Protein 6AOR (pdb70)

CATH classification: 3.90.209.20

Sequence (490 aa):
PGATLCLGHHAVPNGTIVKTITNDQIIEVTNATELVQSSSSTGEICDSPHQILDGENCTLIDALLGDPQCDGFQNKKWDLFVERSKAYSNCYPYDVPDYASLRSLVASSGTLEFNNESFNWTGVTQNGTSSACIRRSNNSFFSRLNWLTHLKFKYPALNVTMPNNEKFDKLYIWGVHHPGTDNDQIFLYAQASGRITVSTKRSQQTVIPNIGSRPRVRNIPSRISIYWTIVKPGDILLINSTGNLIAPRGYFKIRSGKSSIMRSDAPIGKCNSECITPNGSIPNDKPFQNNVNRRITYGACPRYVKQNTLKLATGMRNVPEGIFGAIAGFIIENGWEGMVDGWYGFRHQNSEGIGQAADLKSSTQAAIDQINGKLNNRLIGKTNEKFHQIEKEFSEVEGRIQDLEKYVEDTKIDLWSYNAELLVVALENQHTIDLTDSEMNKLFEKTKKQLRENAEDMGNGCFKIYHKCDNACIGSIRNGTYDHDVYRDEALNNRFQI

Structure (mmCIF, N/CA/C/O backbone):
data_6AOR
#
_entry.id   6AOR
#
_cell.length_a   100.556
_cell.length_b   100.556
_cell.length_c   384.183
_cell.angle_alpha   90.00
_cell.angle_beta   90.00
_cell.angle_gamma   120.00
#
_symmetry.space_group_name_H-M   'H 3 2'
#
loop_
_entity.id
_entity.type
_entity.pdbx_description
1 polymer 'Hemagglutinin HA1 chain'
2 polymer 'Hemagglutinin  HA2 chain'
3 branched alpha-D-mannopyranose-(1-3)-[alpha-D-mannopyranose-(1-6)]beta-D-mannopyranose-(1-4)-2-acetamido-2-deoxy-beta-D-glucopyranose-(1-4)-2-acetamido-2-deoxy-beta-D-glucopyranose
4 branched 2-acetamido-2-deoxy-beta-D-glucopyranose-(1-4)-2-acetamido-2-deoxy-beta-D-glucopyranose
5 non-polymer 2-acetamido-2-deoxy-beta-D-glucopyranose
6 water water
#
loop_
_atom_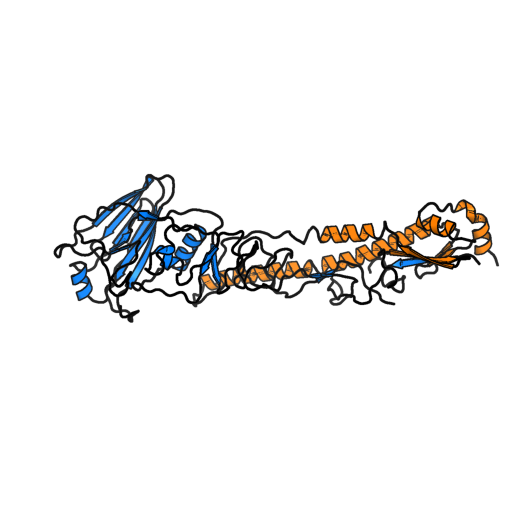site.group_PDB
_atom_site.id
_atom_site.type_symbol
_atom_site.label_atom_id
_atom_site.label_alt_id
_atom_site.label_comp_id
_atom_site.label_asym_id
_atom_site.label_entity_id
_atom_site.label_seq_id
_atom_site.pdbx_PDB_ins_code
_atom_site.Cartn_x
_atom_site.Cartn_y
_atom_site.Cartn_z
_atom_site.occupancy
_atom_site.B_iso_or_equiv
_atom_site.auth_seq_id
_atom_site.auth_comp_id
_atom_site.auth_asym_id
_atom_site.auth_atom_id
_atom_site.pdbx_PDB_model_num
ATOM 1 N N . PRO A 1 3 ? -53.076 10.785 -13.527 1.00 45.03 9 PRO A N 1
ATOM 2 C CA . PRO A 1 3 ? -53.626 10.237 -12.281 1.00 43.61 9 PRO A CA 1
ATOM 3 C C . PRO A 1 3 ? -52.969 10.842 -11.000 1.00 40.92 9 PRO A C 1
ATOM 4 O O . PRO A 1 3 ? -53.675 11.467 -10.177 1.00 42.90 9 PRO A O 1
ATOM 8 N N . GLY A 1 4 ? -51.654 10.668 -10.827 1.00 36.54 10 GLY A N 1
ATOM 9 C CA . GLY A 1 4 ? -50.934 11.328 -9.740 1.00 32.90 10 GLY A CA 1
ATOM 10 C C . GLY A 1 4 ? -50.934 10.535 -8.446 1.00 29.99 10 GLY A C 1
ATOM 11 O O . GLY A 1 4 ? -50.905 9.306 -8.454 1.00 28.78 10 GLY A O 1
ATOM 12 N N . ALA A 1 5 ? -50.945 11.240 -7.322 1.00 27.08 11 ALA A N 1
ATOM 13 C CA . ALA A 1 5 ? -50.970 10.581 -6.017 1.00 25.50 11 ALA A CA 1
ATOM 14 C C . ALA A 1 5 ? -51.650 11.441 -4.994 1.00 24.78 11 ALA A C 1
ATOM 15 O O . ALA A 1 5 ? -51.863 12.643 -5.230 1.00 24.58 11 ALA A O 1
ATOM 17 N N . THR A 1 6 ? -51.987 10.824 -3.863 1.00 24.03 12 THR A N 1
ATOM 18 C CA . THR A 1 6 ? -52.514 11.519 -2.679 1.00 24.45 12 THR A CA 1
ATOM 19 C C . THR A 1 6 ? -51.589 11.226 -1.502 1.00 23.60 12 THR A C 1
ATOM 20 O O . THR A 1 6 ? -51.178 10.081 -1.313 1.00 23.31 12 THR A O 1
ATOM 24 N N . LEU A 1 7 ? -51.267 12.254 -0.714 1.00 22.76 13 LEU A N 1
ATOM 25 C CA . LEU A 1 7 ? -50.447 12.078 0.473 1.00 22.43 13 LEU A CA 1
ATOM 26 C C . LEU A 1 7 ? -51.177 12.764 1.619 1.00 22.67 13 LEU A C 1
ATOM 27 O O . LEU A 1 7 ? -51.412 13.983 1.565 1.00 22.71 13 LEU A O 1
ATOM 32 N N . CYS A 1 8 ? -51.545 11.986 2.627 1.00 22.78 14 CYS A N 1
ATOM 33 C CA . CYS A 1 8 ? -52.342 12.444 3.765 1.00 23.96 14 CYS A CA 1
ATOM 34 C C . CYS A 1 8 ? -51.518 12.447 5.033 1.00 22.92 14 CYS A C 1
ATOM 35 O O . CYS A 1 8 ? -50.814 11.504 5.313 1.00 21.90 14 CYS A O 1
ATOM 38 N N . LEU A 1 9 ? -51.573 13.556 5.782 1.00 22.44 15 LEU A N 1
ATOM 39 C CA . LEU A 1 9 ? -50.907 13.678 7.061 1.00 22.32 15 LEU A CA 1
ATOM 40 C C . LEU A 1 9 ? -51.913 13.327 8.152 1.00 21.88 15 LEU A C 1
ATOM 41 O O . LEU A 1 9 ? -53.111 13.624 8.035 1.00 23.55 15 LEU A O 1
ATOM 46 N N . GLY A 1 10 ? -51.446 12.660 9.193 1.00 20.49 16 GLY A N 1
ATOM 47 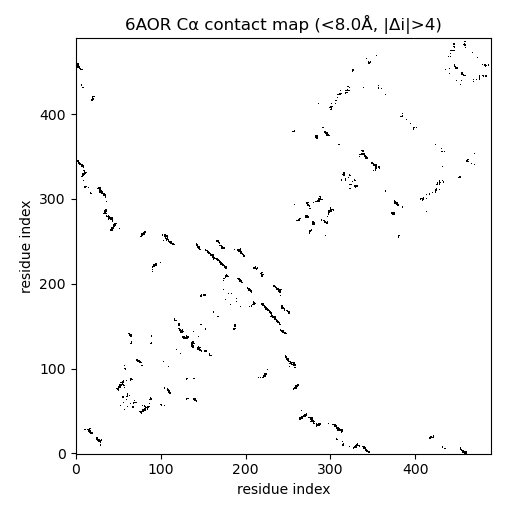C CA . GLY A 1 10 ? -52.340 12.258 10.251 1.00 20.17 16 GLY A CA 1
ATOM 48 C C . GLY A 1 10 ? -51.625 11.908 11.528 1.00 19.15 16 GLY A C 1
ATOM 49 O O . GLY A 1 10 ? -50.412 12.053 11.657 1.00 19.44 16 GLY A O 1
ATOM 50 N N . HIS A 1 11 ? -52.415 11.462 12.482 1.00 19.00 17 HIS A N 1
ATOM 51 C CA . HIS A 1 11 ? -51.942 11.194 13.827 1.00 18.79 17 HIS A CA 1
ATOM 52 C C . HIS A 1 11 ? -52.649 9.947 14.347 1.00 19.40 17 HIS A C 1
ATOM 53 O O . HIS A 1 11 ? -53.676 9.538 13.809 1.00 20.38 17 HIS A O 1
ATOM 60 N N . HIS A 1 12 ? -52.089 9.344 15.381 1.00 19.67 18 HIS A N 1
ATOM 61 C CA . HIS A 1 12 ? -52.678 8.129 15.920 1.00 20.87 18 HIS A CA 1
ATOM 62 C C . HIS A 1 12 ? -53.924 8.387 16.773 1.00 21.20 18 HIS A C 1
ATOM 63 O O . HIS A 1 12 ? -54.266 9.518 17.093 1.00 20.58 18 HIS A O 1
ATOM 70 N N . ALA A 1 13 ? -54.597 7.305 17.090 1.00 21.87 19 ALA A N 1
ATOM 71 C CA . ALA A 1 13 ? -55.684 7.291 18.053 1.00 22.67 19 ALA A CA 1
ATOM 72 C C . ALA A 1 13 ? -55.704 5.908 18.678 1.00 23.84 19 ALA A C 1
ATOM 73 O O . ALA A 1 13 ? -55.051 4.985 18.178 1.00 24.42 19 ALA A O 1
ATOM 75 N N . VAL A 1 14 ? -56.445 5.772 19.764 1.00 24.82 20 VAL A N 1
ATOM 76 C CA . VAL A 1 14 ? -56.572 4.485 20.470 1.00 27.57 20 VAL A CA 1
ATOM 77 C C . VAL A 1 14 ? -58.038 4.168 20.697 1.00 29.88 20 VAL A C 1
ATOM 78 O O . VAL A 1 14 ? -58.863 5.074 20.761 1.00 28.72 20 VAL A O 1
ATOM 82 N N . PRO A 1 15 ? -58.365 2.871 20.849 1.00 33.44 21 PRO A N 1
ATOM 83 C CA . PRO A 1 15 ? -59.741 2.526 21.168 1.00 36.53 21 PRO A CA 1
ATOM 84 C C . PRO A 1 15 ? -60.117 2.741 22.619 1.00 38.56 21 PRO A C 1
ATOM 85 O O . PRO A 1 15 ? -61.297 2.674 22.931 1.00 42.90 21 PRO A O 1
ATOM 89 N N . ASN A 1 16 ? -59.149 2.926 23.512 1.00 38.48 22 ASN A N 1
ATOM 90 C CA . ASN A 1 16 ? -59.434 3.016 24.940 1.00 39.80 22 ASN A CA 1
ATOM 91 C C . ASN A 1 16 ? -58.804 4.283 25.499 1.00 35.54 22 ASN A C 1
ATOM 92 O O . ASN A 1 16 ? -57.857 4.207 26.275 1.00 34.64 22 ASN A O 1
ATOM 97 N N . GLY A 1 17 ? -59.353 5.436 25.124 1.00 33.25 23 GLY A N 1
ATOM 98 C CA . GLY A 1 17 ? -58.818 6.727 25.609 1.00 31.29 23 GLY A CA 1
ATOM 99 C C . GLY A 1 17 ? -59.184 7.024 27.059 1.00 30.76 23 GLY A C 1
ATOM 100 O O . GLY A 1 17 ? -59.978 6.296 27.665 1.00 31.76 23 GLY A O 1
ATOM 101 N N . THR A 1 18 ? -58.615 8.089 27.628 1.00 29.05 24 THR A N 1
ATOM 102 C CA . THR A 1 18 ? -58.916 8.450 29.017 1.00 29.35 24 THR A CA 1
ATOM 103 C C . THR A 1 18 ? -59.329 9.902 29.148 1.00 26.26 24 THR A C 1
ATOM 104 O O . THR A 1 18 ? -58.771 10.793 28.472 1.00 24.10 24 THR A O 1
ATOM 108 N N . ILE A 1 19 ? -60.277 10.142 30.041 1.00 25.15 25 ILE A N 1
ATOM 109 C CA . ILE A 1 19 ? -60.826 11.482 30.223 1.00 24.93 25 ILE A CA 1
ATOM 110 C C . ILE A 1 19 ? -59.976 12.316 31.204 1.00 23.32 25 ILE A C 1
ATOM 111 O O . ILE A 1 19 ? -59.683 11.846 32.330 1.00 23.12 25 ILE A O 1
ATOM 116 N N . VAL A 1 20 ? -59.588 13.526 30.772 1.00 21.35 26 VAL A N 1
ATOM 117 C CA . VAL A 1 20 ? -58.893 14.487 31.631 1.00 21.18 26 VAL A CA 1
ATOM 118 C C . VAL A 1 20 ? -59.583 15.827 31.684 1.00 21.59 26 VAL A C 1
ATOM 119 O O . VAL A 1 20 ? -60.467 16.141 30.861 1.00 22.35 26 VAL A O 1
ATOM 123 N N . LYS A 1 21 ? -59.160 16.644 32.649 1.00 22.19 27 LYS A N 1
ATOM 124 C CA . LYS A 1 21 ? -59.636 18.012 32.756 1.00 23.21 27 LYS A CA 1
ATOM 125 C C . LYS A 1 21 ? -58.627 19.003 32.155 1.00 21.74 27 LYS A C 1
ATOM 126 O O . LYS A 1 21 ? -57.410 18.827 32.260 1.00 20.96 27 LYS A O 1
ATOM 132 N N . THR A 1 22 ? -59.162 20.083 31.596 1.00 21.39 28 THR A N 1
ATOM 133 C CA . THR A 1 22 ? -58.348 21.161 31.053 1.00 21.82 28 THR A CA 1
ATOM 134 C C . THR A 1 22 ? -58.889 22.505 31.557 1.00 22.37 28 THR A C 1
ATOM 135 O O . THR A 1 22 ? -59.854 22.537 32.313 1.00 22.86 28 THR A O 1
ATOM 139 N N . ILE A 1 23 ? -58.298 23.593 31.073 1.00 22.57 29 ILE A N 1
ATOM 140 C CA . ILE A 1 23 ? -58.742 24.946 31.409 1.00 25.28 29 ILE A CA 1
ATOM 141 C C . ILE A 1 23 ? -60.138 25.245 30.856 1.00 25.55 29 ILE A C 1
ATOM 142 O O . ILE A 1 23 ? -60.910 25.969 31.492 1.00 26.75 29 ILE A O 1
ATOM 147 N N . THR A 1 24 ? -60.438 24.709 29.682 1.00 25.69 30 THR A N 1
ATOM 148 C CA . THR A 1 24 ? -61.672 25.054 28.953 1.00 27.64 30 THR A CA 1
ATOM 149 C C . THR A 1 24 ? -62.691 23.929 28.916 1.00 28.25 30 THR A C 1
ATOM 150 O O . THR A 1 24 ? -63.789 24.131 28.391 1.00 28.73 30 THR A O 1
ATOM 154 N N . ASN A 1 25 ? -62.363 22.749 29.454 1.00 27.37 31 ASN A N 1
ATOM 155 C CA . ASN A 1 25 ? -63.312 21.626 29.383 1.00 30.08 31 ASN A CA 1
ATOM 156 C C . ASN A 1 25 ? -63.057 20.672 30.520 1.00 29.20 31 ASN A C 1
ATOM 157 O O . ASN A 1 25 ? -61.916 20.264 30.725 1.00 27.93 31 ASN A O 1
ATOM 162 N N . ASP A 1 26 ? -64.079 20.308 31.278 1.00 30.55 32 ASP A N 1
ATOM 163 C CA . ASP A 1 26 ? -63.822 19.388 32.391 1.00 32.90 32 ASP A CA 1
ATOM 164 C C . ASP A 1 26 ? -63.716 17.910 31.970 1.00 31.41 32 ASP A C 1
ATOM 165 O O . ASP A 1 26 ? -63.322 17.095 32.777 1.00 31.66 32 ASP A O 1
ATOM 170 N N . GLN A 1 27 ? -64.052 17.588 30.725 1.00 30.13 33 GLN A N 1
ATOM 171 C CA . GLN A 1 27 ? -63.982 16.239 30.204 1.00 30.92 33 GLN A CA 1
ATOM 172 C C . GLN A 1 27 ? -63.537 16.214 28.767 1.00 28.98 33 GLN A C 1
ATOM 173 O O . GLN A 1 27 ? -64.343 16.497 27.875 1.00 32.31 33 GLN A O 1
ATOM 179 N N . ILE A 1 28 ? -62.271 15.899 28.546 1.00 25.68 34 ILE A N 1
ATOM 180 C CA A ILE A 1 28 ? -61.762 15.698 27.204 0.53 25.09 34 ILE A CA 1
ATOM 181 C CA B ILE A 1 28 ? -61.640 15.755 27.211 0.47 24.95 34 ILE A CA 1
ATOM 182 C C . ILE A 1 28 ? -60.935 14.407 27.151 1.00 24.37 34 ILE A C 1
ATOM 183 O O . ILE A 1 28 ? -60.157 14.076 28.075 1.00 23.05 34 ILE A O 1
ATOM 192 N N . GLU A 1 29 ? -61.136 13.634 26.070 1.00 24.06 35 GLU A N 1
ATOM 193 C CA . GLU A 1 29 ? -60.476 12.356 25.955 1.00 24.14 35 GLU A CA 1
ATOM 194 C C . GLU A 1 29 ? -59.108 12.504 25.292 1.00 22.13 35 GLU A C 1
ATOM 195 O O . GLU A 1 29 ? -58.974 13.089 24.198 1.00 21.16 35 GLU A O 1
ATOM 201 N N . VAL A 1 30 ? -58.093 11.974 25.959 1.00 21.03 36 VAL A N 1
ATOM 202 C CA . VAL A 1 30 ? -56.745 11.905 25.407 1.00 20.31 36 VAL A CA 1
ATOM 203 C C . VAL A 1 30 ? -56.328 10.431 25.242 1.00 20.72 36 VAL A C 1
ATOM 204 O O . VAL A 1 30 ? -56.983 9.508 25.734 1.00 21.07 36 VAL A O 1
ATOM 208 N N . THR A 1 31 ? -55.219 10.214 24.554 1.00 20.46 37 THR A N 1
ATOM 209 C CA . THR A 1 31 ? -54.806 8.860 24.246 1.00 21.29 37 THR A CA 1
ATOM 210 C C . THR A 1 31 ? -54.246 8.110 25.459 1.00 21.80 37 THR A C 1
ATOM 211 O O . THR A 1 31 ? -54.223 6.892 25.468 1.00 22.92 37 THR A O 1
ATOM 215 N N . ASN A 1 32 ? -53.759 8.847 26.444 1.00 22.19 38 ASN A N 1
ATOM 216 C CA . ASN A 1 32 ? -53.108 8.257 27.590 1.00 22.43 38 ASN A CA 1
ATOM 217 C C . ASN A 1 32 ? -52.980 9.333 28.669 1.00 21.72 38 ASN A C 1
ATOM 218 O O . ASN A 1 32 ? -52.911 10.542 28.368 1.00 20.49 38 ASN A O 1
ATOM 223 N N . ALA A 1 33 ? -52.927 8.871 29.900 1.00 21.42 39 ALA A N 1
ATOM 224 C CA . ALA A 1 33 ? -52.737 9.753 31.064 1.00 22.06 39 ALA A CA 1
ATOM 225 C C . ALA A 1 33 ? -52.098 8.997 32.201 1.00 23.05 39 ALA A C 1
ATOM 226 O O . ALA A 1 33 ? -51.983 7.765 32.166 1.00 24.26 39 ALA A O 1
ATOM 228 N N . THR A 1 34 ? -51.631 9.752 33.176 1.00 22.68 40 THR A N 1
ATOM 229 C CA . THR A 1 34 ? -51.031 9.161 34.370 1.00 23.94 40 THR A CA 1
ATOM 230 C C . THR A 1 34 ? -51.621 9.800 35.621 1.00 22.98 40 THR A C 1
ATOM 231 O O . THR A 1 34 ? -51.945 10.983 35.631 1.00 21.69 40 THR A O 1
ATOM 235 N N . GLU A 1 35 ? -51.747 8.998 36.679 1.00 22.38 41 GLU A N 1
ATOM 236 C CA . GLU A 1 35 ? -52.336 9.458 37.938 1.00 22.43 41 GLU A CA 1
ATOM 237 C C . GLU A 1 35 ? -51.331 10.188 38.782 1.00 21.99 41 GLU A C 1
ATOM 238 O O . GLU A 1 35 ? -50.249 9.665 39.032 1.00 22.49 41 GLU A O 1
ATOM 244 N N . LEU A 1 36 ? -51.689 11.373 39.274 1.00 21.27 42 LEU A N 1
ATOM 245 C CA . LEU A 1 36 ? -50.804 12.172 40.117 1.00 21.49 42 LEU A CA 1
ATOM 246 C C . LEU A 1 36 ? -51.111 12.118 41.624 1.00 21.33 42 LEU A C 1
ATOM 247 O O . LEU A 1 36 ? -50.362 12.707 42.417 1.00 20.35 42 LEU A O 1
ATOM 252 N N . VAL A 1 37 ? -52.209 11.464 42.014 1.00 20.67 43 VAL A N 1
ATOM 253 C CA . VAL A 1 37 ? -52.597 11.328 43.425 1.00 21.03 43 VAL A CA 1
ATOM 254 C C . VAL A 1 37 ? -52.459 9.871 43.894 1.00 21.34 43 VAL A C 1
ATOM 255 O O . VAL A 1 37 ? -53.084 8.961 43.336 1.00 21.33 43 VAL A O 1
ATOM 259 N N . GLN A 1 38 ? -51.581 9.635 44.861 1.00 20.70 44 GLN A N 1
ATOM 260 C CA . GLN A 1 38 ? -51.471 8.347 45.491 1.00 22.00 44 GLN A CA 1
ATOM 261 C C . GLN A 1 38 ? -52.659 8.178 46.456 1.00 23.28 44 GLN A C 1
ATOM 262 O O . GLN A 1 38 ? -52.847 8.967 47.388 1.00 21.90 44 GLN A O 1
ATOM 268 N N . SER A 1 39 ? -53.462 7.148 46.234 1.00 24.64 45 SER A N 1
ATOM 269 C CA . SER A 1 39 ? -54.668 6.960 47.036 1.00 26.91 45 SER A CA 1
ATOM 270 C C . SER A 1 39 ? -54.743 5.640 47.781 1.00 29.71 45 SER A C 1
ATOM 271 O O . SER A 1 39 ? -55.740 5.378 48.452 1.00 32.70 45 SER A O 1
ATOM 274 N N . SER A 1 40 ? -53.688 4.844 47.732 1.00 30.19 46 SER A N 1
ATOM 275 C CA . SER A 1 40 ? -53.697 3.561 48.422 1.00 33.25 46 SER A CA 1
ATOM 276 C C . SER A 1 40 ? -52.416 3.346 49.198 1.00 32.75 46 SER A C 1
ATOM 277 O O . SER A 1 40 ? -51.363 3.924 48.862 1.00 30.04 46 SER A O 1
ATOM 280 N N . SER A 1 41 ? -52.541 2.503 50.228 1.00 34.92 47 SER A N 1
ATOM 281 C CA A SER A 1 41 ? -51.417 1.953 50.981 0.52 35.24 47 SER A CA 1
ATOM 282 C CA B SER A 1 41 ? -51.392 1.943 50.939 0.48 36.19 47 SER A CA 1
ATOM 283 C C . SER A 1 41 ? -51.594 0.437 51.055 1.00 37.29 47 SER A C 1
ATOM 284 O O . SER A 1 41 ? -52.709 -0.045 50.981 1.00 36.79 47 SER A O 1
ATOM 289 N N . THR A 1 42 ? -50.510 -0.316 51.236 1.00 40.03 48 THR A N 1
ATOM 290 C CA . THR A 1 42 ? -50.670 -1.761 51.536 1.00 42.15 48 THR A CA 1
ATOM 291 C C . THR A 1 42 ? -51.127 -1.999 52.972 1.00 40.72 48 THR A C 1
ATOM 292 O O . THR A 1 42 ? -51.578 -3.097 53.312 1.00 40.82 48 THR A O 1
ATOM 296 N N . GLY A 1 43 ? -51.010 -0.998 53.834 1.00 36.12 49 GLY A N 1
ATOM 297 C CA . GLY A 1 43 ? -51.498 -1.148 55.196 1.00 35.30 49 GLY A CA 1
ATOM 298 C C . GLY A 1 43 ? -50.429 -1.479 56.218 1.00 34.34 49 GLY A C 1
ATOM 299 O O . GLY A 1 43 ? -50.766 -1.650 57.371 1.00 36.12 49 GLY A O 1
ATOM 300 N N . GLU A 1 44 ? -49.160 -1.575 55.815 1.00 32.87 50 GLU A N 1
ATOM 301 C CA . GLU A 1 44 ? -48.047 -1.831 56.745 1.00 33.52 50 GLU A CA 1
ATOM 302 C C . GLU A 1 44 ? -47.113 -0.633 56.787 1.00 30.37 50 GLU A C 1
ATOM 303 O O . GLU A 1 44 ? -46.864 -0.009 55.753 1.00 28.83 50 GLU A O 1
ATOM 309 N N . ILE A 1 45 ? -46.542 -0.358 57.953 1.00 29.16 51 ILE A N 1
ATOM 310 C CA . ILE A 1 45 ? -45.463 0.595 58.074 1.00 28.72 51 ILE A CA 1
ATOM 311 C C . ILE A 1 45 ? -44.173 -0.174 57.830 1.00 29.53 51 ILE A C 1
ATOM 312 O O . ILE A 1 45 ? -43.843 -1.075 58.603 1.00 30.71 51 ILE A O 1
ATOM 317 N N . CYS A 1 46 ? -43.460 0.164 56.765 1.00 28.58 52 CYS A N 1
ATOM 318 C CA . CYS A 1 46 ? -42.182 -0.476 56.466 1.00 30.40 52 CYS A CA 1
ATOM 319 C C . CYS A 1 46 ? -41.089 -0.126 57.484 1.00 29.71 52 CYS A C 1
ATOM 320 O O . CYS A 1 46 ? -40.912 1.031 57.842 1.00 28.92 52 CYS A O 1
ATOM 323 N N . ASP A 1 47 ? -40.371 -1.151 57.952 1.00 30.72 53 ASP A N 1
ATOM 324 C CA . ASP A 1 47 ? -39.318 -0.966 58.960 1.00 31.34 53 ASP A CA 1
ATOM 325 C C . ASP A 1 47 ? -38.023 -0.363 58.429 1.00 31.23 53 ASP A C 1
ATOM 326 O O . ASP A 1 47 ? -37.060 -0.159 59.201 1.00 31.06 53 ASP A O 1
ATOM 331 N N . SER A 1 48 ? -37.961 -0.148 57.113 1.00 30.42 54 SER A N 1
ATOM 332 C CA . SER A 1 48 ? -36.807 0.467 56.457 1.00 30.19 54 SER A CA 1
ATOM 333 C C . SER A 1 48 ? -37.313 1.567 55.522 1.00 28.84 54 SER A C 1
ATOM 334 O O . SER A 1 48 ? -38.441 1.457 55.023 1.00 27.88 54 SER A O 1
ATOM 337 N N . PRO A 1 49 ? -36.536 2.629 55.265 1.00 28.61 55 PRO A N 1
ATOM 338 C CA . PRO A 1 49 ? -35.180 2.851 55.770 1.00 29.24 55 PRO A CA 1
ATOM 339 C C . PRO A 1 49 ? -35.094 3.712 57.037 1.00 29.14 55 PRO A C 1
ATOM 340 O O . PRO A 1 49 ? -33.978 4.002 57.491 1.00 29.29 55 PRO A O 1
ATOM 344 N N . HIS A 1 50 ? -36.231 4.108 57.600 1.00 27.63 56 HIS A N 1
ATOM 345 C CA . HIS A 1 50 ? -36.264 4.884 58.836 1.00 27.30 56 HIS A CA 1
ATOM 346 C C . HIS A 1 50 ? -36.209 3.935 60.018 1.00 27.91 56 HIS A C 1
ATOM 347 O O . HIS A 1 50 ? -36.688 2.793 59.925 1.00 28.74 56 HIS A O 1
ATOM 354 N N . GLN A 1 51 ? -35.580 4.365 61.094 1.00 27.32 57 GLN A N 1
ATOM 355 C CA . GLN A 1 51 ? -35.503 3.541 62.309 1.00 27.85 57 GLN A CA 1
ATOM 356 C C . GLN A 1 51 ? -36.842 3.655 63.039 1.00 27.36 57 GLN A C 1
ATOM 357 O O . GLN A 1 51 ? -37.189 4.726 63.554 1.00 25.41 57 GLN A O 1
ATOM 363 N N . ILE A 1 52 ? -37.599 2.567 63.039 1.00 27.66 58 ILE A N 1
ATOM 364 C CA . ILE A 1 52 ? -38.940 2.538 63.635 1.00 28.67 58 ILE A CA 1
ATOM 365 C C . ILE A 1 52 ? -38.890 1.957 65.024 1.00 29.52 58 ILE A C 1
ATOM 366 O O . ILE A 1 52 ? -38.213 0.947 65.227 1.00 30.73 58 ILE A O 1
ATOM 371 N N . LEU A 1 53 ? -39.565 2.612 65.980 1.00 28.36 59 LEU A N 1
ATOM 372 C CA . LEU A 1 53 ? -39.710 2.080 67.331 1.00 29.03 59 LEU A CA 1
ATOM 373 C C . LEU A 1 53 ? -41.194 1.915 67.605 1.00 28.72 59 LEU A C 1
ATOM 374 O O . LEU A 1 53 ? -41.938 2.906 67.771 1.00 28.39 59 LEU A O 1
ATOM 379 N N . ASP A 1 54 ? -41.632 0.660 67.615 1.00 29.17 60 ASP A N 1
ATOM 380 C CA . ASP A 1 54 ? -43.016 0.323 67.959 1.00 29.64 60 ASP A CA 1
ATOM 381 C C . ASP A 1 54 ? -43.216 0.436 69.478 1.00 29.76 60 ASP A C 1
ATOM 382 O O . ASP A 1 54 ? -42.596 -0.304 70.250 1.00 29.80 60 ASP A O 1
ATOM 387 N N . GLY A 1 55 ? -44.054 1.374 69.911 1.00 29.21 61 GLY A N 1
ATOM 388 C CA . GLY A 1 55 ? -44.336 1.562 71.335 1.00 29.85 61 GLY A CA 1
ATOM 389 C C . GLY A 1 55 ? -45.042 0.384 71.996 1.00 31.54 61 GLY A C 1
ATOM 390 O O . GLY A 1 55 ? -44.966 0.224 73.232 1.00 31.78 61 GLY A O 1
ATOM 391 N N . GLU A 1 56 ? -45.720 -0.438 71.195 1.00 32.44 62 GLU A N 1
ATOM 392 C CA . GLU A 1 56 ? -46.457 -1.619 71.712 1.00 35.63 62 GLU A CA 1
ATOM 393 C C . GLU A 1 56 ? -47.436 -1.147 72.806 1.00 35.67 62 GLU A C 1
ATOM 394 O O . GLU A 1 56 ? -48.299 -0.329 72.510 1.00 35.25 62 GLU A O 1
ATOM 400 N N . ASN A 1 57 ? -47.305 -1.593 74.054 1.00 37.37 63 ASN A N 1
ATOM 401 C CA . ASN A 1 57 ? -48.213 -1.146 75.120 1.00 39.23 63 ASN A CA 1
ATOM 402 C C . ASN A 1 57 ? -47.871 0.196 75.764 1.00 37.19 63 ASN A C 1
ATOM 403 O O . ASN A 1 57 ? -48.602 0.657 76.644 1.00 36.45 63 ASN A O 1
ATOM 408 N N . CYS A 1 58 ? -46.784 0.830 75.322 1.00 35.85 64 CYS A N 1
ATOM 409 C CA . CYS A 1 58 ? -46.219 1.994 75.991 1.00 35.11 64 CYS A CA 1
ATOM 410 C C . CYS A 1 58 ? -46.388 3.265 75.174 1.00 33.03 64 CYS A C 1
ATOM 411 O O . CYS A 1 58 ? -46.074 3.287 73.992 1.00 31.79 64 CYS A O 1
ATOM 414 N N . THR A 1 59 ? -46.848 4.329 75.825 1.00 31.79 65 THR A N 1
ATOM 415 C CA . THR A 1 59 ? -46.718 5.655 75.269 1.00 30.26 65 THR A CA 1
ATOM 416 C C . THR A 1 59 ? -45.271 6.092 75.421 1.00 29.73 65 THR A C 1
ATOM 417 O O . THR A 1 59 ? -44.516 5.538 76.247 1.00 28.92 65 THR A O 1
ATOM 421 N N . LEU A 1 60 ? -44.880 7.104 74.648 1.00 28.26 66 LEU A N 1
ATOM 422 C CA . LEU A 1 60 ? -43.527 7.621 74.769 1.00 28.70 66 LEU A CA 1
ATOM 423 C C . LEU A 1 60 ? -43.245 8.091 76.203 1.00 28.93 66 LEU A C 1
ATOM 424 O O . LEU A 1 60 ? -42.153 7.824 76.762 1.00 29.59 66 LEU A O 1
ATOM 429 N N . ILE A 1 61 ? -44.219 8.785 76.794 1.00 28.98 67 ILE A N 1
ATOM 430 C CA . ILE A 1 61 ? -44.036 9.325 78.150 1.00 29.87 67 ILE A CA 1
ATOM 431 C C . ILE A 1 61 ? -43.913 8.190 79.175 1.00 30.64 67 ILE A C 1
ATOM 432 O O . ILE A 1 61 ? -43.098 8.280 80.095 1.00 29.88 67 ILE A O 1
ATOM 437 N N . ASP A 1 62 ? -44.674 7.112 79.008 1.00 30.67 68 ASP A N 1
ATOM 438 C CA . ASP A 1 62 ? -44.481 5.948 79.884 1.00 32.47 68 ASP A CA 1
ATOM 439 C C . ASP A 1 62 ? -43.107 5.306 79.726 1.00 32.40 68 ASP A C 1
ATOM 440 O O . ASP A 1 62 ? -42.515 4.868 80.719 1.00 32.66 68 ASP A O 1
ATOM 445 N N . ALA A 1 63 ? -42.603 5.241 78.502 1.00 31.28 69 ALA A N 1
ATOM 446 C CA . ALA A 1 63 ? -41.240 4.738 78.280 1.00 32.19 69 ALA A CA 1
ATOM 447 C C . ALA A 1 63 ? -40.161 5.653 78.877 1.00 31.87 69 ALA A C 1
ATOM 448 O O . ALA A 1 63 ? -39.135 5.166 79.371 1.00 32.43 69 ALA A O 1
ATOM 450 N N . LEU A 1 64 ? -40.408 6.965 78.817 1.00 30.32 70 LEU A N 1
ATOM 451 C CA . LEU A 1 64 ? -39.551 7.986 79.426 1.00 31.15 70 LEU A CA 1
ATOM 452 C C . LEU A 1 64 ? -39.439 7.794 80.953 1.00 31.51 70 LEU A C 1
ATOM 453 O O . LEU A 1 64 ? -38.329 7.662 81.505 1.00 31.44 70 LEU A O 1
ATOM 458 N N . LEU A 1 65 ? -40.587 7.796 81.620 1.00 31.42 71 LEU A N 1
ATOM 459 C CA . LEU A 1 65 ? -40.624 7.734 83.076 1.00 33.34 71 LEU A CA 1
ATOM 460 C C . LEU A 1 65 ? -40.149 6.389 83.589 1.00 34.07 71 LEU A C 1
ATOM 461 O O . LEU A 1 65 ? -39.553 6.310 84.672 1.00 34.73 71 LEU A O 1
ATOM 466 N N . GLY A 1 66 ? -40.467 5.341 82.838 1.00 34.46 72 GLY A N 1
ATOM 467 C CA . GLY A 1 66 ? -40.020 3.989 83.150 1.00 36.84 72 GLY A CA 1
ATOM 468 C C . GLY A 1 66 ? -41.089 3.167 83.850 1.00 37.99 72 GLY A C 1
ATOM 469 O O . GLY A 1 66 ? -40.821 2.553 84.876 1.00 37.99 72 GLY A O 1
ATOM 470 N N . ASP A 1 67 ? -42.295 3.155 83.270 1.00 38.49 73 ASP A N 1
ATOM 471 C CA . ASP A 1 67 ? -43.394 2.218 83.631 1.00 40.89 73 ASP A CA 1
ATOM 472 C C . ASP A 1 67 ? -42.856 0.773 83.465 1.00 42.20 73 ASP A C 1
ATOM 473 O O . ASP A 1 67 ? -42.078 0.517 82.539 1.00 40.62 73 ASP A O 1
ATOM 478 N N . PRO A 1 68 ? -43.210 -0.169 84.377 1.00 45.75 74 PRO A N 1
ATOM 479 C CA . PRO A 1 68 ? -42.533 -1.492 84.286 1.00 47.37 74 PRO A CA 1
ATOM 480 C C . PRO A 1 68 ? -42.767 -2.277 82.990 1.00 48.16 74 PRO A C 1
ATOM 481 O O . PRO A 1 68 ? -41.924 -3.083 82.611 1.00 49.96 74 PRO A O 1
ATOM 485 N N . GLN A 1 69 ? -43.846 -2.012 82.263 1.00 48.39 75 GLN A N 1
ATOM 486 C CA . GLN A 1 69 ? -43.991 -2.665 80.953 1.00 49.06 75 GLN A CA 1
ATOM 487 C C . GLN A 1 69 ? -43.065 -2.089 79.852 1.00 45.54 75 GLN A C 1
ATOM 488 O O . GLN A 1 69 ? -42.960 -2.671 78.779 1.00 45.44 75 GLN A O 1
ATOM 494 N N . CYS A 1 70 ? -42.337 -1.010 80.153 1.00 42.89 76 CYS A N 1
ATOM 495 C CA . CYS A 1 70 ? -41.523 -0.289 79.171 1.00 41.67 76 CYS A CA 1
ATOM 496 C C . CYS A 1 70 ? -40.016 -0.407 79.404 1.00 41.11 76 CYS A C 1
ATOM 497 O O . CYS A 1 70 ? -39.245 0.364 78.840 1.00 39.75 76 CYS A O 1
ATOM 500 N N . ASP A 1 71 ? -39.586 -1.389 80.207 1.00 41.19 77 ASP A N 1
ATOM 501 C CA . ASP A 1 71 ? -38.160 -1.526 80.531 1.00 42.10 77 ASP A CA 1
ATOM 502 C C . ASP A 1 71 ? -37.289 -1.873 79.327 1.00 41.26 77 ASP A C 1
ATOM 503 O O . ASP A 1 71 ? -36.120 -1.475 79.283 1.00 40.93 77 ASP A O 1
ATOM 508 N N . GLY A 1 72 ? -37.855 -2.586 78.349 1.00 40.65 78 GLY A N 1
ATOM 509 C CA . GLY A 1 72 ? -37.145 -2.915 77.126 1.00 40.50 78 GLY A CA 1
ATOM 510 C C . GLY A 1 72 ? -36.802 -1.697 76.265 1.00 38.85 78 GLY A C 1
ATOM 511 O O . GLY A 1 72 ? -35.928 -1.799 75.418 1.00 39.06 78 GLY A O 1
ATOM 512 N N . PHE A 1 73 ? -37.458 -0.560 76.502 1.00 38.07 79 PHE A N 1
ATOM 513 C CA . PHE A 1 73 ? -37.209 0.696 75.760 1.00 36.91 79 PHE A CA 1
ATOM 514 C C . PHE A 1 73 ? -35.982 1.520 76.233 1.00 36.31 79 PHE A C 1
ATOM 515 O O . PHE A 1 73 ? -35.592 2.488 75.549 1.00 34.45 79 PHE A O 1
ATOM 523 N N . GLN A 1 74 ? -35.335 1.135 77.349 1.00 36.21 80 GLN A N 1
ATOM 524 C CA . GLN A 1 74 ? -34.287 1.970 77.923 1.00 36.64 80 GLN A CA 1
ATOM 525 C C . GLN A 1 74 ? -33.184 2.283 76.910 1.00 36.17 80 GLN A C 1
ATOM 526 O O . GLN A 1 74 ? -32.648 1.385 76.264 1.00 36.70 80 GLN A O 1
ATOM 532 N N . ASN A 1 75 ? -32.862 3.569 76.796 1.00 34.99 81 ASN A N 1
ATOM 533 C CA . ASN A 1 75 ? -31.746 4.060 75.986 1.00 35.37 81 ASN A CA 1
ATOM 534 C C . ASN A 1 75 ? -31.901 3.898 74.480 1.00 34.60 81 ASN A C 1
ATOM 535 O O . ASN A 1 75 ? -30.956 4.191 73.740 1.00 34.77 81 ASN A O 1
ATOM 540 N N . LYS A 1 76 ? -33.082 3.497 74.018 1.00 34.59 82 LYS A N 1
ATOM 541 C CA . LYS A 1 76 ? -33.314 3.314 72.584 1.00 35.37 82 LYS A CA 1
ATOM 542 C C . LYS A 1 76 ? -33.501 4.644 71.869 1.00 33.76 82 LYS A C 1
ATOM 543 O O . LYS A 1 76 ? -33.843 5.655 72.491 1.00 31.97 82 LYS A O 1
ATOM 549 N N . LYS A 1 77 ? -33.234 4.622 70.565 1.00 33.81 83 LYS A N 1
ATOM 550 C CA . LYS A 1 77 ? -33.350 5.770 69.688 1.00 33.31 83 LYS A CA 1
ATOM 551 C C . LYS A 1 77 ? -34.365 5.407 68.591 1.00 31.18 83 LYS A C 1
ATOM 552 O O . LYS A 1 77 ? -34.706 4.234 68.385 1.00 30.62 83 LYS A O 1
ATOM 558 N N . TRP A 1 78 ? -34.852 6.426 67.903 1.00 27.79 84 TRP A N 1
ATOM 559 C CA . TRP A 1 78 ? -35.774 6.237 66.775 1.00 26.66 84 TRP A CA 1
ATOM 560 C C . TRP A 1 78 ? -35.697 7.405 65.833 1.00 25.66 84 TRP A C 1
ATOM 561 O O . TRP A 1 78 ? -35.317 8.516 66.219 1.00 25.23 84 TRP A O 1
ATOM 572 N N . ASP A 1 79 ? -36.068 7.133 64.591 1.00 24.96 85 ASP A N 1
ATOM 573 C CA . ASP A 1 79 ? -36.517 8.147 63.662 1.00 24.67 85 ASP A CA 1
ATOM 574 C C . ASP A 1 79 ? -38.003 8.378 63.874 1.00 24.10 85 ASP A C 1
ATOM 575 O O . ASP A 1 79 ? -38.430 9.544 63.937 1.00 23.60 85 ASP A O 1
ATOM 580 N N . LEU A 1 80 ? -38.792 7.289 63.975 1.00 23.78 86 LEU A N 1
ATOM 581 C CA . LEU A 1 80 ? -40.215 7.409 64.229 1.00 24.12 86 LEU A CA 1
ATOM 582 C C . LEU A 1 80 ? -40.693 6.473 65.325 1.00 24.33 86 LEU A C 1
ATOM 583 O O . LEU A 1 80 ? -40.549 5.249 65.224 1.00 25.34 86 LEU A O 1
ATOM 588 N N . PHE A 1 81 ? -41.225 7.069 66.396 1.00 23.79 87 PHE A N 1
ATOM 589 C CA . PHE A 1 81 ? -41.830 6.347 67.497 1.00 24.88 87 PHE A CA 1
ATOM 590 C C . PHE A 1 81 ? -43.296 6.162 67.110 1.00 25.11 87 PHE A C 1
ATOM 591 O O . PHE A 1 81 ? -43.991 7.131 66.769 1.00 24.53 87 PHE A O 1
ATOM 599 N N . VAL A 1 82 ? -43.755 4.918 67.141 1.00 25.15 88 VAL A N 1
ATOM 600 C CA . VAL A 1 82 ? -45.143 4.618 66.784 1.00 25.94 88 VAL A CA 1
ATOM 601 C C . VAL A 1 82 ? -45.933 4.296 68.045 1.00 26.83 88 VAL A C 1
ATOM 602 O O . VAL A 1 82 ? -45.637 3.283 68.725 1.00 27.17 88 VAL A O 1
ATOM 606 N N . GLU A 1 83 ? -46.906 5.163 68.366 1.00 26.26 89 GLU A N 1
ATOM 607 C CA . GLU A 1 83 ? -47.786 4.983 69.539 1.00 28.12 89 GLU A CA 1
ATOM 608 C C . GLU A 1 83 ? -49.086 4.297 69.158 1.00 27.72 89 GLU A C 1
ATOM 609 O O . GLU A 1 83 ? -49.781 4.743 68.266 1.00 26.66 89 GLU A O 1
ATOM 615 N N . ARG A 1 84 ? -49.412 3.237 69.876 1.00 28.98 90 ARG A N 1
ATOM 616 C CA . ARG A 1 84 ? -50.569 2.397 69.571 1.00 30.43 90 ARG A CA 1
ATOM 617 C C . ARG A 1 84 ? -51.770 2.831 70.401 1.00 31.78 90 ARG A C 1
ATOM 618 O O . ARG A 1 84 ? -51.592 3.249 71.543 1.00 33.43 90 ARG A O 1
ATOM 626 N N . SER A 1 85 ? -52.983 2.686 69.859 1.00 33.27 91 SER A N 1
ATOM 627 C CA . SER A 1 85 ? -54.192 3.108 70.579 1.00 35.77 91 SER A CA 1
ATOM 628 C C . SER A 1 85 ? -54.524 2.242 71.789 1.00 37.75 91 SER A C 1
ATOM 629 O O . SER A 1 85 ? -55.209 2.706 72.689 1.00 39.58 91 SER A O 1
ATOM 632 N N . LYS A 1 86 ? -54.025 1.006 71.805 1.00 38.52 92 LYS A N 1
ATOM 633 C CA . LYS A 1 86 ? -54.187 0.084 72.931 1.00 41.08 92 LYS A CA 1
ATOM 634 C C . LYS A 1 86 ? -53.275 0.398 74.123 1.00 39.96 92 LYS A C 1
ATOM 635 O O . LYS A 1 86 ? -53.395 -0.251 75.150 1.00 40.43 92 LYS A O 1
ATOM 641 N N . ALA A 1 87 ? -52.309 1.302 73.978 1.00 38.20 93 ALA A N 1
ATOM 642 C CA . ALA A 1 87 ? -51.370 1.557 75.067 1.00 37.97 93 ALA A CA 1
ATOM 643 C C . ALA A 1 87 ? -52.101 2.028 76.329 1.00 40.07 93 ALA A C 1
ATOM 644 O O . ALA A 1 87 ? -53.091 2.762 76.248 1.00 39.86 93 ALA A O 1
ATOM 646 N N . TYR A 1 88 ? -51.605 1.600 77.490 1.00 39.96 94 TYR A N 1
ATOM 647 C CA . TYR A 1 88 ? -52.197 1.979 78.773 1.00 42.24 94 TYR A CA 1
ATOM 648 C C . TYR A 1 88 ? -51.093 2.044 79.827 1.00 42.45 94 TYR A C 1
ATOM 649 O O . TYR A 1 88 ? -50.034 1.422 79.664 1.00 41.30 94 TYR A O 1
ATOM 658 N N . SER A 1 89 ? -51.326 2.834 80.874 1.00 42.52 95 SER A N 1
ATOM 659 C CA . SER A 1 89 ? -50.355 2.999 81.954 1.00 43.09 95 SER A CA 1
ATOM 660 C C . SER A 1 89 ? -50.680 2.011 83.072 1.00 44.90 95 SER A C 1
ATOM 661 O O . SER A 1 89 ? -51.845 1.725 83.322 1.00 45.00 95 SER A O 1
ATOM 664 N N . ASN A 1 90 ? -49.651 1.493 83.736 1.00 45.37 96 ASN A N 1
ATOM 665 C CA . ASN A 1 90 ? -49.846 0.533 84.835 1.00 46.80 96 ASN A CA 1
ATOM 666 C C . ASN A 1 90 ? -48.836 0.768 85.952 1.00 45.69 96 ASN A C 1
ATOM 667 O O . ASN A 1 90 ? -48.158 -0.152 86.431 1.00 46.30 96 ASN A O 1
ATOM 672 N N . CYS A 1 91 ? -48.754 2.025 86.375 1.00 43.79 97 CYS A N 1
ATOM 673 C CA . CYS A 1 91 ? -47.869 2.417 87.447 1.00 43.80 97 CYS A CA 1
ATOM 674 C C . CYS A 1 91 ? -48.661 3.419 88.275 1.00 42.76 97 CYS A C 1
ATOM 675 O O . CYS A 1 91 ? -49.892 3.371 88.280 1.00 42.58 97 CYS A O 1
ATOM 678 N N . TYR A 1 92 ? -47.979 4.288 89.000 1.00 41.64 98 TYR A N 1
ATOM 679 C CA . TYR A 1 92 ? -48.649 5.218 89.890 1.00 41.63 98 TYR A CA 1
ATOM 680 C C . TYR A 1 92 ? -49.352 6.232 89.016 1.00 40.79 98 TYR A C 1
ATOM 681 O O . TYR A 1 92 ? -48.754 6.693 88.029 1.00 38.65 98 TYR A O 1
ATOM 690 N N . PRO A 1 93 ? -50.619 6.564 89.334 1.00 40.89 99 PRO A N 1
ATOM 691 C CA . PRO A 1 93 ? -51.323 7.511 88.462 1.00 39.98 99 PRO A CA 1
ATOM 692 C C . PRO A 1 93 ? -50.670 8.903 88.431 1.00 38.47 99 PRO A C 1
ATOM 693 O O . PRO A 1 93 ? -50.359 9.475 89.489 1.00 38.20 99 PRO A O 1
ATOM 697 N N . TYR A 1 94 ? -50.448 9.431 87.226 1.00 37.04 100 TYR A N 1
ATOM 698 C CA . TYR A 1 94 ? -49.768 10.699 87.090 1.00 36.75 100 TYR A CA 1
ATOM 699 C C . TYR A 1 94 ? -50.430 11.571 86.050 1.00 36.67 100 TYR A C 1
ATOM 700 O O . TYR A 1 94 ? -51.199 11.086 85.214 1.00 36.62 100 TYR A O 1
ATOM 709 N N . ASP A 1 95 ? -50.130 12.859 86.133 1.00 36.92 101 ASP A N 1
ATOM 710 C CA . ASP A 1 95 ? -50.436 13.789 85.058 1.00 38.26 101 ASP A CA 1
ATOM 711 C C . ASP A 1 95 ? -49.215 14.644 84.744 1.00 36.22 101 ASP A C 1
ATOM 712 O O . ASP A 1 95 ? -48.261 14.713 85.524 1.00 35.36 101 ASP A O 1
ATOM 717 N N . VAL A 1 96 ? -49.236 15.243 83.564 1.00 34.19 102 VAL A N 1
ATOM 718 C CA . VAL A 1 96 ? -48.151 16.090 83.097 1.00 33.49 102 VAL A CA 1
ATOM 719 C C . VAL A 1 96 ? -48.783 17.384 82.617 1.00 33.76 102 VAL A C 1
ATOM 720 O O . VAL A 1 96 ? -49.397 17.409 81.552 1.00 32.23 102 VAL A O 1
ATOM 724 N N . PRO A 1 97 ? -48.698 18.459 83.419 1.00 34.80 103 PRO A N 1
ATOM 725 C CA . PRO A 1 97 ? -49.073 19.749 82.835 1.00 35.35 103 PRO A CA 1
ATOM 726 C C . PRO A 1 97 ? -48.256 19.996 81.542 1.00 34.63 103 PRO A C 1
ATOM 727 O O . PRO A 1 97 ? -47.050 19.787 81.520 1.00 36.00 103 PRO A O 1
ATOM 731 N N . ASP A 1 98 ? -48.935 20.320 80.446 1.00 35.54 104 ASP A N 1
ATOM 732 C CA . ASP A 1 98 ? -48.255 20.549 79.166 1.00 34.70 104 ASP A CA 1
ATOM 733 C C . ASP A 1 98 ? -47.870 19.252 78.429 1.00 31.93 104 ASP A C 1
ATOM 734 O O . ASP A 1 98 ? -47.144 19.287 77.435 1.00 29.86 104 ASP A O 1
ATOM 739 N N . TYR A 1 99 ? -48.361 18.120 78.925 1.00 29.67 105 TYR A N 1
ATOM 740 C CA . TYR A 1 99 ? -48.104 16.795 78.352 1.00 28.69 105 TYR A CA 1
ATOM 741 C C . TYR A 1 99 ? -47.723 16.857 76.884 1.00 26.36 105 TYR A C 1
ATOM 742 O O . TYR A 1 99 ? -46.731 16.265 76.484 1.00 26.03 105 TYR A O 1
ATOM 751 N N . ALA A 1 100 ? -48.514 17.558 76.068 1.00 25.69 106 ALA A N 1
ATOM 752 C CA . ALA A 1 100 ? -48.247 17.607 74.640 1.00 24.85 106 ALA A CA 1
ATOM 753 C C . ALA A 1 100 ? -46.866 18.134 74.305 1.00 24.22 106 ALA A C 1
ATOM 754 O O . ALA A 1 100 ? -46.234 17.623 73.390 1.00 23.90 106 ALA A O 1
ATOM 756 N N . SER A 1 101 ? -46.397 19.126 75.051 1.00 23.98 107 SER A N 1
ATOM 757 C CA . SER A 1 101 ? -45.075 19.689 74.821 1.00 24.45 107 SER A CA 1
ATOM 758 C C . SER A 1 101 ? -43.934 18.754 75.222 1.00 24.37 107 SER A C 1
ATOM 759 O O . SER A 1 101 ? -42.948 18.686 74.487 1.00 24.59 107 SER A O 1
ATOM 762 N N . LEU A 1 102 ? -44.055 18.065 76.348 1.00 24.84 108 LEU A N 1
ATOM 763 C CA . LEU A 1 102 ? -43.033 17.087 76.759 1.00 25.48 108 LEU A CA 1
ATOM 764 C C . LEU A 1 102 ? -42.962 15.945 75.747 1.00 24.96 108 LEU A C 1
ATOM 765 O O . LEU A 1 102 ? -41.862 15.541 75.321 1.00 25.50 108 LEU A O 1
ATOM 770 N N . ARG A 1 103 ? -44.122 15.425 75.369 1.00 24.83 109 ARG A N 1
ATOM 771 C CA . ARG A 1 103 ? -44.221 14.379 74.344 1.00 25.05 109 ARG A CA 1
ATOM 772 C C . ARG A 1 103 ? -43.536 14.842 73.046 1.00 24.45 109 ARG A C 1
ATOM 773 O O . ARG A 1 103 ? -42.706 14.111 72.481 1.00 23.79 109 ARG A O 1
ATOM 781 N N . SER A 1 104 ? -43.853 16.057 72.615 1.00 24.42 110 SER A N 1
ATOM 782 C CA . SER A 1 104 ? -43.252 16.622 71.406 1.00 24.78 110 SER A CA 1
ATOM 783 C C . SER A 1 104 ? -41.728 16.766 71.481 1.00 24.94 110 SER A C 1
ATOM 784 O O . SER A 1 104 ? -41.016 16.390 70.545 1.00 23.95 110 SER A O 1
ATOM 787 N N . LEU A 1 105 ? -41.216 17.339 72.575 1.00 25.50 111 LEU A N 1
ATOM 788 C CA . LEU A 1 105 ? -39.776 17.602 72.631 1.00 26.76 111 LEU A CA 1
ATOM 789 C C . LEU A 1 105 ? -38.942 16.301 72.728 1.00 26.30 111 LEU A C 1
ATOM 790 O O . LEU A 1 105 ? -37.868 16.207 72.117 1.00 26.57 111 LEU A O 1
ATOM 795 N N . VAL A 1 106 ? -39.456 15.300 73.421 1.00 25.68 112 VAL A N 1
ATOM 796 C CA . VAL A 1 106 ? -38.783 13.999 73.479 1.00 25.74 112 VAL A CA 1
ATOM 797 C C . VAL A 1 106 ? -38.885 13.291 72.131 1.00 25.47 112 VAL A C 1
ATOM 798 O O . VAL A 1 106 ? -37.908 12.720 71.662 1.00 26.04 112 VAL A O 1
ATOM 802 N N . ALA A 1 107 ? -40.055 13.331 71.502 1.00 24.69 113 ALA A N 1
ATOM 803 C CA . ALA A 1 107 ? -40.242 12.732 70.162 1.00 24.88 113 ALA A CA 1
ATOM 804 C C . ALA A 1 107 ? -39.244 13.260 69.147 1.00 25.05 113 ALA A C 1
ATOM 805 O O . ALA A 1 107 ? -38.647 12.496 68.384 1.00 24.95 113 ALA A O 1
ATOM 807 N N . SER A 1 108 ? -39.092 14.582 69.151 1.00 25.33 114 SER A N 1
ATOM 808 C CA . SER A 1 108 ? -38.217 15.301 68.227 1.00 26.15 114 SER A CA 1
ATOM 809 C C . SER A 1 108 ? -36.731 15.047 68.514 1.00 26.77 114 SER A C 1
ATOM 810 O O . SER A 1 108 ? -35.901 15.038 67.594 1.00 27.83 114 SER A O 1
ATOM 813 N N . SER A 1 109 ? -36.389 14.882 69.786 1.00 27.46 115 SER A N 1
ATOM 814 C CA . SER A 1 109 ? -35.014 14.549 70.200 1.00 28.02 115 SER A CA 1
ATOM 815 C C . SER A 1 109 ? -34.601 13.163 69.717 1.00 28.17 115 SER A C 1
ATOM 816 O O . SER A 1 109 ? -33.474 12.969 69.265 1.00 29.39 115 SER A O 1
ATOM 819 N N . GLY A 1 110 ? -35.521 12.205 69.785 1.00 27.46 116 GLY A N 1
ATOM 820 C CA . GLY A 1 110 ? -35.329 10.899 69.139 1.00 27.08 116 GLY A CA 1
ATOM 821 C C . GLY A 1 110 ? -34.487 9.925 69.942 1.00 28.12 116 GLY A C 1
ATOM 822 O O . GLY A 1 110 ? -33.949 8.947 69.391 1.00 28.83 116 GLY A O 1
ATOM 823 N N . THR A 1 111 ? -34.354 10.190 71.236 1.00 27.92 117 THR A N 1
ATOM 824 C CA . THR A 1 111 ? -33.586 9.302 72.109 1.00 29.95 117 THR A CA 1
ATOM 825 C C . THR A 1 111 ? -34.127 9.238 73.522 1.00 30.10 117 THR A C 1
ATOM 826 O O . THR A 1 111 ? -34.639 10.231 74.063 1.00 29.60 117 THR A O 1
ATOM 830 N N . LEU A 1 112 ? -33.980 8.057 74.120 1.00 31.19 118 LEU A N 1
ATOM 831 C CA . LEU A 1 112 ? -34.253 7.846 75.538 1.00 32.07 118 LEU A CA 1
ATOM 832 C C . LEU A 1 112 ? -32.961 7.588 76.310 1.00 32.89 118 LEU A C 1
ATOM 833 O O . LEU A 1 112 ? -33.003 7.158 77.447 1.00 32.55 118 LEU A O 1
ATOM 838 N N . GLU A 1 113 ? -31.816 7.889 75.690 1.00 34.19 119 GLU A N 1
ATOM 839 C CA . GLU A 1 113 ? -30.515 7.811 76.361 1.00 35.86 119 GLU A CA 1
ATOM 840 C C . GLU A 1 113 ? -30.543 8.495 77.726 1.00 35.69 119 GLU A C 1
ATOM 841 O O . GLU A 1 113 ? -30.845 9.682 77.820 1.00 33.37 119 GLU A O 1
ATOM 847 N N . PHE A 1 114 ? -30.217 7.731 78.762 1.00 36.02 120 PHE A N 1
ATOM 848 C CA . PHE A 1 114 ? -30.331 8.194 80.131 1.00 37.18 120 PHE A CA 1
ATOM 849 C C . PHE A 1 114 ? -29.014 7.973 80.835 1.00 38.89 120 PHE A C 1
ATOM 850 O O . PHE A 1 114 ? -28.414 6.931 80.689 1.00 39.80 120 PHE A O 1
ATOM 858 N N . ASN A 1 115 ? -28.594 8.957 81.618 1.00 40.50 121 ASN A N 1
ATOM 859 C CA . ASN A 1 115 ? -27.369 8.853 82.403 1.00 42.81 121 ASN A CA 1
ATOM 860 C C . ASN A 1 115 ? -27.683 9.058 83.879 1.00 42.94 121 ASN A C 1
ATOM 861 O O . ASN A 1 115 ? -28.152 10.122 84.263 1.00 40.62 121 ASN A O 1
ATOM 866 N N . ASN A 1 116 ? -27.395 8.054 84.701 1.00 44.72 122 ASN A N 1
ATOM 867 C CA . ASN A 1 116 ? -27.596 8.155 86.146 1.00 46.67 122 ASN A CA 1
ATOM 868 C C . ASN A 1 116 ? -26.611 9.137 86.731 1.00 45.83 122 ASN A C 1
ATOM 869 O O . ASN A 1 116 ? -25.477 9.240 86.264 1.00 45.97 122 ASN A O 1
ATOM 874 N N . GLU A 1 117 ? -27.052 9.849 87.754 1.00 45.00 123 GLU A N 1
ATOM 875 C CA . GLU A 1 117 ? -26.179 10.740 88.497 1.00 46.36 123 GLU A CA 1
ATOM 876 C C . GLU A 1 117 ? -26.337 10.495 89.982 1.00 47.31 123 GLU A C 1
ATOM 877 O O . GLU A 1 117 ? -27.405 10.090 90.427 1.00 45.59 123 GLU A O 1
ATOM 883 N N . SER A 1 118 ? -25.262 10.757 90.732 1.00 49.51 124 SER A N 1
ATOM 884 C CA . SER A 1 118 ? -25.221 10.540 92.176 1.00 51.20 124 SER A CA 1
ATOM 885 C C . SER A 1 118 ? -25.687 11.780 92.931 1.00 51.24 124 SER A C 1
ATOM 886 O O . SER A 1 118 ? -24.875 12.614 93.348 1.00 51.87 124 SER A O 1
ATOM 889 N N . PHE A 1 119 ? -27.000 11.887 93.109 1.00 50.80 125 PHE A N 1
ATOM 890 C CA . PHE A 1 119 ? -27.592 12.948 93.915 1.00 51.32 125 PHE A CA 1
ATOM 891 C C . PHE A 1 119 ? -27.354 12.659 95.388 1.00 54.00 125 PHE A C 1
ATOM 892 O O . PHE A 1 119 ? -27.426 11.503 95.809 1.00 55.72 125 PHE A O 1
ATOM 900 N N . ASN A 1 120 ? -27.043 13.706 96.151 1.00 54.90 126 ASN A N 1
ATOM 901 C CA . ASN A 1 120 ? -26.796 13.592 97.586 1.00 56.74 126 ASN A CA 1
ATOM 902 C C . ASN A 1 120 ? -28.140 13.735 98.326 1.00 55.37 126 ASN A C 1
ATOM 903 O O . ASN A 1 120 ? -28.544 14.855 98.650 1.00 54.83 126 ASN A O 1
ATOM 908 N N . TRP A 1 121 ? -28.825 12.608 98.570 1.00 53.93 127 TRP A N 1
ATOM 909 C CA . TRP A 1 121 ? -30.094 12.604 99.315 1.00 53.64 127 TRP A CA 1
ATOM 910 C C . TRP A 1 121 ? -29.891 12.206 100.787 1.00 55.72 127 TRP A C 1
ATOM 911 O O . TRP A 1 121 ? -30.600 11.354 101.321 1.00 56.82 127 TRP A O 1
ATOM 922 N N . THR A 1 122 ? -28.931 12.829 101.447 1.00 56.96 128 THR A N 1
ATOM 923 C CA . THR A 1 122 ? -28.677 12.522 102.856 1.00 58.77 128 THR A CA 1
ATOM 924 C C . THR A 1 122 ? -29.866 12.952 103.722 1.00 58.08 128 THR A C 1
ATOM 925 O O . THR A 1 122 ? -30.379 14.056 103.567 1.00 58.32 128 THR A O 1
ATOM 929 N N . GLY A 1 123 ? -30.322 12.052 104.599 1.00 58.69 129 GLY A N 1
ATOM 930 C CA . GLY A 1 123 ? -31.388 12.348 105.559 1.00 58.47 129 GLY A CA 1
ATOM 931 C C . GLY A 1 123 ? -32.785 11.820 105.258 1.00 57.15 129 GLY A C 1
ATOM 932 O O . GLY A 1 123 ? -33.689 11.974 106.091 1.00 57.83 129 GLY A O 1
ATOM 933 N N . VAL A 1 124 ? -32.973 11.199 104.091 1.00 55.69 130 VAL A N 1
ATOM 934 C CA . VAL A 1 124 ? -34.264 10.628 103.702 1.00 54.05 130 VAL A CA 1
ATOM 935 C C . VAL A 1 124 ? -34.106 9.174 103.265 1.00 53.54 130 VAL A C 1
ATOM 936 O O . VAL A 1 124 ? -32.992 8.704 103.016 1.00 53.48 130 VAL A O 1
ATOM 940 N N . THR A 1 125 ? -35.221 8.457 103.217 1.00 52.57 131 THR A N 1
ATOM 941 C CA . THR A 1 125 ? -35.258 7.109 102.666 1.00 52.49 131 THR A CA 1
ATOM 942 C C . THR A 1 125 ? -35.492 7.200 101.139 1.00 50.98 131 THR A C 1
ATOM 943 O O . THR A 1 125 ? -36.421 7.883 100.694 1.00 48.97 131 THR A O 1
ATOM 947 N N . GLN A 1 126 ? -34.631 6.542 100.358 1.00 54.43 132 GLN A N 1
ATOM 948 C CA . GLN A 1 126 ? -34.768 6.509 98.885 1.00 52.99 132 GLN A CA 1
ATOM 949 C C . GLN A 1 126 ? -35.542 5.289 98.435 1.00 53.21 132 GLN A C 1
ATOM 950 O O . GLN A 1 126 ? -35.791 4.381 99.224 1.00 54.17 132 GLN A O 1
ATOM 956 N N . ASN A 1 127 ? -35.932 5.284 97.153 1.00 52.03 133 ASN A N 1
ATOM 957 C CA . ASN A 1 127 ? -36.432 4.071 96.483 1.00 53.27 133 ASN A CA 1
ATOM 958 C C . ASN A 1 127 ? -37.810 3.614 96.957 1.00 52.22 133 ASN A C 1
ATOM 959 O O . ASN A 1 127 ? -38.090 2.415 97.030 1.00 51.93 133 ASN A O 1
ATOM 964 N N . GLY A 1 128 ? -38.688 4.573 97.231 1.00 50.64 134 GLY A N 1
ATOM 965 C CA . GLY A 1 128 ? -40.059 4.260 97.614 1.00 50.87 134 GLY A CA 1
ATOM 966 C C . GLY A 1 128 ? -40.778 3.485 96.531 1.00 50.60 134 GLY A C 1
ATOM 967 O O . GLY A 1 128 ? -40.620 3.763 95.314 1.00 48.31 134 GLY A O 1
ATOM 968 N N . THR A 1 129 ? -41.563 2.503 96.951 1.00 52.12 135 THR A N 1
ATOM 969 C CA . THR A 1 129 ? -42.325 1.703 96.000 1.00 52.43 135 THR A CA 1
ATOM 970 C C . THR A 1 129 ? -43.812 1.717 96.327 1.00 52.73 135 THR A C 1
ATOM 971 O O . THR A 1 129 ? -44.219 2.241 97.351 1.00 53.42 135 THR A O 1
ATOM 975 N N . SER A 1 130 ? -44.609 1.152 95.427 1.00 52.94 136 SER A N 1
ATOM 976 C CA . SER A 1 130 ? -46.070 1.123 95.561 1.00 53.59 136 SER A CA 1
ATOM 977 C C . SER A 1 130 ? -46.624 -0.159 94.953 1.00 54.90 136 SER A C 1
ATOM 978 O O . SER A 1 130 ? -46.018 -0.732 94.039 1.00 54.04 136 SER A O 1
ATOM 981 N N . SER A 1 131 ? -47.775 -0.595 95.468 1.00 56.78 137 SER A N 1
ATOM 982 C CA . SER A 1 131 ? -48.496 -1.757 94.934 1.00 58.28 137 SER A CA 1
ATOM 983 C C . SER A 1 131 ? -49.196 -1.438 93.606 1.00 56.84 137 SER A C 1
ATOM 984 O O . SER A 1 131 ? -49.544 -2.350 92.865 1.00 57.51 137 SER A O 1
ATOM 987 N N . ALA A 1 132 ? -49.377 -0.154 93.299 1.00 54.93 138 ALA A N 1
ATOM 988 C CA . ALA A 1 132 ? -49.910 0.259 91.995 1.00 53.46 138 ALA A CA 1
ATOM 989 C C . ALA A 1 132 ? -48.881 0.210 90.856 1.00 52.27 138 ALA A C 1
ATOM 990 O O . ALA A 1 132 ? -49.213 0.586 89.738 1.00 50.54 138 ALA A O 1
ATOM 992 N N . CYS A 1 133 ? -47.646 -0.217 91.131 1.00 53.02 139 CYS A N 1
ATOM 993 C CA . CYS A 1 133 ? -46.584 -0.263 90.125 1.00 52.40 139 CYS A CA 1
ATOM 994 C C . CYS A 1 133 ? -45.745 -1.528 90.342 1.00 54.19 139 CYS A C 1
ATOM 995 O O . CYS A 1 133 ? -44.689 -1.488 90.962 1.00 55.62 139 CYS A O 1
ATOM 998 N N . ILE A 1 134 ? -46.255 -2.643 89.830 1.00 55.36 140 ILE A N 1
ATOM 999 C CA . ILE A 1 134 ? -45.673 -3.972 90.036 1.00 57.79 140 ILE A CA 1
ATOM 1000 C C . ILE A 1 134 ? -44.616 -4.260 88.975 1.00 57.23 140 ILE A C 1
ATOM 1001 O O . ILE A 1 134 ? -44.888 -4.133 87.786 1.00 54.76 140 ILE A O 1
ATOM 1006 N N . ARG A 1 135 ? -43.419 -4.642 89.410 1.00 58.48 141 ARG A N 1
ATOM 1007 C CA . ARG A 1 135 ? -42.334 -5.057 88.509 1.00 59.63 141 ARG A CA 1
ATOM 1008 C C . ARG A 1 135 ? -41.783 -6.416 88.973 1.00 64.68 141 ARG A C 1
ATOM 1009 O O . ARG A 1 135 ? -41.053 -6.484 89.971 1.00 66.25 141 ARG A O 1
ATOM 1017 N N . ARG A 1 136 ? -42.157 -7.477 88.246 1.00 68.34 142 ARG A N 1
ATOM 1018 C CA . ARG A 1 136 ? -41.852 -8.885 88.580 1.00 73.42 142 ARG A CA 1
ATOM 1019 C C . ARG A 1 136 ? -42.449 -9.290 89.928 1.00 74.78 142 ARG A C 1
ATOM 1020 O O . ARG A 1 136 ? -41.728 -9.680 90.850 1.00 77.35 142 ARG A O 1
ATOM 1028 N N . SER A 1 137 ? -43.772 -9.156 90.036 1.00 74.16 143 SER A N 1
ATOM 1029 C CA . SER A 1 137 ? -44.546 -9.430 91.267 1.00 75.70 143 SER A CA 1
ATOM 1030 C C . SER A 1 137 ? -44.222 -8.568 92.507 1.00 75.14 143 SER A C 1
ATOM 1031 O O . SER A 1 137 ? -45.017 -8.542 93.453 1.00 77.64 143 SER A O 1
ATOM 1034 N N . ASN A 1 138 ? -43.077 -7.879 92.515 1.00 71.70 144 ASN A N 1
ATOM 1035 C CA . ASN A 1 138 ? -42.697 -6.997 93.618 1.00 69.60 144 ASN A CA 1
ATOM 1036 C C . ASN A 1 138 ? -43.297 -5.615 93.400 1.00 64.78 144 ASN A C 1
ATOM 1037 O O . ASN A 1 138 ? -43.371 -5.127 92.249 1.00 60.90 144 ASN A O 1
ATOM 1042 N N . ASN A 1 139 ? -43.710 -4.981 94.500 1.00 62.64 145 ASN A N 1
ATOM 1043 C CA . ASN A 1 139 ? -43.996 -3.534 94.487 1.00 59.13 145 ASN A CA 1
ATOM 1044 C C . ASN A 1 139 ? -42.781 -2.775 93.949 1.00 56.81 145 ASN A C 1
ATOM 1045 O O . ASN A 1 139 ? -41.627 -3.096 94.276 1.00 57.08 145 ASN A O 1
ATOM 1050 N N . SER A 1 140 ? -43.053 -1.762 93.127 1.00 53.79 146 SER A N 1
ATOM 1051 C CA . SER A 1 140 ? -42.000 -1.021 92.457 1.00 51.86 146 SER A CA 1
ATOM 1052 C C . SER A 1 140 ? -42.429 0.422 92.213 1.00 49.36 146 SER A C 1
ATOM 1053 O O . SER A 1 140 ? -43.328 0.953 92.881 1.00 48.79 146 SER A O 1
ATOM 1056 N N . PHE A 1 141 ? -41.754 1.059 91.268 1.00 47.32 147 PHE A N 1
ATOM 1057 C CA . PHE A 1 141 ? -42.010 2.444 90.926 1.00 45.06 147 PHE A CA 1
ATOM 1058 C C . PHE A 1 141 ? -41.373 2.736 89.561 1.00 43.00 147 PHE A C 1
ATOM 1059 O O . PHE A 1 141 ? -40.649 1.897 89.024 1.00 42.93 147 PHE A O 1
ATOM 1067 N N . PHE A 1 142 ? -41.645 3.914 89.005 1.00 40.62 148 PHE A N 1
ATOM 1068 C CA . PHE A 1 142 ? -40.989 4.367 87.792 1.00 39.57 148 PHE A CA 1
ATOM 1069 C C . PHE A 1 142 ? -39.464 4.201 87.904 1.00 39.44 148 PHE A C 1
ATOM 1070 O O . PHE A 1 142 ? -38.846 4.608 88.896 1.00 40.50 148 PHE A O 1
ATOM 1078 N N . SER A 1 143 ? -38.859 3.587 86.895 1.00 38.99 149 SER A N 1
ATOM 1079 C CA . SER A 1 143 ? -37.413 3.295 86.942 1.00 39.05 149 SER A CA 1
ATOM 1080 C C . SER A 1 143 ? -36.539 4.556 86.960 1.00 38.24 149 SER A C 1
ATOM 1081 O O . SER A 1 143 ? -35.452 4.527 87.519 1.00 39.15 149 SER A O 1
ATOM 1084 N N . ARG A 1 144 ? -37.012 5.656 86.363 1.00 36.22 150 ARG A N 1
ATOM 1085 C CA . ARG A 1 144 ? -36.200 6.868 86.253 1.00 35.80 150 ARG A C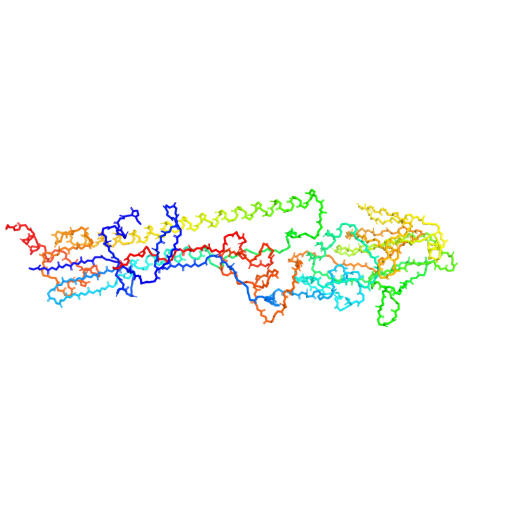A 1
ATOM 1086 C C . ARG A 1 144 ? -36.455 7.896 87.338 1.00 36.34 150 ARG A C 1
ATOM 1087 O O . ARG A 1 144 ? -35.827 8.961 87.330 1.00 36.51 150 ARG A O 1
ATOM 1095 N N . LEU A 1 145 ? -37.335 7.571 88.285 1.00 37.15 151 LEU A N 1
ATOM 1096 C CA . LEU A 1 145 ? -37.714 8.482 89.355 1.00 37.43 151 LEU A CA 1
ATOM 1097 C C . LEU A 1 145 ? -37.433 7.856 90.723 1.00 39.10 151 LEU A C 1
ATOM 1098 O O . LEU A 1 145 ? -37.409 6.637 90.862 1.00 39.56 151 LEU A O 1
ATOM 1103 N N . ASN A 1 146 ? -37.211 8.704 91.719 1.00 39.19 152 ASN A N 1
ATOM 1104 C CA . ASN A 1 146 ? -36.756 8.261 93.035 1.00 41.24 152 ASN A CA 1
ATOM 1105 C C . ASN A 1 146 ? -37.698 8.845 94.079 1.00 42.04 152 ASN A C 1
ATOM 1106 O O . ASN A 1 146 ? -37.623 10.040 94.406 1.00 41.90 152 ASN A O 1
ATOM 1111 N N . TRP A 1 147 ? -38.598 8.005 94.588 1.00 43.27 153 TRP A N 1
ATOM 1112 C CA . TRP A 1 147 ? -39.561 8.441 95.590 1.00 44.29 153 TRP A CA 1
ATOM 1113 C C . TRP A 1 147 ? -38.881 8.529 96.984 1.00 45.87 153 TRP A C 1
ATOM 1114 O O . TRP A 1 147 ? -38.590 7.507 97.601 1.00 47.81 153 TRP A O 1
ATOM 1125 N N . LEU A 1 148 ? -38.656 9.755 97.467 1.00 45.66 154 LEU A N 1
ATOM 1126 C CA . LEU A 1 148 ? -37.989 9.998 98.750 1.00 47.71 154 LEU A CA 1
ATOM 1127 C C . LEU A 1 148 ? -39.018 10.122 99.882 1.00 48.84 154 LEU A C 1
ATOM 1128 O O . LEU A 1 148 ? -40.029 10.791 99.707 1.00 48.24 154 LEU A O 1
ATOM 1133 N N . THR A 1 149 ? -38.770 9.443 101.008 1.00 50.81 155 THR A N 1
ATOM 1134 C CA . THR A 1 149 ? -39.655 9.501 102.199 1.00 52.40 155 THR A CA 1
ATOM 1135 C C . THR A 1 149 ? -38.832 9.733 103.462 1.00 54.41 155 THR A C 1
ATOM 1136 O O . THR A 1 149 ? -37.599 9.741 103.412 1.00 54.47 155 THR A O 1
ATOM 1140 N N . HIS A 1 150 ? -39.508 9.893 104.601 1.00 56.06 156 HIS A N 1
ATOM 1141 C CA . HIS A 1 150 ? -38.815 10.126 105.860 1.00 58.32 156 HIS A CA 1
ATOM 1142 C C . HIS A 1 150 ? -37.818 9.018 106.224 1.00 60.65 156 HIS A C 1
ATOM 1143 O O . HIS A 1 150 ? -37.969 7.867 105.805 1.00 60.31 156 HIS A O 1
ATOM 1150 N N . LEU A 1 151 ? -36.792 9.411 106.980 1.00 62.52 157 LEU A N 1
ATOM 1151 C CA . LEU A 1 151 ? -35.842 8.503 107.609 1.00 65.77 157 LEU A CA 1
ATOM 1152 C C . LEU A 1 151 ? -36.008 8.715 109.106 1.00 68.25 157 LEU A C 1
ATOM 1153 O O . LEU A 1 151 ? -35.681 9.789 109.610 1.00 68.18 157 LEU A O 1
ATOM 1158 N N . LYS A 1 152 ? -36.552 7.708 109.793 1.00 71.01 158 LYS A N 1
ATOM 1159 C CA . LYS A 1 152 ? -36.749 7.729 111.264 1.00 73.85 158 LYS A CA 1
ATOM 1160 C C . LYS A 1 152 ? -37.584 8.935 111.723 1.00 73.31 158 LYS A C 1
ATOM 1161 O O . LYS A 1 152 ? -37.200 9.695 112.623 1.00 72.87 158 LYS A O 1
ATOM 1167 N N . PHE A 1 153 ? -38.724 9.079 111.046 1.00 71.72 159 PHE A N 1
ATOM 1168 C CA . PHE A 1 153 ? -39.705 10.157 111.230 1.00 71.38 159 PHE A CA 1
ATOM 1169 C C . PHE A 1 153 ? -39.155 11.580 111.110 1.00 69.40 159 PHE A C 1
ATOM 1170 O O . PHE A 1 153 ? -39.733 12.521 111.653 1.00 68.94 159 PHE A O 1
ATOM 1178 N N . LYS A 1 154 ? -38.067 11.724 110.351 1.00 68.22 160 LYS A N 1
ATOM 1179 C CA . LYS A 1 154 ? -37.479 13.022 110.004 1.00 67.46 160 LYS A CA 1
ATOM 1180 C C . LYS A 1 154 ? -37.360 13.142 108.479 1.00 64.54 160 LYS A C 1
ATOM 1181 O O . LYS A 1 154 ? -36.986 12.184 107.800 1.00 63.55 160 LYS A O 1
ATOM 1187 N N . TYR A 1 155 ? -37.682 14.319 107.953 1.00 63.02 161 TYR A N 1
ATOM 1188 C CA . TYR A 1 155 ? -37.420 14.660 106.557 1.00 60.89 161 TYR A CA 1
ATOM 1189 C C . TYR A 1 155 ? -36.805 16.061 106.610 1.00 61.88 161 TYR A C 1
ATOM 1190 O O . TYR A 1 155 ? -37.517 17.044 106.781 1.00 61.79 161 TYR A O 1
ATOM 1199 N N . PRO A 1 156 ? -35.468 16.157 106.530 1.00 64.07 162 PRO A N 1
ATOM 1200 C CA . PRO A 1 156 ? -34.895 17.492 106.633 1.00 64.17 162 PRO A CA 1
ATOM 1201 C C . PRO A 1 156 ? -34.970 18.215 105.306 1.00 61.63 162 PRO A C 1
ATOM 1202 O O . PRO A 1 156 ? -35.209 17.588 104.261 1.00 60.69 162 PRO A O 1
ATOM 1206 N N . ALA A 1 157 ? -34.797 19.530 105.356 1.00 60.72 163 ALA A N 1
ATOM 1207 C CA . ALA A 1 157 ? -34.860 20.347 104.158 1.00 59.37 163 ALA A CA 1
ATOM 1208 C C . ALA A 1 157 ? -33.772 19.886 103.190 1.00 58.53 163 ALA A C 1
ATOM 1209 O O . ALA A 1 157 ? -32.616 19.725 103.576 1.00 60.04 163 ALA A O 1
ATOM 1211 N N . LEU A 1 158 ? -34.166 19.616 101.952 1.00 56.59 164 LEU A N 1
ATOM 1212 C CA . LEU A 1 158 ? -33.219 19.214 100.932 1.00 56.09 164 LEU A CA 1
ATOM 1213 C C . LEU A 1 158 ? -32.806 20.471 100.189 1.00 54.96 164 LEU A C 1
ATOM 1214 O O . LEU A 1 158 ? -33.632 21.345 99.936 1.00 53.52 164 LEU A O 1
ATOM 1219 N N . ASN A 1 159 ? -31.517 20.568 99.893 1.00 55.99 165 ASN A N 1
ATOM 1220 C CA . ASN A 1 159 ? -30.954 21.666 99.128 1.00 56.86 165 ASN A CA 1
ATOM 1221 C C . ASN A 1 159 ? -29.797 21.054 98.341 1.00 55.69 165 ASN A C 1
ATOM 1222 O O . ASN A 1 159 ? -28.634 21.134 98.736 1.00 56.08 165 ASN A O 1
ATOM 1227 N N . VAL A 1 160 ? -30.162 20.429 97.219 1.00 53.17 166 VAL A N 1
ATOM 1228 C CA . VAL A 1 160 ? -29.300 19.504 96.494 1.00 52.69 166 VAL A CA 1
ATOM 1229 C C . VAL A 1 160 ? -28.968 20.045 95.112 1.00 51.40 166 VAL A C 1
ATOM 1230 O O . VAL A 1 160 ? -29.849 20.501 94.395 1.00 48.29 166 VAL A O 1
ATOM 1234 N N . THR A 1 161 ? -27.701 19.945 94.740 1.00 52.31 167 THR A N 1
ATOM 1235 C CA . THR A 1 161 ? -27.173 20.625 93.568 1.00 52.71 167 THR A CA 1
ATOM 1236 C C . THR A 1 161 ? -26.653 19.561 92.597 1.00 51.60 167 THR A C 1
ATOM 1237 O O . THR A 1 161 ? -26.215 18.497 93.028 1.00 52.08 167 THR A O 1
ATOM 1241 N N . MET A 1 162 ? -26.722 19.837 91.293 1.00 49.19 168 MET A N 1
ATOM 1242 C CA . MET A 1 162 ? -26.067 18.997 90.297 1.00 48.71 168 MET A CA 1
ATOM 1243 C C . MET A 1 162 ? -25.585 19.856 89.129 1.00 48.03 168 MET A C 1
ATOM 1244 O O . MET A 1 162 ? -26.404 20.353 88.348 1.00 46.12 168 MET A O 1
ATOM 1249 N N . PRO A 1 163 ? -24.257 20.045 89.008 1.00 48.92 169 PRO A N 1
ATOM 1250 C CA . PRO A 1 163 ? -23.762 20.886 87.928 1.00 49.41 169 PRO A CA 1
ATOM 1251 C C . PRO A 1 163 ? -23.751 20.151 86.596 1.00 48.94 169 PRO A C 1
ATOM 1252 O O . PRO A 1 163 ? -23.597 18.924 86.563 1.00 48.58 169 PRO A O 1
ATOM 1256 N N . ASN A 1 164 ? -23.936 20.915 85.523 1.00 48.94 170 ASN A N 1
ATOM 1257 C CA . ASN A 1 164 ? -23.737 20.442 84.177 1.00 49.23 170 ASN A CA 1
ATOM 1258 C C . ASN A 1 164 ? -22.369 20.949 83.694 1.00 52.20 170 ASN A C 1
ATOM 1259 O O . ASN A 1 164 ? -22.236 22.078 83.205 1.00 52.56 170 ASN A O 1
ATOM 1264 N N . ASN A 1 165 ? -21.359 20.097 83.844 1.00 54.25 171 ASN A N 1
ATOM 1265 C CA . ASN A 1 165 ? -20.030 20.357 83.287 1.00 57.65 171 ASN A CA 1
ATOM 1266 C C . ASN A 1 165 ? -19.801 19.540 82.026 1.00 58.72 171 ASN A C 1
ATOM 1267 O O . ASN A 1 165 ? -18.666 19.273 81.664 1.00 60.82 171 ASN A O 1
ATOM 1272 N N . GLU A 1 166 ? -20.893 19.157 81.356 1.00 56.35 172 GLU A N 1
ATOM 1273 C CA . GLU A 1 166 ? -20.841 18.519 80.044 1.00 57.10 172 GLU A CA 1
ATOM 1274 C C . GLU A 1 166 ? -20.873 19.607 78.996 1.00 57.53 172 GLU A C 1
ATOM 1275 O O . GLU A 1 166 ? -21.033 20.785 79.327 1.00 57.23 172 GLU A O 1
ATOM 1281 N N . LYS A 1 167 ? -20.723 19.191 77.737 1.00 58.09 173 LYS A N 1
ATOM 1282 C CA . LYS A 1 167 ? -20.766 20.085 76.579 1.00 58.88 173 LYS A CA 1
ATOM 1283 C C . LYS A 1 167 ? -22.142 20.079 75.888 1.00 55.81 173 LYS A C 1
ATOM 1284 O O . LYS A 1 167 ? -22.330 20.776 74.900 1.00 56.63 173 LYS A O 1
ATOM 1290 N N . PHE A 1 168 ? -23.101 19.326 76.428 1.00 52.62 174 PHE A N 1
ATOM 1291 C CA . PHE A 1 168 ? -24.473 19.263 75.904 1.00 49.33 174 PHE A CA 1
ATOM 1292 C C . PHE A 1 168 ? -25.465 19.611 77.014 1.00 46.43 174 PHE A C 1
ATOM 1293 O O . PHE A 1 168 ? -25.103 19.677 78.191 1.00 45.43 174 PHE A O 1
ATOM 1301 N N . ASP A 1 169 ? -26.709 19.833 76.616 1.00 43.52 175 ASP A N 1
ATOM 1302 C CA . ASP A 1 169 ? -27.816 20.072 77.534 1.00 41.80 175 ASP A CA 1
ATOM 1303 C C . ASP A 1 169 ? -28.302 18.788 78.160 1.00 39.97 175 ASP A C 1
ATOM 1304 O O . ASP A 1 169 ? -28.213 17.734 77.550 1.00 40.22 175 ASP A O 1
ATOM 1309 N N . LYS A 1 170 ? -28.874 18.914 79.355 1.00 38.03 176 LYS A N 1
ATOM 1310 C CA . LYS A 1 170 ? -29.437 17.806 80.102 1.00 37.03 176 LYS A CA 1
ATOM 1311 C C . LYS A 1 170 ? -30.920 18.049 80.304 1.00 35.89 176 LYS A C 1
ATOM 1312 O O . LYS A 1 170 ? -31.317 19.154 80.678 1.00 36.26 176 LYS A O 1
ATOM 1318 N N . LEU A 1 171 ? -31.728 17.011 80.087 1.00 34.06 177 LEU A N 1
ATOM 1319 C CA . LEU A 1 171 ? -33.169 17.048 80.374 1.00 32.90 177 LEU A CA 1
ATOM 1320 C C . LEU A 1 171 ? -33.447 16.280 81.657 1.00 32.68 177 LEU A C 1
ATOM 1321 O O . LEU A 1 171 ? -33.256 15.063 81.715 1.00 32.77 177 LEU A O 1
ATOM 1326 N N . TYR A 1 172 ? -33.917 16.999 82.677 1.00 31.91 178 TYR A N 1
ATOM 1327 C CA . TYR A 1 172 ? -34.332 16.388 83.930 1.00 32.55 178 TYR A CA 1
ATOM 1328 C C . TYR A 1 172 ? -35.844 16.261 84.025 1.00 32.14 178 TYR A C 1
ATOM 1329 O O . TYR A 1 172 ? -36.567 17.230 83.814 1.00 32.82 178 TYR A O 1
ATOM 1338 N N . ILE A 1 173 ? -36.301 15.065 84.366 1.00 32.44 179 ILE A N 1
ATOM 1339 C CA . ILE A 1 173 ? -37.702 14.789 84.658 1.00 33.11 179 ILE A CA 1
ATOM 1340 C C . ILE A 1 173 ? -37.858 14.522 86.149 1.00 33.30 179 ILE A C 1
ATOM 1341 O O . ILE A 1 173 ? -37.106 13.740 86.738 1.00 33.37 179 ILE A O 1
ATOM 1346 N N . TRP A 1 174 ? -38.841 15.184 86.752 1.00 33.22 180 TRP A N 1
ATOM 1347 C CA . TRP A 1 174 ? -39.088 15.091 88.182 1.00 34.36 180 TRP A CA 1
ATOM 1348 C C . TRP A 1 174 ? -40.560 15.282 88.464 1.00 34.28 180 TRP A C 1
ATOM 1349 O O . TRP A 1 174 ? -41.342 15.558 87.554 1.00 34.71 180 TRP A O 1
ATOM 1360 N N . GLY A 1 175 ? -40.954 15.125 89.723 1.00 34.97 181 GLY A N 1
ATOM 1361 C CA . GLY A 1 175 ? -42.372 15.160 90.057 1.00 35.47 181 GLY A CA 1
ATOM 1362 C C . GLY A 1 175 ? -42.693 15.563 91.472 1.00 36.34 181 GLY A C 1
ATOM 1363 O O . GLY A 1 175 ? -41.818 15.588 92.337 1.00 36.82 181 GLY A O 1
ATOM 1364 N N . VAL A 1 176 ? -43.962 15.903 91.685 1.00 37.27 182 VAL A N 1
ATOM 1365 C CA . VAL A 1 176 ? -44.491 16.221 93.005 1.00 38.68 182 VAL A CA 1
ATOM 1366 C C . VAL A 1 176 ? -45.579 15.210 93.340 1.00 39.09 182 VAL A C 1
ATOM 1367 O O . VAL A 1 176 ? -46.441 14.939 92.511 1.00 39.11 182 VAL A O 1
ATOM 1371 N N . HIS A 1 177 ? -45.527 14.653 94.551 1.00 40.13 183 HIS A N 1
ATOM 1372 C CA . HIS A 1 177 ? -46.547 13.719 95.021 1.00 41.01 183 HIS A CA 1
ATOM 1373 C C . HIS A 1 177 ? -47.633 14.482 95.765 1.00 42.38 183 HIS A C 1
ATOM 1374 O O . HIS A 1 177 ? -47.337 15.241 96.690 1.00 42.14 183 HIS A O 1
ATOM 1381 N N . HIS A 1 178 ? -48.876 14.277 95.333 1.00 42.86 184 HIS A N 1
ATOM 1382 C CA . HIS A 1 178 ? -50.071 14.820 95.971 1.00 43.97 184 HIS A CA 1
ATOM 1383 C C . HIS A 1 178 ? -50.762 13.691 96.757 1.00 45.41 184 HIS A C 1
ATOM 1384 O O . HIS A 1 178 ? -51.478 12.896 96.163 1.00 45.87 184 HIS A O 1
ATOM 1391 N N . PRO A 1 179 ? -50.566 13.618 98.087 1.00 47.09 185 PRO A N 1
ATOM 1392 C CA . PRO A 1 179 ? -51.218 12.516 98.810 1.00 48.69 185 PRO A CA 1
ATOM 1393 C C . PRO A 1 179 ? -52.737 12.634 98.917 1.00 50.36 185 PRO A C 1
ATOM 1394 O O . PRO A 1 179 ? -53.285 13.729 98.878 1.00 50.21 185 PRO A O 1
ATOM 1398 N N . GLY A 1 180 ? -53.397 11.494 99.071 1.00 52.60 186 GLY A N 1
ATOM 1399 C CA . GLY A 1 180 ? -54.848 11.442 99.157 1.00 54.97 186 GLY A CA 1
ATOM 1400 C C . GLY A 1 180 ? -55.426 12.024 100.440 1.00 57.28 186 GLY A C 1
ATOM 1401 O O . GLY A 1 180 ? -56.577 12.481 100.435 1.00 58.57 186 GLY A O 1
ATOM 1402 N N . THR A 1 181 ? -54.642 11.983 101.530 1.00 57.37 187 THR A N 1
ATOM 1403 C CA . THR A 1 1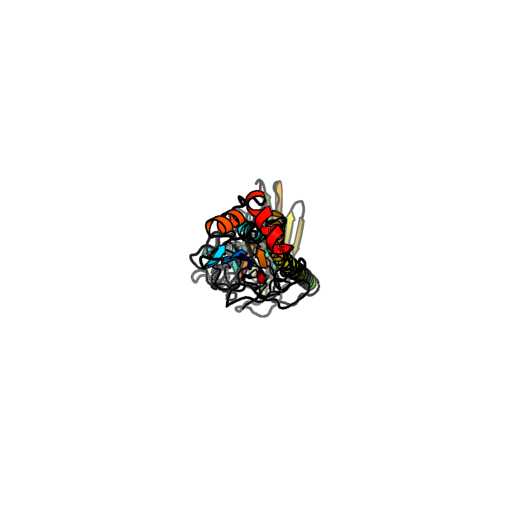81 ? -55.063 12.468 102.861 1.00 59.77 187 THR A CA 1
ATOM 1404 C C . THR A 1 181 ? -53.920 13.055 103.691 1.00 59.37 187 THR A C 1
ATOM 1405 O O . THR A 1 181 ? -52.732 12.803 103.429 1.00 57.55 187 THR A O 1
ATOM 1409 N N . ASP A 1 182 ? -54.306 13.798 104.731 1.00 62.00 188 ASP A N 1
ATOM 1410 C CA . ASP A 1 182 ? -53.361 14.319 105.732 1.00 63.09 188 ASP A CA 1
ATOM 1411 C C . ASP A 1 182 ? -52.573 13.213 106.445 1.00 63.57 188 ASP A C 1
ATOM 1412 O O . ASP A 1 182 ? -51.402 13.403 106.755 1.00 63.03 188 ASP A O 1
ATOM 1417 N N . ASN A 1 183 ? -53.214 12.070 106.694 1.00 65.35 189 ASN A N 1
ATOM 1418 C CA . ASN A 1 183 ? -52.536 10.890 107.271 1.00 66.24 189 ASN A CA 1
ATOM 1419 C C . ASN A 1 183 ? -51.389 10.436 106.385 1.00 63.70 189 ASN A C 1
ATOM 1420 O O . ASN A 1 183 ? -50.279 10.196 106.869 1.00 62.80 189 ASN A O 1
ATOM 1425 N N . ASP A 1 184 ? -51.677 10.318 105.087 1.00 61.55 190 ASP A N 1
ATOM 1426 C CA . ASP A 1 184 ? -50.686 9.847 104.132 1.00 59.77 190 ASP A CA 1
ATOM 1427 C C . ASP A 1 184 ? -49.504 10.792 104.086 1.00 56.40 190 ASP A C 1
ATOM 1428 O O . ASP A 1 184 ? -48.370 10.342 104.085 1.00 55.67 190 ASP A O 1
ATOM 1433 N N . GLN A 1 185 ? -49.780 12.094 104.090 1.00 54.57 191 GLN A N 1
ATOM 1434 C CA . GLN A 1 185 ? -48.741 13.127 104.130 1.00 53.31 191 GLN A CA 1
ATOM 1435 C C . GLN A 1 185 ? -47.773 12.904 105.307 1.00 54.42 191 GLN A C 1
ATOM 1436 O O . GLN A 1 185 ? -46.547 12.896 105.139 1.00 53.11 191 GLN A O 1
ATOM 1442 N N . ILE A 1 186 ? -48.338 12.689 106.490 1.00 56.49 192 ILE A N 1
ATOM 1443 C CA . ILE A 1 186 ? -47.539 12.480 107.698 1.00 58.07 192 ILE A CA 1
ATOM 1444 C C . ILE A 1 186 ? -46.790 11.147 107.645 1.00 57.81 192 ILE A C 1
ATOM 1445 O O . ILE A 1 186 ? -45.603 11.095 107.960 1.00 57.78 192 ILE A O 1
ATOM 1450 N N . PHE A 1 187 ? -47.477 10.081 107.242 1.00 57.26 193 PHE A N 1
ATOM 1451 C CA . PHE A 1 187 ? -46.858 8.759 107.135 1.00 58.02 193 PHE A CA 1
ATOM 1452 C C . PHE A 1 187 ? -45.631 8.770 106.222 1.00 56.52 193 PHE A C 1
ATOM 1453 O O . PHE A 1 187 ? -44.620 8.147 106.548 1.00 57.32 193 PHE A O 1
ATOM 1461 N N . LEU A 1 188 ? -45.723 9.476 105.095 1.00 53.45 194 LEU A N 1
ATOM 1462 C CA . LEU A 1 188 ? -44.651 9.477 104.094 1.00 52.36 194 LEU A CA 1
ATOM 1463 C C . LEU A 1 188 ? -43.528 10.469 104.402 1.00 52.32 194 LEU A C 1
ATOM 1464 O O . LEU A 1 188 ? -42.353 10.117 104.293 1.00 53.23 194 LEU A O 1
ATOM 1469 N N . TYR A 1 189 ? -43.887 11.693 104.785 1.00 52.36 195 TYR A N 1
ATOM 1470 C CA . TYR A 1 189 ? -42.921 12.814 104.882 1.00 53.11 195 TYR A CA 1
ATOM 1471 C C . TYR A 1 189 ? -42.720 13.392 106.293 1.00 56.26 195 TYR A C 1
ATOM 1472 O O . TYR A 1 189 ? -41.857 14.255 106.492 1.00 56.25 195 TYR A O 1
ATOM 1481 N N . ALA A 1 190 ? -43.509 12.896 107.251 1.00 58.60 196 ALA A N 1
ATOM 1482 C CA . ALA A 1 190 ? -43.400 13.257 108.673 1.00 62.79 196 ALA A CA 1
ATOM 1483 C C . ALA A 1 190 ? -43.617 14.731 108.989 1.00 64.53 196 ALA A C 1
ATOM 1484 O O . ALA A 1 190 ? -43.191 15.190 110.027 1.00 65.12 196 ALA A O 1
ATOM 1486 N N . GLN A 1 191 ? -44.275 15.463 108.099 1.00 64.67 197 GLN A N 1
ATOM 1487 C CA . GLN A 1 191 ? -44.555 16.881 108.336 1.00 67.51 197 GLN A CA 1
ATOM 1488 C C . GLN A 1 191 ? -45.622 17.355 107.373 1.00 65.36 197 GLN A C 1
ATOM 1489 O O . GLN A 1 191 ? -45.942 16.663 106.409 1.00 63.20 197 GLN A O 1
ATOM 1495 N N . ALA A 1 192 ? -46.153 18.537 107.649 1.00 65.88 198 ALA A N 1
ATOM 1496 C CA . ALA A 1 192 ? -47.123 19.185 106.794 1.00 65.07 198 ALA A CA 1
ATOM 1497 C C . ALA A 1 192 ? -46.476 19.529 105.466 1.00 63.32 198 ALA A C 1
ATOM 1498 O O . ALA A 1 192 ? -45.280 19.842 105.399 1.00 63.60 198 ALA A O 1
ATOM 1500 N N . SER A 1 193 ? -47.270 19.485 104.414 1.00 61.52 199 SER A N 1
ATOM 1501 C CA . SER A 1 193 ? -46.742 19.740 103.093 1.00 59.67 199 SER A CA 1
ATOM 1502 C C . SER A 1 193 ? -46.255 21.166 102.910 1.00 59.26 199 SER A C 1
ATOM 1503 O O . SER A 1 193 ? -46.729 22.110 103.550 1.00 60.51 199 SER A O 1
ATOM 1506 N N . GLY A 1 194 ? -45.300 21.293 102.009 1.00 79.09 200 GLY A N 1
ATOM 1507 C CA . GLY A 1 194 ? -44.769 22.579 101.619 1.00 77.32 200 GLY A CA 1
ATOM 1508 C C . GLY A 1 194 ? -44.230 22.479 100.214 1.00 69.80 200 GLY A C 1
ATOM 1509 O O . GLY A 1 194 ? -44.138 21.391 99.647 1.00 65.85 200 GLY A O 1
ATOM 1510 N N . ARG A 1 195 ? -43.831 23.618 99.674 1.00 67.82 201 ARG A N 1
ATOM 1511 C CA . ARG A 1 195 ? -43.450 23.705 98.261 1.00 61.91 201 ARG A CA 1
ATOM 1512 C C . ARG A 1 195 ? -42.100 23.081 97.878 1.00 57.35 201 ARG A C 1
ATOM 1513 O O . ARG A 1 195 ? -41.213 22.925 98.709 1.00 59.52 201 ARG A O 1
ATOM 1521 N N . ILE A 1 196 ? -41.983 22.760 96.587 1.00 51.50 202 ILE A N 1
ATOM 1522 C CA . ILE A 1 196 ? -40.759 22.274 95.944 1.00 47.73 202 ILE A CA 1
ATOM 1523 C C . ILE A 1 196 ? -40.339 23.349 94.963 1.00 44.95 202 ILE A C 1
ATOM 1524 O O . ILE A 1 196 ? -41.172 23.817 94.174 1.00 43.61 202 ILE A O 1
ATOM 1529 N N . THR A 1 197 ? -39.071 23.740 95.010 1.00 44.08 203 THR A N 1
ATOM 1530 C CA . THR A 1 197 ? -38.533 24.715 94.078 1.00 42.74 203 THR A CA 1
ATOM 1531 C C . THR A 1 197 ? -37.337 24.112 93.355 1.00 41.87 203 THR A C 1
ATOM 1532 O O . THR A 1 197 ? -36.359 23.695 93.978 1.00 43.05 203 THR A O 1
ATOM 1536 N N . VAL A 1 198 ? -37.443 24.038 92.030 1.00 39.55 204 VAL A N 1
ATOM 1537 C CA . VAL A 1 198 ? -36.354 23.539 91.199 1.00 39.52 204 VAL A CA 1
ATOM 1538 C C . VAL A 1 198 ? -35.873 24.703 90.366 1.00 38.97 204 VAL A C 1
ATOM 1539 O O . VAL A 1 198 ? -36.679 25.293 89.622 1.00 38.28 204 VAL A O 1
ATOM 1543 N N . SER A 1 199 ? -34.570 25.001 90.460 1.00 39.26 205 SER A N 1
ATOM 1544 C CA . SER A 1 199 ? -34.004 26.178 89.808 1.00 39.29 205 SER A CA 1
ATOM 1545 C C . SER A 1 199 ? -32.650 25.953 89.125 1.00 40.14 205 SER A C 1
ATOM 1546 O O . SER A 1 199 ? -31.951 24.965 89.351 1.00 41.49 205 SER A O 1
ATOM 1549 N N . THR A 1 200 ? -32.325 26.901 88.257 1.00 39.74 206 THR A N 1
ATOM 1550 C CA . THR A 1 200 ? -31.039 26.989 87.584 1.00 41.41 206 THR A CA 1
ATOM 1551 C C . THR A 1 200 ? -30.683 28.463 87.621 1.00 41.54 206 THR A C 1
ATOM 1552 O O . THR A 1 200 ? -31.447 29.269 88.165 1.00 40.42 206 THR A O 1
ATOM 1556 N N . LYS A 1 201 ? -29.555 28.828 87.029 1.00 44.22 207 LYS A N 1
ATOM 1557 C CA . LYS A 1 201 ? -29.240 30.250 86.822 1.00 46.05 207 LYS A CA 1
ATOM 1558 C C . LYS A 1 201 ? -30.273 30.999 85.960 1.00 46.73 207 LYS A C 1
ATOM 1559 O O . LYS A 1 201 ? -30.466 32.199 86.139 1.00 46.85 207 LYS A O 1
ATOM 1565 N N . ARG A 1 202 ? -30.962 30.301 85.061 1.00 47.66 208 ARG A N 1
ATOM 1566 C CA . ARG A 1 202 ? -31.859 30.984 84.111 1.00 49.78 208 ARG A CA 1
ATOM 1567 C C . ARG A 1 202 ? -33.344 30.707 84.316 1.00 48.47 208 ARG A C 1
ATOM 1568 O O . ARG A 1 202 ? -34.159 31.324 83.645 1.00 52.33 208 ARG A O 1
ATOM 1576 N N . SER A 1 203 ? -33.704 29.823 85.243 1.00 46.03 209 SER A N 1
ATOM 1577 C CA . SER A 1 203 ? -35.099 29.418 85.418 1.00 44.88 209 SER A CA 1
ATOM 1578 C C . SER A 1 203 ? -35.441 29.037 86.861 1.00 43.63 209 SER A C 1
ATOM 1579 O O . SER A 1 203 ? -34.570 28.700 87.663 1.00 42.93 209 SER A O 1
ATOM 1582 N N . GLN A 1 204 ? -36.727 29.084 87.186 1.00 42.62 210 GLN A N 1
ATOM 1583 C CA . GLN A 1 204 ? -37.197 28.631 88.489 1.00 42.23 210 GLN A CA 1
ATOM 1584 C C . GLN A 1 204 ? -38.600 28.069 88.336 1.00 41.89 210 GLN A C 1
ATOM 1585 O O . GLN A 1 204 ? -39.428 28.656 87.647 1.00 42.61 210 GLN A O 1
ATOM 1591 N N . GLN A 1 205 ? -38.848 26.916 88.941 1.00 40.30 211 GLN A N 1
ATOM 1592 C CA . GLN A 1 205 ? -40.176 26.335 88.971 1.00 40.41 211 GLN A CA 1
ATOM 1593 C C . GLN A 1 205 ? -40.505 25.998 90.402 1.00 40.58 211 GLN A C 1
ATOM 1594 O O . GLN A 1 205 ? -39.774 25.227 91.028 1.00 40.63 211 GLN A O 1
ATOM 1600 N N . THR A 1 206 ? -41.585 26.559 90.935 1.00 42.11 212 THR A N 1
ATOM 1601 C CA . THR A 1 206 ? -42.067 26.103 92.235 1.00 44.02 212 THR A CA 1
ATOM 1602 C C . THR A 1 206 ? -43.473 25.542 92.129 1.00 44.41 212 THR A C 1
ATOM 1603 O O . THR A 1 206 ? -44.346 26.099 91.464 1.00 45.83 212 THR A O 1
ATOM 1607 N N . VAL A 1 207 ? -43.651 24.411 92.796 1.00 43.83 213 VAL A N 1
ATOM 1608 C CA . VAL A 1 207 ? -44.881 23.645 92.794 1.00 43.72 213 VAL A CA 1
ATOM 1609 C C . VAL A 1 207 ? -45.317 23.368 94.238 1.00 45.36 213 VAL A C 1
ATOM 1610 O O . VAL A 1 207 ? -44.480 23.074 95.111 1.00 46.10 213 VAL A O 1
ATOM 1614 N N . ILE A 1 208 ? -46.633 23.477 94.458 1.00 46.55 214 ILE A N 1
ATOM 1615 C CA . ILE A 1 208 ? -47.290 23.280 95.748 1.00 48.24 214 ILE A CA 1
ATOM 1616 C C . ILE A 1 208 ? -48.024 21.927 95.752 1.00 47.17 214 ILE A C 1
ATOM 1617 O O . ILE A 1 208 ? -48.960 21.751 94.968 1.00 45.30 214 ILE A O 1
ATOM 1622 N N . PRO A 1 209 ? -47.620 20.981 96.635 1.00 47.48 215 PRO A N 1
ATOM 1623 C CA . PRO A 1 209 ? -48.431 19.769 96.806 1.00 47.47 215 PRO A CA 1
ATOM 1624 C C . PRO A 1 209 ? -49.811 20.101 97.372 1.00 47.80 215 PRO A C 1
ATOM 1625 O O . PRO A 1 209 ? -49.925 20.921 98.277 1.00 48.26 215 PRO A O 1
ATOM 1629 N N . ASN A 1 210 ? -50.837 19.465 96.823 1.00 47.37 216 ASN A N 1
ATOM 1630 C CA . ASN A 1 210 ? -52.224 19.718 97.173 1.00 48.20 216 ASN A CA 1
ATOM 1631 C C . ASN A 1 210 ? -52.791 18.392 97.632 1.00 48.48 216 ASN A C 1
ATOM 1632 O 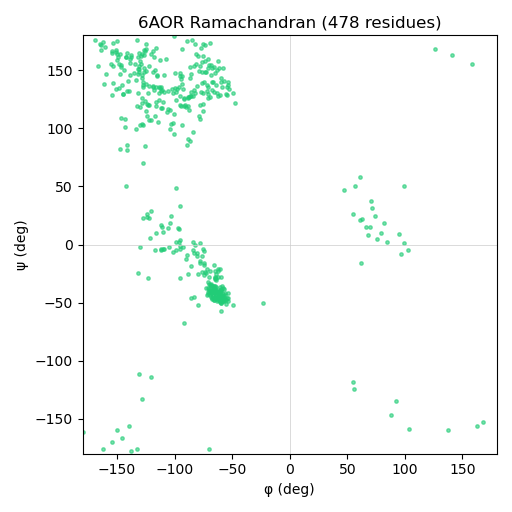O . ASN A 1 210 ? -53.005 17.486 96.833 1.00 47.00 216 ASN A O 1
ATOM 1637 N N . ILE A 1 211 ? -53.000 18.280 98.936 1.00 49.82 217 ILE A N 1
ATOM 1638 C CA . ILE A 1 211 ? -53.503 17.059 99.542 1.00 51.01 217 ILE A CA 1
ATOM 1639 C C . ILE A 1 211 ? -55.001 16.945 99.272 1.00 51.19 217 ILE A C 1
ATOM 1640 O O . ILE A 1 211 ? -55.733 17.940 99.356 1.00 50.88 217 ILE A O 1
ATOM 1645 N N . GLY A 1 212 ? -55.448 15.732 98.961 1.00 51.31 218 GLY A N 1
ATOM 1646 C CA . GLY A 1 212 ? -56.866 15.479 98.720 1.00 51.94 218 GLY A CA 1
ATOM 1647 C C . GLY A 1 212 ? -57.119 14.236 97.891 1.00 51.68 218 GLY A C 1
ATOM 1648 O O . GLY A 1 212 ? -56.252 13.796 97.125 1.00 50.07 218 GLY A O 1
ATOM 1649 N N . SER A 1 213 ? -58.312 13.671 98.049 1.00 52.51 219 SER A N 1
ATOM 1650 C CA . SER A 1 213 ? -58.742 12.528 97.245 1.00 52.76 219 SER A CA 1
ATOM 1651 C C . SER A 1 213 ? -59.124 12.966 95.838 1.00 51.15 219 SER A C 1
ATOM 1652 O O . SER A 1 213 ? -59.849 13.953 95.655 1.00 51.99 219 SER A O 1
ATOM 1655 N N . ARG A 1 214 ? -58.573 12.257 94.855 1.00 49.19 220 ARG A N 1
ATOM 1656 C CA . ARG A 1 214 ? -59.047 12.284 93.478 1.00 47.20 220 ARG A CA 1
ATOM 1657 C C . ARG A 1 214 ? -59.745 10.940 93.264 1.00 47.42 220 ARG A C 1
ATOM 1658 O O . ARG A 1 214 ? -59.498 9.995 94.022 1.00 47.78 220 ARG A O 1
ATOM 1666 N N . PRO A 1 215 ? -60.624 10.835 92.256 1.00 46.26 221 PRO A N 1
ATOM 1667 C CA . PRO A 1 215 ? -61.235 9.536 91.964 1.00 47.15 221 PRO A CA 1
ATOM 1668 C C . PRO A 1 215 ? -60.169 8.474 91.760 1.00 47.08 221 PRO A C 1
ATOM 1669 O O . PRO A 1 215 ? -59.163 8.734 91.099 1.00 45.87 221 PRO A O 1
ATOM 1673 N N . ARG A 1 216 ? -60.370 7.293 92.324 1.00 48.80 222 ARG A N 1
ATOM 1674 C CA . ARG A 1 216 ? -59.303 6.296 92.315 1.00 49.83 222 ARG A CA 1
ATOM 1675 C C . ARG A 1 216 ? -59.019 5.775 90.905 1.00 49.28 222 ARG A C 1
ATOM 1676 O O . ARG A 1 216 ? -59.932 5.591 90.113 1.00 49.76 222 ARG A O 1
ATOM 1684 N N . VAL A 1 217 ? -57.740 5.586 90.609 1.00 49.44 223 VAL A N 1
ATOM 1685 C CA . VAL A 1 217 ? -57.281 4.991 89.359 1.00 49.39 223 VAL A CA 1
ATOM 1686 C C . VAL A 1 217 ? -56.432 3.818 89.800 1.00 50.92 223 VAL A C 1
ATOM 1687 O O . VAL A 1 217 ? -55.478 3.999 90.563 1.00 50.52 223 VAL A O 1
ATOM 1691 N N . ARG A 1 218 ? -56.814 2.614 89.368 1.00 52.93 224 ARG A N 1
ATOM 1692 C CA . ARG A 1 218 ? -56.180 1.370 89.820 1.00 54.32 224 ARG A CA 1
ATOM 1693 C C . ARG A 1 218 ? -56.050 1.417 91.358 1.00 54.87 224 ARG A C 1
ATOM 1694 O O . ARG A 1 218 ? -54.991 1.157 91.942 1.00 55.02 224 ARG A O 1
ATOM 1702 N N . ASN A 1 219 ? -57.171 1.809 91.977 1.00 54.72 225 ASN A N 1
ATOM 1703 C CA . ASN A 1 219 ? -57.353 1.929 93.435 1.00 55.05 225 ASN A CA 1
ATOM 1704 C C . ASN A 1 219 ? -56.526 3.006 94.169 1.00 53.41 225 ASN A C 1
ATOM 1705 O O . ASN A 1 219 ? -56.485 2.999 95.400 1.00 54.53 225 ASN A O 1
ATOM 1710 N N . ILE A 1 220 ? -55.930 3.959 93.435 1.00 50.05 226 ILE A N 1
ATOM 1711 C CA . ILE A 1 220 ? -55.084 5.010 94.028 1.00 48.61 226 ILE A CA 1
ATOM 1712 C C . ILE A 1 220 ? -55.776 6.378 93.905 1.00 47.05 226 ILE A C 1
ATOM 1713 O O . ILE A 1 220 ? -56.021 6.836 92.785 1.00 45.21 226 ILE A O 1
ATOM 1718 N N . PRO A 1 221 ? -56.098 7.026 95.047 1.00 47.44 227 PRO A N 1
ATOM 1719 C CA . PRO A 1 221 ? -56.666 8.372 95.058 1.00 46.94 227 PRO A CA 1
ATOM 1720 C C . PRO A 1 221 ? -55.633 9.509 95.093 1.00 46.28 227 PRO A C 1
ATOM 1721 O O . PRO A 1 221 ? -56.016 10.666 94.940 1.00 46.21 227 PRO A O 1
ATOM 1725 N N . SER A 1 222 ? -54.350 9.208 95.290 1.00 46.43 228 SER A N 1
ATOM 1726 C CA . SER A 1 222 ? -53.299 10.231 95.158 1.00 45.56 228 SER A CA 1
ATOM 1727 C C . SER A 1 222 ? -52.847 10.399 93.693 1.00 43.34 228 SER A C 1
ATOM 1728 O O . SER A 1 222 ? -53.313 9.695 92.795 1.00 42.08 228 SER A O 1
ATOM 1731 N N . ARG A 1 223 ? -51.965 11.364 93.460 1.00 42.46 229 ARG A N 1
ATOM 1732 C CA . ARG A 1 223 ? -51.454 11.650 92.119 1.00 41.15 229 ARG A CA 1
ATOM 1733 C C . ARG A 1 223 ? -50.022 12.113 92.199 1.00 40.13 229 ARG A C 1
ATOM 1734 O O . ARG A 1 223 ? -49.604 12.645 93.218 1.00 41.06 229 ARG A O 1
ATOM 1742 N N . ILE A 1 224 ? -49.278 11.902 91.118 1.00 37.86 230 ILE A N 1
ATOM 1743 C CA . ILE A 1 224 ? -48.003 12.550 90.925 1.00 37.43 230 ILE A CA 1
ATOM 1744 C C . ILE A 1 224 ? -48.151 13.490 89.738 1.00 36.18 230 ILE A C 1
ATOM 1745 O O . ILE A 1 224 ? -48.747 13.109 88.752 1.00 35.49 230 ILE A O 1
ATOM 1750 N N . SER A 1 225 ? -47.636 14.712 89.850 1.00 36.30 231 SER A N 1
ATOM 1751 C CA . SER A 1 225 ? -47.559 15.623 88.717 1.00 35.88 231 SER A CA 1
ATOM 1752 C C . SER A 1 225 ? -46.121 15.706 88.244 1.00 35.34 231 SER A C 1
ATOM 1753 O O . SER A 1 225 ? -45.228 15.902 89.069 1.00 35.47 231 SER A O 1
ATOM 1756 N N . ILE A 1 226 ? -45.914 15.568 86.924 1.00 34.00 232 ILE A N 1
ATOM 1757 C CA . ILE A 1 226 ? -44.581 15.499 86.322 1.00 33.75 232 ILE A CA 1
ATOM 1758 C C . ILE A 1 226 ? -44.191 16.848 85.738 1.00 33.33 232 ILE A C 1
ATOM 1759 O O . ILE A 1 226 ? -44.978 17.476 84.998 1.00 32.28 232 ILE A O 1
ATOM 1764 N N . TYR A 1 227 ? -42.950 17.247 86.017 1.00 33.45 233 TYR A N 1
ATOM 1765 C CA . TYR A 1 227 ? -42.335 18.479 85.515 1.00 34.07 233 TYR A CA 1
ATOM 1766 C C . TYR A 1 227 ? -41.006 18.160 84.846 1.00 33.89 233 TYR A C 1
ATOM 1767 O O . TYR A 1 227 ? -40.443 17.067 85.052 1.00 35.03 233 TYR A O 1
ATOM 1776 N N . TRP A 1 228 ? -40.503 19.097 84.046 1.00 32.97 234 TRP A N 1
ATOM 1777 C CA . TRP A 1 228 ? -39.173 18.945 83.472 1.00 33.18 234 TRP A CA 1
ATOM 1778 C C . TRP A 1 228 ? -38.385 20.226 83.478 1.00 33.34 234 TRP A C 1
ATOM 1779 O O . TRP A 1 228 ? -38.958 21.313 83.517 1.00 32.77 234 TRP A O 1
ATOM 1790 N N . THR A 1 229 ? -37.058 20.073 83.455 1.00 33.68 235 THR A N 1
ATOM 1791 C CA . THR A 1 229 ? -36.136 21.188 83.432 1.00 34.67 235 THR A CA 1
ATOM 1792 C C . THR A 1 229 ? -34.960 20.853 82.524 1.00 35.54 235 THR A C 1
ATOM 1793 O O . THR A 1 229 ? -34.370 19.785 82.658 1.00 34.85 235 THR A O 1
ATOM 1797 N N . ILE A 1 230 ? -34.609 21.777 81.637 1.00 35.60 236 ILE A N 1
ATOM 1798 C CA . ILE A 1 230 ? -33.419 21.640 80.826 1.00 37.32 236 ILE A CA 1
ATOM 1799 C C . ILE A 1 230 ? -32.308 22.471 81.462 1.00 38.64 236 ILE A C 1
ATOM 1800 O O . ILE A 1 230 ? -32.535 23.63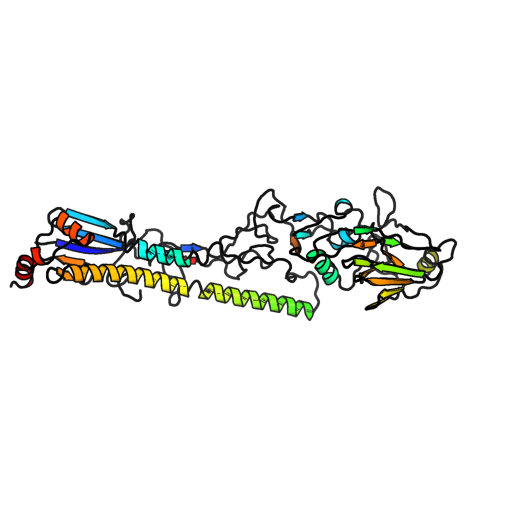2 81.807 1.00 39.65 236 ILE A O 1
ATOM 1805 N N . VAL A 1 231 ? -31.132 21.865 81.622 1.00 38.94 237 VAL A N 1
ATOM 1806 C CA . VAL A 1 231 ? -29.962 22.510 82.228 1.00 40.34 237 VAL A CA 1
ATOM 1807 C C . VAL A 1 231 ? -28.847 22.615 81.169 1.00 41.47 237 VAL A C 1
ATOM 1808 O O . VAL A 1 231 ? -28.368 21.603 80.654 1.00 39.90 237 VAL A O 1
ATOM 1812 N N . LYS A 1 232 ? -28.441 23.849 80.861 1.00 43.74 238 LYS A N 1
ATOM 1813 C CA . LYS A 1 232 ? -27.426 24.122 79.831 1.00 45.64 238 LYS A CA 1
ATOM 1814 C C . LYS A 1 232 ? -26.012 23.885 80.389 1.00 46.34 238 LYS A C 1
ATOM 1815 O O . LYS A 1 232 ? -25.826 23.852 81.619 1.00 46.26 238 LYS A O 1
ATOM 1821 N N . PRO A 1 233 ? -25.003 23.725 79.499 1.00 46.80 239 PRO A N 1
ATOM 1822 C CA . PRO A 1 233 ? -23.606 23.614 79.942 1.00 48.12 239 PRO A CA 1
ATOM 1823 C C . PRO A 1 233 ? -23.163 24.758 80.853 1.00 49.51 239 PRO A C 1
ATOM 1824 O O . PRO A 1 233 ? -23.447 25.918 80.565 1.00 49.51 239 PRO A O 1
ATOM 1828 N N . GLY A 1 234 ? -22.495 24.416 81.955 1.00 50.42 240 GLY A N 1
ATOM 1829 C CA . GLY A 1 234 ? -22.016 25.413 82.916 1.00 51.73 240 GLY A CA 1
ATOM 1830 C C . GLY A 1 234 ? -23.095 25.993 83.814 1.00 51.34 240 GLY A C 1
ATOM 1831 O O . GLY A 1 234 ? -22.812 26.903 84.600 1.00 53.22 240 GLY A O 1
ATOM 1832 N N . ASP A 1 235 ? -24.325 25.476 83.710 1.00 49.54 241 ASP A N 1
ATOM 1833 C CA . ASP A 1 235 ? -25.405 25.843 84.609 1.00 48.67 241 ASP A CA 1
ATOM 1834 C C . ASP A 1 235 ? -25.502 24.709 85.626 1.00 48.06 241 ASP A C 1
ATOM 1835 O O . ASP A 1 235 ? -24.718 23.761 85.586 1.00 48.00 241 ASP A O 1
ATOM 1840 N N . ILE A 1 236 ? -26.428 24.844 86.566 1.00 47.48 242 ILE A N 1
ATOM 1841 C CA . ILE A 1 236 ? -26.490 24.008 87.752 1.00 47.79 242 ILE A CA 1
ATOM 1842 C C . ILE A 1 236 ? -27.952 23.787 88.113 1.00 46.15 242 ILE A C 1
ATOM 1843 O O . ILE A 1 236 ? -28.709 24.741 88.206 1.00 46.78 242 ILE A O 1
ATOM 1848 N N . LEU A 1 237 ? -28.340 22.536 88.314 1.00 44.64 243 LEU A N 1
ATOM 1849 C CA . LEU A 1 237 ? -29.655 22.210 88.847 1.00 43.79 243 LEU A CA 1
ATOM 1850 C C . LEU A 1 237 ? -29.639 22.312 90.368 1.00 45.03 243 LEU A C 1
ATOM 1851 O O . LEU A 1 237 ? -28.727 21.788 91.013 1.00 45.69 243 LEU A O 1
ATOM 1856 N N . LEU A 1 238 ? -30.649 22.978 90.933 1.00 45.19 244 LEU A N 1
ATOM 1857 C CA . LEU A 1 238 ? -30.826 23.052 92.371 1.00 46.76 244 LEU A CA 1
ATOM 1858 C C . LEU A 1 238 ? -32.239 22.643 92.735 1.00 46.41 244 LEU A C 1
ATOM 1859 O O . LEU A 1 238 ? -33.214 23.211 92.226 1.00 45.05 244 LEU A O 1
ATOM 1864 N N . ILE A 1 239 ? -32.336 21.667 93.635 1.00 46.96 245 ILE A N 1
ATOM 1865 C CA . ILE A 1 239 ? -33.612 21.130 94.098 1.00 47.50 245 ILE A CA 1
ATOM 1866 C C . 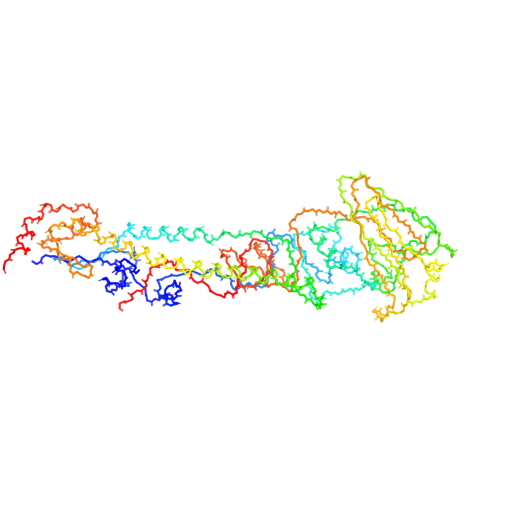ILE A 1 239 ? -33.743 21.428 95.598 1.00 50.09 245 ILE A C 1
ATOM 1867 O O . ILE A 1 239 ? -32.891 21.014 96.385 1.00 50.34 245 ILE A O 1
ATOM 1872 N N . ASN A 1 240 ? -34.826 22.128 95.957 1.00 51.67 246 ASN A N 1
ATOM 1873 C CA . ASN A 1 240 ? -35.124 22.624 97.314 1.00 54.86 246 ASN A CA 1
ATOM 1874 C C . ASN A 1 240 ? -36.519 22.046 97.680 1.00 53.53 246 ASN A C 1
ATOM 1875 O O . ASN A 1 240 ? -37.523 22.444 97.077 1.00 51.13 246 ASN A O 1
ATOM 1880 N N . SER A 1 241 ? -36.573 21.102 98.627 1.00 52.99 247 SER A N 1
ATOM 1881 C CA . SER A 1 241 ? -37.824 20.441 99.063 1.00 52.43 247 SER A CA 1
ATOM 1882 C C . SER A 1 241 ? -37.833 20.132 100.560 1.00 53.80 247 SER A C 1
ATOM 1883 O O . SER A 1 241 ? -36.786 19.875 101.134 1.00 54.00 247 SER A O 1
ATOM 1886 N N . THR A 1 242 ? -39.027 20.138 101.159 1.00 53.97 248 THR A N 1
ATOM 1887 C CA . THR A 1 242 ? -39.259 19.608 102.507 1.00 56.12 248 THR A CA 1
ATOM 1888 C C . THR A 1 242 ? -40.293 18.479 102.490 1.00 54.98 248 THR A C 1
ATOM 1889 O O . THR A 1 242 ? -40.992 18.281 103.488 1.00 56.90 248 THR A O 1
ATOM 1893 N N . GLY A 1 243 ? -40.399 17.747 101.383 1.00 51.66 249 GLY A N 1
ATOM 1894 C CA . GLY A 1 243 ? -41.381 16.668 101.260 1.00 50.26 249 GLY A CA 1
ATOM 1895 C C . GLY A 1 243 ? -41.977 16.646 99.876 1.00 47.98 249 GLY A C 1
ATOM 1896 O O . GLY A 1 243 ? -41.855 17.616 99.131 1.00 46.13 249 GLY A O 1
ATOM 1897 N N . ASN A 1 244 ? -42.605 15.521 99.547 1.00 46.37 250 ASN A N 1
ATOM 1898 C CA . ASN A 1 244 ? -43.427 15.372 98.346 1.00 44.52 250 ASN A CA 1
ATOM 1899 C C . ASN A 1 244 ? -42.648 15.377 97.028 1.00 42.62 250 ASN A C 1
ATOM 1900 O O . ASN A 1 244 ? -43.249 15.500 95.971 1.00 41.13 250 ASN A O 1
ATOM 1905 N N . LEU A 1 245 ? -41.332 15.208 97.100 1.00 42.65 251 LEU A N 1
ATOM 1906 C CA . LEU A 1 245 ? -40.475 15.258 95.949 1.00 41.98 251 LEU A CA 1
ATOM 1907 C C . LEU A 1 245 ? -40.317 13.846 95.380 1.00 41.50 251 LEU A C 1
ATOM 1908 O O . LEU A 1 245 ? -39.929 12.916 96.095 1.00 41.81 251 LEU A O 1
ATOM 1913 N N . ILE A 1 246 ? -40.634 13.718 94.091 1.00 40.41 252 ILE A N 1
ATOM 1914 C CA . ILE A 1 246 ? -40.312 12.545 93.282 1.00 39.65 252 ILE A CA 1
ATOM 1915 C C . ILE A 1 246 ? -39.090 13.006 92.498 1.00 39.10 252 ILE A C 1
ATOM 1916 O O . ILE A 1 246 ? -39.190 13.817 91.563 1.00 37.92 252 ILE A O 1
ATOM 1921 N N . ALA A 1 247 ? -37.930 12.519 92.921 1.00 40.22 253 ALA A N 1
ATOM 1922 C CA . ALA A 1 247 ? -36.651 13.060 92.475 1.00 40.67 253 ALA A CA 1
ATOM 1923 C C . ALA A 1 247 ? -36.170 12.421 91.171 1.00 39.85 253 ALA A C 1
ATOM 1924 O O . ALA A 1 247 ? -36.486 11.267 90.893 1.00 39.26 253 ALA A O 1
ATOM 1926 N N . PRO A 1 248 ? -35.372 13.169 90.381 1.00 39.30 254 PRO A N 1
ATOM 1927 C CA . PRO A 1 248 ? -34.717 12.556 89.242 1.00 38.99 254 PRO A CA 1
ATOM 1928 C C . PRO A 1 248 ? -33.595 11.611 89.694 1.00 39.83 254 PRO A C 1
ATOM 1929 O O . PRO A 1 248 ? -33.027 11.799 90.774 1.00 40.75 254 PRO A O 1
ATOM 1933 N N . ARG A 1 249 ? -33.312 10.586 88.887 1.00 39.25 255 ARG A N 1
ATOM 1934 C CA . ARG A 1 249 ? -32.152 9.705 89.098 1.00 39.71 255 ARG A CA 1
ATOM 1935 C C . ARG A 1 249 ? -30.978 10.100 88.207 1.00 39.36 255 ARG A C 1
ATOM 1936 O O . ARG A 1 249 ? -29.900 9.516 88.278 1.00 40.34 255 ARG A O 1
ATOM 1944 N N . GLY A 1 250 ? -31.204 11.072 87.334 1.00 38.43 256 GLY A N 1
ATOM 1945 C CA . GLY A 1 250 ? -30.200 11.478 86.365 1.00 38.41 256 GLY A CA 1
ATOM 1946 C C . GLY A 1 250 ? -30.880 12.263 85.279 1.00 36.87 256 GLY A C 1
ATOM 1947 O O . GLY A 1 250 ? -31.954 12.833 85.507 1.00 36.70 256 GLY A O 1
ATOM 1948 N N . TYR A 1 251 ? -30.267 12.293 84.108 1.00 36.33 257 TYR A N 1
ATOM 1949 C CA . TYR A 1 251 ? -30.787 13.090 82.987 1.00 35.84 257 TYR A CA 1
ATOM 1950 C C . TYR A 1 251 ? -30.882 12.303 81.697 1.00 35.39 257 TYR A C 1
ATOM 1951 O O . TYR A 1 251 ? -30.179 11.297 81.472 1.00 34.95 257 TYR A O 1
ATOM 1960 N N . PHE A 1 252 ? -31.746 12.818 80.830 1.00 34.49 258 PHE A N 1
ATOM 1961 C CA . PHE A 1 252 ? -31.834 12.366 79.455 1.00 35.14 258 PHE A CA 1
ATOM 1962 C C . PHE A 1 252 ? -30.988 13.284 78.610 1.00 37.20 258 PHE A C 1
ATOM 1963 O O . PHE A 1 252 ? -30.881 14.493 78.903 1.00 37.17 258 PHE A O 1
ATOM 1971 N N . LYS A 1 253 ? -30.366 12.709 77.590 1.00 43.71 259 LYS A N 1
ATOM 1972 C CA . LYS A 1 253 ? -29.690 13.502 76.594 1.00 47.16 259 LYS A CA 1
ATOM 1973 C C . LYS A 1 253 ? -30.773 14.076 75.730 1.00 46.10 259 LYS A C 1
ATOM 1974 O O . LYS A 1 253 ? -31.838 13.490 75.578 1.00 46.31 259 LYS A O 1
ATOM 1980 N N . ILE A 1 254 ? -30.533 15.257 75.210 1.00 46.95 260 ILE A N 1
ATOM 1981 C CA . ILE A 1 254 ? -31.484 15.872 74.322 1.00 46.30 260 ILE A CA 1
ATOM 1982 C C . ILE A 1 254 ? -30.715 16.213 73.047 1.00 46.76 260 ILE A C 1
ATOM 1983 O O . ILE A 1 254 ? -29.670 16.862 73.087 1.00 46.61 260 ILE A O 1
ATOM 1988 N N . ARG A 1 255 ? -31.205 15.697 71.918 1.00 44.86 261 ARG A N 1
ATOM 1989 C CA . ARG A 1 255 ? -30.530 15.863 70.642 1.00 45.64 261 ARG A CA 1
ATOM 1990 C C . ARG A 1 255 ? -31.458 16.619 69.727 1.00 44.21 261 ARG A C 1
ATOM 1991 O O . ARG A 1 255 ? -32.643 16.789 70.028 1.00 42.38 261 ARG A O 1
ATOM 1999 N N . SER A 1 256 ? -30.914 17.101 68.615 1.00 45.18 262 SER A N 1
ATOM 2000 C CA . SER A 1 256 ? -31.743 17.587 67.513 1.00 45.41 262 SER A CA 1
ATOM 2001 C C . SER A 1 256 ? -31.514 16.741 66.261 1.00 44.39 262 SER A C 1
ATOM 2002 O O . SER A 1 256 ? -30.421 16.191 66.027 1.00 45.23 262 SER A O 1
ATOM 2005 N N . GLY A 1 257 ? -32.559 16.644 65.457 1.00 41.75 263 GLY A N 1
ATOM 2006 C CA . GLY A 1 257 ? -32.495 15.845 64.252 1.00 40.51 263 GLY A CA 1
ATOM 2007 C C . GLY A 1 257 ? -33.878 15.649 63.679 1.00 38.90 263 GLY A C 1
ATOM 2008 O O . GLY A 1 257 ? -34.778 16.469 63.908 1.00 39.58 263 GLY A O 1
ATOM 2009 N N . LYS A 1 258 ? -34.031 14.537 62.972 1.00 36.60 264 LYS A N 1
ATOM 2010 C CA . LYS A 1 258 ? -35.183 14.287 62.141 1.00 35.32 264 LYS A CA 1
ATOM 2011 C C . LYS A 1 258 ? -36.243 13.428 62.823 1.00 30.07 264 LYS A C 1
ATOM 2012 O O . LYS A 1 258 ? -37.138 12.958 62.128 1.00 28.95 264 LYS A O 1
ATOM 2018 N N . SER A 1 259 ? -36.193 13.230 64.141 1.00 27.62 265 SER A N 1
ATOM 2019 C CA . SER A 1 259 ? -37.095 12.264 64.758 1.00 26.32 265 SER A CA 1
ATOM 2020 C C . SER A 1 259 ? -38.494 12.837 65.001 1.00 25.29 265 SER A C 1
ATOM 2021 O O . SER A 1 259 ? -38.658 14.052 65.147 1.00 24.17 265 SER A O 1
ATOM 2024 N N . SER A 1 260 ? -39.490 11.946 65.073 1.00 24.56 266 SER A N 1
ATOM 2025 C CA . SER A 1 260 ? -40.850 12.342 65.380 1.00 24.29 266 SER A CA 1
ATOM 2026 C C . SER A 1 260 ? -41.614 11.185 66.008 1.00 23.78 266 SER A C 1
ATOM 2027 O O . SER A 1 260 ? -41.026 10.157 66.370 1.00 23.74 266 SER A O 1
ATOM 2030 N N . ILE A 1 261 ? -42.922 11.373 66.135 1.00 23.46 267 ILE A N 1
ATOM 2031 C CA . ILE A 1 261 ? -43.842 10.414 66.712 1.00 23.55 267 ILE A CA 1
ATOM 2032 C C . ILE A 1 261 ? -45.126 10.375 65.900 1.00 23.29 267 ILE A C 1
ATOM 2033 O O . ILE A 1 261 ? -45.555 11.389 65.359 1.00 22.42 267 ILE A O 1
ATOM 2038 N N . MET A 1 262 ? -45.741 9.202 65.796 1.00 23.80 268 MET A N 1
ATOM 2039 C CA . MET A 1 262 ? -46.977 9.061 65.027 1.00 24.27 268 MET A CA 1
ATOM 2040 C C . MET A 1 262 ? -47.916 8.127 65.760 1.00 24.93 268 MET A C 1
ATOM 2041 O O . MET A 1 262 ? -47.474 7.105 66.288 1.00 25.55 268 MET A O 1
ATOM 2046 N N . ARG A 1 263 ? -49.203 8.450 65.755 1.00 24.08 269 ARG A N 1
ATOM 2047 C CA . ARG A 1 263 ? -50.230 7.532 66.269 1.00 24.79 269 ARG A CA 1
ATOM 2048 C C . ARG A 1 263 ? -50.760 6.649 65.158 1.00 24.80 269 ARG A C 1
ATOM 2049 O O . ARG A 1 263 ? -51.289 7.139 64.147 1.00 24.67 269 ARG A O 1
ATOM 2057 N N . SER A 1 264 ? -50.608 5.338 65.311 1.00 25.18 270 SER A N 1
ATOM 2058 C CA . SER A 1 264 ? -51.054 4.412 64.255 1.00 25.83 270 SER A CA 1
ATOM 2059 C C . SER A 1 264 ? -51.244 3.034 64.843 1.00 27.34 270 SER A C 1
ATOM 2060 O O . SER A 1 264 ? -50.461 2.628 65.704 1.00 27.11 270 SER A O 1
ATOM 2063 N N . ASP A 1 265 ? -52.218 2.307 64.310 1.00 28.53 271 ASP A N 1
ATOM 2064 C CA . ASP A 1 265 ? -52.340 0.874 64.624 1.00 30.48 271 ASP A CA 1
ATOM 2065 C C . ASP A 1 265 ? -51.897 -0.052 63.486 1.00 30.73 271 ASP A C 1
ATOM 2066 O O . ASP A 1 265 ? -52.138 -1.271 63.529 1.00 31.73 271 ASP A O 1
ATOM 2071 N N . ALA A 1 266 ? -51.200 0.491 62.493 1.00 28.86 272 ALA A N 1
ATOM 2072 C CA . ALA A 1 266 ? -50.754 -0.324 61.370 1.00 29.25 272 ALA A CA 1
ATOM 2073 C C . ALA A 1 266 ? -49.618 -1.252 61.799 1.00 29.79 272 ALA A C 1
ATOM 2074 O O . ALA A 1 266 ? -48.714 -0.815 62.507 1.00 29.91 272 ALA A O 1
ATOM 2076 N N . PRO A 1 267 ? -49.642 -2.526 61.364 1.00 30.74 273 PRO A N 1
ATOM 2077 C CA . PRO A 1 267 ? -48.500 -3.409 61.641 1.00 31.74 273 PRO A CA 1
ATOM 2078 C C . PRO A 1 267 ? -47.197 -2.943 60.992 1.00 31.28 273 PRO A C 1
ATOM 2079 O O . PRO A 1 267 ? -47.226 -2.294 59.941 1.00 30.38 273 PRO A O 1
ATOM 2083 N N . ILE A 1 268 ? -46.076 -3.259 61.643 1.00 32.28 274 ILE A N 1
ATOM 2084 C CA . ILE A 1 268 ? -44.759 -2.988 61.079 1.00 33.20 274 ILE A CA 1
ATOM 2085 C C . ILE A 1 268 ? -44.413 -4.175 60.181 1.00 34.30 274 ILE A C 1
ATOM 2086 O O . ILE A 1 268 ? -44.534 -5.332 60.619 1.00 35.92 274 ILE A O 1
ATOM 2091 N N . GLY A 1 269 ? -43.979 -3.902 58.953 1.00 33.47 275 GLY A N 1
ATOM 2092 C CA . GLY A 1 269 ? -43.590 -4.936 57.991 1.00 35.13 275 GLY A CA 1
ATOM 2093 C C . GLY A 1 269 ? -42.099 -4.913 57.682 1.00 36.17 275 GLY A C 1
ATOM 2094 O O . GLY A 1 269 ? -41.429 -3.893 57.896 1.00 34.81 275 GLY A O 1
ATOM 2095 N N . LYS A 1 270 ? -41.582 -6.037 57.187 1.00 38.64 276 LYS A N 1
ATOM 2096 C CA . LYS A 1 270 ? -40.203 -6.133 56.695 1.00 41.62 276 LYS A CA 1
ATOM 2097 C C . LYS A 1 270 ? -40.186 -5.716 55.238 1.00 41.38 276 LYS A C 1
ATOM 2098 O O . LYS A 1 270 ? -40.381 -6.524 54.342 1.00 43.15 276 LYS A O 1
ATOM 2104 N N . CYS A 1 271 ? -39.998 -4.430 55.006 1.00 39.30 277 CYS A N 1
ATOM 2105 C CA . CYS A 1 271 ? -40.108 -3.856 53.677 1.00 38.89 277 CYS A CA 1
ATOM 2106 C C . CYS A 1 271 ? -39.458 -2.479 53.724 1.00 35.71 277 CYS A C 1
ATOM 2107 O O . CYS A 1 271 ? -39.093 -1.996 54.808 1.00 33.61 277 CYS A O 1
ATOM 2110 N N . ASN A 1 272 ? -39.320 -1.862 52.556 1.00 33.31 278 ASN A N 1
ATOM 2111 C CA . ASN A 1 272 ? -38.580 -0.621 52.402 1.00 32.53 278 ASN A CA 1
ATOM 2112 C C . ASN A 1 272 ? -39.469 0.416 51.752 1.00 31.04 278 ASN A C 1
ATOM 2113 O O . ASN A 1 272 ? -39.908 0.225 50.627 1.00 30.32 278 ASN A O 1
ATOM 2118 N N . SER A 1 273 ? -39.791 1.482 52.482 1.00 29.60 279 SER A N 1
ATOM 2119 C CA . SER A 1 273 ? -40.534 2.607 51.907 1.00 30.09 279 SER A CA 1
ATOM 2120 C C . SER A 1 273 ? -40.180 3.938 52.606 1.00 28.59 279 SER A C 1
ATOM 2121 O O . SER A 1 273 ? -40.147 4.019 53.829 1.00 27.80 279 SER A O 1
ATOM 2124 N N . GLU A 1 274 ? -39.933 4.979 51.819 1.00 28.61 280 GLU A N 1
ATOM 2125 C CA . GLU A 1 274 ? -39.513 6.284 52.377 1.00 29.40 280 GLU A CA 1
ATOM 2126 C C . GLU A 1 274 ? -40.646 7.077 53.066 1.00 27.69 280 GLU A C 1
ATOM 2127 O O . GLU A 1 274 ? -40.366 7.940 53.914 1.00 27.75 280 GLU A O 1
ATOM 2133 N N . CYS A 1 275 ? -41.897 6.848 52.675 1.00 25.91 281 CYS A N 1
ATOM 2134 C CA . CYS A 1 275 ? -43.024 7.659 53.159 1.00 24.74 281 CYS A CA 1
ATOM 2135 C C . CYS A 1 275 ? -43.905 6.843 54.090 1.00 24.82 281 CYS A C 1
ATOM 2136 O O . CYS A 1 275 ? -44.427 5.794 53.670 1.00 25.24 281 CYS A O 1
ATOM 2139 N N . ILE A 1 276 ? -44.094 7.330 55.313 1.00 23.05 282 ILE A N 1
ATOM 2140 C CA . ILE A 1 276 ? -44.938 6.678 56.300 1.00 23.07 282 ILE A CA 1
ATOM 2141 C C . ILE A 1 276 ? -46.169 7.558 56.559 1.00 22.54 282 ILE A C 1
ATOM 2142 O O . ILE A 1 276 ? -46.041 8.764 56.765 1.00 21.64 282 ILE A O 1
ATOM 2147 N N . THR A 1 277 ? -47.342 6.920 56.589 1.00 22.24 283 THR A N 1
ATOM 2148 C CA . THR A 1 277 ? -48.553 7.524 57.096 1.00 22.06 283 THR A CA 1
ATOM 2149 C C . THR A 1 277 ? -49.157 6.606 58.165 1.00 22.45 283 THR A C 1
ATOM 2150 O O . THR A 1 277 ? -48.764 5.448 58.271 1.00 22.43 283 THR A O 1
ATOM 2154 N N . PRO A 1 278 ? -50.137 7.111 58.938 1.00 22.63 284 PRO A N 1
ATOM 2155 C CA . PRO A 1 278 ? -50.792 6.221 59.920 1.00 23.61 284 PRO A CA 1
ATOM 2156 C C . PRO A 1 278 ? -51.525 5.029 59.325 1.00 24.31 284 PRO A C 1
ATOM 2157 O O . PRO A 1 278 ? -51.773 4.041 60.022 1.00 25.12 284 PRO A O 1
ATOM 2161 N N . ASN A 1 279 ? -51.874 5.108 58.052 1.00 24.55 285 ASN A N 1
ATOM 2162 C CA . ASN A 1 279 ? -52.507 4.000 57.355 1.00 26.28 285 ASN A CA 1
ATOM 2163 C C . ASN A 1 279 ? -51.513 2.976 56.840 1.00 26.39 285 ASN A C 1
ATOM 2164 O O . ASN A 1 279 ? -51.933 1.945 56.326 1.00 28.04 285 ASN A O 1
ATOM 2169 N N . GLY A 1 280 ? -50.208 3.248 56.941 1.00 25.59 286 GLY A N 1
ATOM 2170 C CA . GLY A 1 280 ? -49.197 2.416 56.341 1.00 25.47 286 GLY A CA 1
ATOM 2171 C C . GLY A 1 280 ? -48.299 3.251 55.464 1.00 24.88 286 GLY A C 1
ATOM 2172 O O . GLY A 1 280 ? -48.600 4.430 55.153 1.00 24.36 286 GLY A O 1
ATOM 2173 N N . SER A 1 281 ? -47.195 2.649 55.047 1.00 25.08 287 SER A N 1
ATOM 2174 C CA . SER A 1 281 ? -46.309 3.301 54.100 1.00 25.21 287 SER A CA 1
ATOM 2175 C C . SER A 1 281 ? -47.007 3.433 52.743 1.00 25.41 287 SER A C 1
ATOM 2176 O O . SER A 1 281 ? -47.881 2.619 52.384 1.00 25.69 287 SER A O 1
ATOM 2179 N N . ILE A 1 282 ? -46.611 4.464 52.002 1.00 24.29 288 ILE A N 1
ATOM 2180 C CA . ILE A 1 282 ? -47.120 4.679 50.661 1.00 25.14 288 ILE A CA 1
ATOM 2181 C C . ILE A 1 282 ? -45.991 4.933 49.688 1.00 25.36 288 ILE A C 1
ATOM 2182 O O . ILE A 1 282 ? -44.982 5.530 50.054 1.00 25.44 288 ILE A O 1
ATOM 2187 N N . PRO A 1 283 ? -46.170 4.520 48.432 1.00 26.61 289 PRO A N 1
ATOM 2188 C CA . PRO A 1 283 ? -45.194 4.891 47.413 1.00 26.65 289 PRO A CA 1
ATOM 2189 C C . PRO A 1 283 ? -45.126 6.397 47.253 1.00 25.36 289 PRO A C 1
ATOM 2190 O O . PRO A 1 283 ? -46.130 7.103 47.483 1.00 25.06 289 PRO A O 1
ATOM 2194 N N . ASN A 1 284 ? -43.962 6.895 46.844 1.00 25.88 290 ASN A N 1
ATOM 2195 C CA . ASN A 1 284 ? -43.752 8.336 46.734 1.00 25.74 290 ASN A CA 1
ATOM 2196 C C . ASN A 1 284 ? -43.346 8.804 45.343 1.00 26.64 290 ASN A C 1
ATOM 2197 O O . ASN A 1 284 ? -42.795 9.883 45.211 1.00 27.26 290 ASN A O 1
ATOM 2202 N N . ASP A 1 285 ? -43.677 8.011 44.324 1.00 26.94 291 ASP A N 1
ATOM 2203 C CA . ASP A 1 285 ? -43.453 8.427 42.923 1.00 28.42 291 ASP A CA 1
ATOM 2204 C C . ASP A 1 285 ? -44.336 9.647 42.550 1.00 26.49 291 ASP A C 1
ATOM 2205 O O . ASP A 1 285 ? -43.871 10.573 41.864 1.00 27.53 291 ASP A O 1
ATOM 2210 N N . LYS A 1 286 ? -45.566 9.677 43.046 1.00 24.27 292 LYS A N 1
ATOM 2211 C CA . LYS A 1 286 ? -46.515 10.722 42.657 1.00 23.44 292 LYS A CA 1
ATOM 2212 C C . LYS A 1 286 ? -46.308 11.992 43.479 1.00 22.09 292 LYS A C 1
ATOM 2213 O O . LYS A 1 286 ? -45.785 11.902 44.605 1.00 21.99 292 LYS A O 1
ATOM 2219 N N . PRO A 1 287 ? -46.676 13.148 42.928 1.00 21.21 293 PRO A N 1
ATOM 2220 C CA . PRO A 1 287 ? -46.454 14.401 43.655 1.00 20.66 293 PRO A CA 1
ATOM 2221 C C . PRO A 1 287 ? -47.446 14.653 44.775 1.00 19.85 293 PRO A C 1
ATOM 2222 O O . PRO A 1 287 ? -47.129 15.425 45.709 1.00 19.48 293 PRO A O 1
ATOM 2226 N N . PHE A 1 288 ? -48.625 14.050 44.692 1.00 18.96 294 PHE A N 1
ATOM 2227 C CA . PHE A 1 288 ? -49.721 14.277 45.629 1.00 18.93 294 PHE A CA 1
ATOM 2228 C C . PHE A 1 288 ? -50.254 12.950 46.158 1.00 18.91 294 PHE A C 1
ATOM 2229 O O . PHE A 1 288 ? -50.009 11.880 45.580 1.00 18.96 294 PHE A O 1
ATOM 2237 N N . GLN A 1 289 ? -50.986 13.034 47.268 1.00 18.51 295 GLN A N 1
ATOM 2238 C CA . GLN A 1 289 ? -51.604 11.865 47.882 1.00 19.17 295 GLN A CA 1
ATOM 2239 C C . GLN A 1 289 ? -52.831 12.292 48.658 1.00 19.47 295 GLN A C 1
ATOM 2240 O O . GLN A 1 289 ? -52.906 13.421 49.146 1.00 19.29 295 GLN A O 1
ATOM 2246 N N . ASN A 1 290 ? -53.769 11.378 48.811 1.00 20.00 296 ASN A N 1
ATOM 2247 C CA A ASN A 1 290 ? -54.985 11.654 49.592 0.50 20.53 296 ASN A CA 1
ATOM 2248 C CA B ASN A 1 290 ? -55.022 11.612 49.532 0.50 20.09 296 ASN A CA 1
ATOM 2249 C C . ASN A 1 290 ? -55.209 10.581 50.646 1.00 20.93 296 ASN A C 1
ATOM 2250 O O . ASN A 1 290 ? -56.344 10.338 51.087 1.00 21.94 296 ASN A O 1
ATOM 2259 N N . VAL A 1 291 ? -54.116 9.965 51.076 1.00 20.48 297 VAL A N 1
ATOM 2260 C CA . VAL A 1 291 ? -54.178 8.912 52.074 1.00 21.00 297 VAL A CA 1
ATOM 2261 C C . VAL A 1 291 ? -54.324 9.522 53.480 1.00 20.84 297 VAL A C 1
ATOM 2262 O O . VAL A 1 291 ? -55.208 9.140 54.234 1.00 21.62 297 VAL A O 1
ATOM 2266 N N . ASN A 1 292 ? -53.450 10.442 53.832 1.00 20.26 298 ASN A N 1
ATOM 2267 C CA . ASN A 1 292 ? -53.481 11.039 55.176 1.00 20.56 298 ASN A CA 1
ATOM 2268 C C . ASN A 1 292 ? -52.721 12.333 55.200 1.00 20.36 298 ASN A C 1
ATOM 2269 O O . ASN A 1 292 ? -51.640 12.423 54.647 1.00 19.65 298 ASN A O 1
ATOM 2274 N N . ARG A 1 293 ? -53.267 13.336 55.878 1.00 20.57 299 ARG A N 1
ATOM 2275 C CA A ARG A 1 293 ? -52.534 14.580 56.145 0.50 20.17 299 ARG A CA 1
ATOM 2276 C CA B ARG A 1 293 ? -52.527 14.578 56.131 0.50 21.53 299 ARG A CA 1
ATOM 2277 C C . ARG A 1 293 ? -51.319 14.395 57.063 1.00 20.50 299 ARG A C 1
ATOM 2278 O O . ARG A 1 293 ? -50.393 15.221 57.064 1.00 20.36 299 ARG A O 1
ATOM 2293 N N . ILE A 1 294 ? -51.324 13.317 57.840 1.00 20.47 300 ILE A N 1
ATOM 2294 C CA . ILE A 1 294 ? -50.204 12.984 58.709 1.00 20.61 300 ILE A CA 1
ATOM 2295 C C . ILE A 1 294 ? -49.213 12.147 57.940 1.00 20.55 300 ILE A C 1
ATOM 2296 O O . ILE A 1 294 ? -49.563 11.053 57.455 1.00 20.85 300 ILE A O 1
ATOM 2301 N N . THR A 1 295 ? -47.992 12.656 57.799 1.00 21.62 301 THR A N 1
ATOM 2302 C CA . THR A 1 295 ? -46.943 11.934 57.096 1.00 22.50 301 THR A CA 1
ATOM 2303 C C . THR A 1 295 ? -45.581 12.120 57.765 1.00 22.40 301 THR A C 1
ATOM 2304 O O . THR A 1 295 ? -45.368 13.059 58.541 1.00 22.22 301 THR A O 1
ATOM 2308 N N . TYR A 1 296 ? -44.678 11.215 57.444 1.00 21.72 302 TYR A N 1
ATOM 2309 C CA . TYR A 1 296 ? -43.283 11.270 57.901 1.00 21.97 302 TYR A CA 1
ATOM 2310 C C . TYR A 1 296 ? -42.408 10.730 56.786 1.00 21.52 302 TYR A C 1
ATOM 2311 O O . TYR A 1 296 ? -42.688 9.655 56.266 1.00 22.10 302 TYR A O 1
ATOM 2320 N N . GLY A 1 297 ? -41.368 11.467 56.427 1.00 21.62 303 GLY A N 1
ATOM 2321 C CA . GLY A 1 297 ? -40.403 11.077 55.414 1.00 22.87 303 GLY A CA 1
ATOM 2322 C C . GLY A 1 297 ? -40.595 11.806 54.101 1.00 23.50 303 GLY A C 1
ATOM 2323 O O . GLY A 1 297 ? -41.188 12.899 54.071 1.00 24.04 303 GLY A O 1
ATOM 2324 N N . ALA A 1 298 ? -40.072 11.228 53.019 1.00 23.89 304 ALA A N 1
ATOM 2325 C CA . ALA A 1 298 ? -40.170 11.816 51.689 1.00 24.38 304 ALA A CA 1
ATOM 2326 C C . ALA A 1 298 ? -41.519 11.421 51.106 1.00 24.40 304 ALA A C 1
ATOM 2327 O O . ALA A 1 298 ? -41.681 10.312 50.555 1.00 25.21 304 ALA A O 1
ATOM 2329 N N . CYS A 1 299 ? -42.482 12.315 51.226 1.00 23.69 305 CYS A N 1
ATOM 2330 C CA . CYS A 1 299 ? -43.872 11.978 50.959 1.00 23.43 305 CYS A CA 1
ATOM 2331 C C . CYS A 1 299 ? -44.495 12.913 49.927 1.00 22.47 305 CYS A C 1
ATOM 2332 O O . CYS A 1 299 ? -44.171 14.101 49.888 1.00 22.35 305 CYS A O 1
ATOM 2335 N N . PRO A 1 300 ? -45.445 12.383 49.152 1.00 21.37 306 PRO A N 1
ATOM 2336 C CA . PRO A 1 300 ? -46.252 13.285 48.332 1.00 20.66 306 PRO A CA 1
ATOM 2337 C C . PRO A 1 300 ? -47.048 14.243 49.214 1.00 20.06 306 PRO A C 1
ATOM 2338 O O . PRO A 1 300 ? -47.312 13.954 50.386 1.00 20.06 306 PRO A O 1
ATOM 2342 N N . ARG A 1 301 ? -47.456 15.373 48.645 1.00 19.92 307 ARG A N 1
ATOM 2343 C CA . ARG A 1 301 ? -48.226 16.364 49.400 1.00 20.25 307 ARG A CA 1
ATOM 2344 C C . ARG A 1 301 ? -49.677 15.982 49.484 1.00 19.46 307 ARG A C 1
ATOM 2345 O O . ARG A 1 301 ? -50.307 15.584 48.451 1.00 19.69 307 ARG A O 1
ATOM 2353 N N . TYR A 1 302 ? -50.245 16.141 50.671 1.00 19.37 308 TYR A N 1
ATOM 2354 C CA . TYR A 1 302 ? -51.658 15.829 50.863 1.00 19.32 308 TYR A CA 1
ATOM 2355 C C . TYR A 1 302 ? -52.577 16.844 50.161 1.00 19.20 308 TYR A C 1
ATOM 2356 O O . TYR A 1 302 ? -52.443 18.060 50.326 1.00 19.05 308 TYR A O 1
ATOM 2365 N N . VAL A 1 303 ? -53.502 16.312 49.390 1.00 19.00 309 VAL A N 1
ATOM 2366 C CA . VAL A 1 303 ? -54.550 17.087 48.755 1.00 19.32 309 VAL A CA 1
ATOM 2367 C C . VAL A 1 303 ? -55.921 16.443 48.999 1.00 20.32 309 VAL A C 1
ATOM 2368 O O . VAL A 1 303 ? -56.026 15.245 49.325 1.00 20.47 309 VAL A O 1
ATOM 2372 N N . LYS A 1 304 ? -56.980 17.216 48.737 1.00 21.01 310 LYS A N 1
ATOM 2373 C CA . LYS A 1 304 ? -58.349 16.710 48.912 1.00 23.14 310 LYS A CA 1
ATOM 2374 C C . LYS A 1 304 ? -58.869 15.839 47.783 1.00 23.22 310 LYS A C 1
ATOM 2375 O O . LYS A 1 304 ? -59.752 14.988 48.025 1.00 23.55 310 LYS A O 1
ATOM 2381 N N . GLN A 1 305 ? -58.332 16.025 46.580 1.00 22.08 311 GLN A N 1
ATOM 2382 C CA . GLN A 1 305 ? -58.736 15.244 45.412 1.00 22.39 311 GLN A CA 1
ATOM 2383 C C . GLN A 1 305 ? -58.339 13.768 45.564 1.00 22.88 311 GLN A C 1
ATOM 2384 O O . GLN A 1 305 ? -57.242 13.451 46.024 1.00 21.61 311 GLN A O 1
ATOM 2390 N N . ASN A 1 306 ? -59.216 12.864 45.141 1.00 24.35 312 ASN A N 1
ATOM 2391 C CA . ASN A 1 306 ? -58.843 11.443 45.132 1.00 26.29 312 ASN A CA 1
ATOM 2392 C C . ASN A 1 306 ? -58.201 10.969 43.824 1.00 25.77 312 ASN A C 1
ATOM 2393 O O . ASN A 1 306 ? -57.625 9.875 43.797 1.00 26.52 312 ASN A O 1
ATOM 2398 N N . THR A 1 307 ? -58.279 11.790 42.775 1.00 24.35 313 THR A N 1
ATOM 2399 C CA . THR A 1 307 ? -57.662 11.502 41.480 1.00 23.89 313 THR A CA 1
ATOM 2400 C C . THR A 1 307 ? -57.361 12.831 40.753 1.00 22.55 313 THR A C 1
ATOM 2401 O O . THR A 1 307 ? -58.147 13.768 40.814 1.00 22.37 313 THR A O 1
ATOM 2405 N N . LEU A 1 308 ? -56.207 12.905 40.112 1.00 21.54 314 LEU A N 1
ATOM 2406 C CA . LEU A 1 308 ? -55.834 14.010 39.241 1.00 21.59 314 LEU A CA 1
ATOM 2407 C C . LEU A 1 308 ? -55.055 13.401 38.076 1.00 22.04 314 LEU A C 1
ATOM 2408 O O . LEU A 1 308 ? -53.923 12.953 38.272 1.00 22.18 314 LEU A O 1
ATOM 2413 N N . LYS A 1 309 ? -55.669 13.367 36.891 1.00 23.96 315 LYS A N 1
ATOM 2414 C CA . LYS A 1 309 ? -55.058 12.723 35.742 1.00 23.63 315 LYS A CA 1
ATOM 2415 C C . LYS A 1 309 ? -54.304 13.684 34.854 1.00 21.56 315 LYS A C 1
ATOM 2416 O O . LYS A 1 309 ? -54.889 14.655 34.336 1.00 21.26 315 LYS A O 1
ATOM 2422 N N . LEU A 1 310 ? -53.013 13.439 34.691 1.00 20.62 316 LEU A N 1
ATOM 2423 C CA . LEU A 1 310 ? -52.152 14.231 33.803 1.00 19.96 316 LEU A CA 1
ATOM 2424 C C . LEU A 1 310 ? -52.130 13.593 32.415 1.00 19.07 316 LEU A C 1
ATOM 2425 O O . LEU A 1 310 ? -51.690 12.447 32.255 1.00 19.68 316 LEU A O 1
ATOM 2430 N N . ALA A 1 311 ? -52.580 14.325 31.396 1.00 18.24 317 ALA A N 1
ATOM 2431 C CA . ALA A 1 311 ? -52.458 13.830 30.018 1.00 18.41 317 ALA A CA 1
ATOM 2432 C C . ALA A 1 311 ? -51.011 13.564 29.639 1.00 18.70 317 ALA A C 1
ATOM 2433 O O . ALA A 1 311 ? -50.107 14.400 29.906 1.00 18.93 317 ALA A O 1
ATOM 2435 N N . THR A 1 312 ? -50.790 12.424 28.988 1.00 18.67 318 THR A N 1
ATOM 2436 C CA . THR A 1 312 ? -49.489 12.056 28.485 1.00 19.80 318 THR A CA 1
ATOM 2437 C C . THR A 1 312 ? -49.567 11.696 27.013 1.00 20.07 318 THR A C 1
ATOM 2438 O O . THR A 1 312 ? -48.683 11.021 26.480 1.00 21.30 318 THR A O 1
ATOM 2442 N N . GLY A 1 313 ? -50.605 12.217 26.352 1.00 19.59 319 GLY A N 1
ATOM 2443 C CA . GLY A 1 313 ? -50.775 12.010 24.910 1.00 20.21 319 GLY A CA 1
ATOM 2444 C C . GLY A 1 313 ? -51.751 13.051 24.396 1.00 19.28 319 GLY A C 1
ATOM 2445 O O . GLY A 1 313 ? -52.295 13.868 25.155 1.00 18.78 319 GLY A O 1
ATOM 2446 N N . MET A 1 314 ? -51.911 13.049 23.094 1.00 19.40 320 MET A N 1
ATOM 2447 C CA . MET A 1 314 ? -52.753 13.993 22.401 1.00 18.91 320 MET A CA 1
ATOM 2448 C C . MET A 1 314 ? -54.237 13.691 22.611 1.00 18.97 320 MET A C 1
ATOM 2449 O O . MET A 1 314 ? -54.622 12.659 23.141 1.00 18.73 320 MET A O 1
ATOM 2454 N N . ARG A 1 315 ? -55.061 14.619 22.140 1.00 19.48 321 ARG A N 1
ATOM 2455 C CA . ARG A 1 315 ? -56.488 14.403 22.071 1.00 20.71 321 ARG A CA 1
ATOM 2456 C C . ARG A 1 315 ? -56.752 13.113 21.280 1.00 20.51 321 ARG A C 1
ATOM 2457 O O . ARG A 1 315 ? -56.145 12.875 20.246 1.00 21.10 321 ARG A O 1
ATOM 2465 N N . ASN A 1 316 ? -57.644 12.291 21.788 1.00 20.28 322 ASN A N 1
ATOM 2466 C CA . ASN A 1 316 ? -58.020 11.046 21.139 1.00 21.17 322 ASN A CA 1
ATOM 2467 C C . ASN A 1 316 ? -59.256 11.304 20.286 1.00 22.72 322 ASN A C 1
ATOM 2468 O O . ASN A 1 316 ? -60.314 11.643 20.807 1.00 23.72 322 ASN A O 1
ATOM 2473 N N . VAL A 1 317 ? -59.122 11.084 18.986 1.00 23.43 323 VAL A N 1
ATOM 2474 C CA . VAL A 1 317 ? -60.176 11.366 17.997 1.00 25.39 323 VAL A CA 1
ATOM 2475 C C . VAL A 1 317 ? -60.393 10.067 17.221 1.00 27.70 323 VAL A C 1
ATOM 2476 O O . VAL A 1 317 ? -59.801 9.846 16.176 1.00 26.88 323 VAL A O 1
ATOM 2480 N N . PRO A 1 318 ? -61.228 9.172 17.768 1.00 30.84 324 PRO A N 1
ATOM 2481 C CA . PRO A 1 318 ? -61.370 7.832 17.182 1.00 34.44 324 PRO A CA 1
ATOM 2482 C C . PRO A 1 318 ? -62.048 7.853 15.816 1.00 37.71 324 PRO A C 1
ATOM 2483 O O . PRO A 1 318 ? -62.793 8.778 15.520 1.00 37.37 324 PRO A O 1
ATOM 2487 N N . GLU A 1 319 ? -61.764 6.838 14.999 1.00 42.49 325 GLU A N 1
ATOM 2488 C CA . GLU A 1 319 ? -62.438 6.636 13.703 1.00 47.16 325 GLU A CA 1
ATOM 2489 C C . GLU A 1 319 ? -63.963 6.516 13.807 1.00 50.93 325 GLU A C 1
ATOM 2490 O O . GLU A 1 319 ? -64.458 5.947 14.773 1.00 52.63 325 GLU A O 1
ATOM 2496 N N . GLY B 2 1 ? -55.713 21.752 20.238 1.00 30.59 1 GLY B N 1
ATOM 2497 C CA . GLY B 2 1 ? -56.892 22.392 19.605 1.00 29.85 1 GLY B CA 1
ATOM 2498 C C . GLY B 2 1 ? -56.633 23.770 19.017 1.00 28.54 1 GLY B C 1
ATOM 2499 O O . GLY B 2 1 ? -57.218 24.121 18.007 1.00 28.05 1 GLY B O 1
ATOM 2500 N N . ILE B 2 2 ? -55.722 24.525 19.626 1.00 28.16 2 ILE B N 1
ATOM 2501 C CA . ILE B 2 2 ? -55.574 25.941 19.304 1.00 27.91 2 ILE B CA 1
ATOM 2502 C C . ILE B 2 2 ? -54.937 26.136 17.917 1.00 26.72 2 ILE B C 1
ATOM 2503 O O . ILE B 2 2 ? -55.080 27.207 17.313 1.00 25.76 2 ILE B O 1
ATOM 2508 N N . PHE B 2 3 ? -54.237 25.112 17.404 1.00 25.95 3 PHE B N 1
ATOM 2509 C CA . PHE B 2 3 ? -53.637 25.176 16.060 1.00 26.86 3 PHE B CA 1
ATOM 2510 C C . PHE B 2 3 ? -54.584 24.705 14.975 1.00 27.08 3 PHE B C 1
ATOM 2511 O O . PHE B 2 3 ? -54.521 25.167 13.872 1.00 31.95 3 PHE B O 1
ATOM 2519 N N . GLY B 2 4 ? -55.537 23.868 15.309 1.00 25.14 4 GLY B N 1
ATOM 2520 C CA . GLY B 2 4 ? -56.598 23.561 14.397 1.00 24.47 4 GLY B CA 1
ATOM 2521 C C . GLY B 2 4 ? -56.438 22.314 13.542 1.00 23.59 4 GLY B C 1
ATOM 2522 O O . GLY B 2 4 ? -57.265 22.129 12.617 1.00 23.82 4 GLY B O 1
ATOM 2523 N N . ALA B 2 5 ? -55.410 21.494 13.833 1.00 21.95 5 ALA B N 1
ATOM 2524 C CA . ALA B 2 5 ? -55.146 20.265 13.062 1.00 21.77 5 ALA B CA 1
ATOM 2525 C C . ALA B 2 5 ? -55.852 19.084 13.718 1.00 21.18 5 ALA B C 1
ATOM 2526 O O . ALA B 2 5 ? -56.804 18.510 13.159 1.00 21.30 5 ALA B O 1
ATOM 2528 N N . ILE B 2 6 ? -55.392 18.715 14.912 1.00 20.96 6 ILE B N 1
ATOM 2529 C CA . ILE B 2 6 ? -55.981 17.592 15.648 1.00 21.15 6 ILE B CA 1
ATOM 2530 C C . ILE B 2 6 ? -57.357 17.965 16.162 1.00 22.30 6 ILE B C 1
ATOM 2531 O O . ILE B 2 6 ? -57.526 18.995 16.835 1.00 22.82 6 ILE B O 1
ATOM 2536 N N . ALA B 2 7 ? -58.354 17.149 15.833 1.00 23.14 7 ALA B N 1
ATOM 2537 C CA . ALA B 2 7 ? -59.761 17.476 16.090 1.00 25.00 7 ALA B CA 1
ATOM 2538 C C . ALA B 2 7 ? -60.221 18.725 15.315 1.00 25.70 7 ALA B C 1
ATOM 2539 O O . ALA B 2 7 ? -61.192 19.361 15.697 1.00 27.32 7 ALA B O 1
ATOM 2541 N N . GLY B 2 8 ? -59.525 19.064 14.233 1.00 24.81 8 GLY B N 1
ATOM 2542 C CA . GLY B 2 8 ? -59.844 20.242 13.436 1.00 25.02 8 GLY B CA 1
ATOM 2543 C C . GLY B 2 8 ? -59.895 19.827 11.975 1.00 25.12 8 GLY B C 1
ATOM 2544 O O . GLY B 2 8 ? -60.744 19.029 11.600 1.00 26.11 8 GLY B O 1
ATOM 2545 N N . PHE B 2 9 ? -58.934 20.279 11.172 1.00 24.08 9 PHE B N 1
ATOM 2546 C CA . PHE B 2 9 ? -58.950 19.937 9.758 1.00 25.68 9 PHE B CA 1
ATOM 2547 C C . PHE B 2 9 ? -58.572 18.475 9.465 1.00 25.11 9 PHE B C 1
ATOM 2548 O O . PHE B 2 9 ? -58.966 17.962 8.412 1.00 26.68 9 PHE B O 1
ATOM 2556 N N . ILE B 2 10 ? -57.817 17.829 10.363 1.00 23.40 10 ILE B N 1
ATOM 2557 C CA A ILE B 2 10 ? -57.686 16.386 10.269 0.32 23.75 10 ILE B CA 1
ATOM 2558 C CA B ILE B 2 10 ? -57.640 16.376 10.350 0.68 23.58 10 ILE B CA 1
ATOM 2559 C C . ILE B 2 10 ? -58.904 15.783 10.957 1.00 24.39 10 ILE B C 1
ATOM 2560 O O . ILE B 2 10 ? -59.167 16.000 12.135 1.00 23.74 10 ILE B O 1
ATOM 2569 N N . GLU B 2 11 ? -59.690 15.067 10.162 1.00 26.88 11 GLU B N 1
ATOM 2570 C CA . GLU B 2 11 ? -61.011 14.607 10.611 1.00 29.72 11 GLU B CA 1
ATOM 2571 C C . GLU B 2 11 ? -60.966 13.653 11.798 1.00 28.02 11 GLU B C 1
ATOM 2572 O O . GLU B 2 11 ? -61.809 13.740 12.708 1.00 28.11 11 GLU B O 1
ATOM 2578 N N . ASN B 2 12 ? -60.008 12.743 11.777 1.00 26.09 12 ASN B N 1
ATOM 2579 C CA . ASN B 2 12 ? -59.833 11.833 12.891 1.00 25.55 12 ASN B CA 1
ATOM 2580 C C . ASN B 2 12 ? -58.450 11.211 12.918 1.00 23.52 12 ASN B C 1
ATOM 2581 O O . ASN B 2 12 ? -57.678 11.328 11.963 1.00 23.86 12 ASN B O 1
ATOM 2586 N N . GLY B 2 13 ? -58.171 10.548 14.020 1.00 22.69 13 GLY B N 1
ATOM 2587 C CA . GLY B 2 13 ? -56.909 9.831 14.190 1.00 22.17 13 GLY B CA 1
ATOM 2588 C C . GLY B 2 13 ? -56.962 8.467 13.525 1.00 22.70 13 GLY B C 1
ATOM 2589 O O . GLY B 2 13 ? -58.021 7.998 13.100 1.00 24.49 13 GLY B O 1
ATOM 2590 N N . TRP B 2 14 ? -55.817 7.816 13.501 1.00 22.51 14 TRP B N 1
ATOM 2591 C CA . TRP B 2 14 ? -55.634 6.509 12.868 1.00 23.32 14 TRP B CA 1
ATOM 2592 C C . TRP B 2 14 ? -55.305 5.467 13.938 1.00 24.19 14 TRP B C 1
ATOM 2593 O O . TRP B 2 14 ? -54.195 5.425 14.462 1.00 23.80 14 TRP B O 1
ATOM 2604 N N . GLU B 2 15 ? -56.271 4.625 14.267 1.00 26.50 15 GLU B N 1
ATOM 2605 C CA . GLU B 2 15 ? -56.051 3.542 15.235 1.00 28.98 15 GLU B CA 1
ATOM 2606 C C . GLU B 2 15 ? -55.037 2.503 14.780 1.00 29.36 15 GLU B C 1
ATOM 2607 O O . GLU B 2 15 ? -54.403 1.852 15.621 1.00 30.10 15 GLU B O 1
ATOM 2613 N N . GLY B 2 16 ? -54.867 2.366 13.463 1.00 29.82 16 GLY B N 1
ATOM 2614 C CA . GLY B 2 16 ? -53.900 1.453 12.892 1.00 30.81 16 GLY B CA 1
ATOM 2615 C C . GLY B 2 16 ? -52.490 1.991 12.782 1.00 30.65 16 GLY B C 1
ATOM 2616 O O . GLY B 2 16 ? -51.634 1.285 12.254 1.00 31.43 16 GLY B O 1
ATOM 2617 N N . MET B 2 17 ? -52.228 3.233 13.243 1.00 29.80 17 MET B N 1
ATOM 2618 C CA . MET B 2 17 ? -50.856 3.685 13.374 1.00 30.84 17 MET B CA 1
ATOM 2619 C C . MET B 2 17 ? -50.377 3.425 14.785 1.00 31.82 17 MET B C 1
ATOM 2620 O O . MET B 2 17 ? -50.732 4.160 15.713 1.00 30.80 17 MET B O 1
ATOM 2625 N N . VAL B 2 18 ? -49.581 2.373 14.937 1.00 31.49 18 VAL B N 1
ATOM 2626 C CA . VAL B 2 18 ? -49.089 1.949 16.235 1.00 34.19 18 VAL B CA 1
ATOM 2627 C C . VAL B 2 18 ? -47.582 2.139 16.406 1.00 33.94 18 VAL B C 1
ATOM 2628 O O . VAL B 2 18 ? -47.079 1.901 17.501 1.00 38.72 18 VAL B O 1
ATOM 2632 N N . ASP B 2 19 ? -46.853 2.572 15.387 1.00 32.25 19 ASP B N 1
ATOM 2633 C CA . ASP B 2 19 ? -45.388 2.743 15.524 1.00 32.57 19 ASP B CA 1
ATOM 2634 C C . ASP B 2 19 ? -44.963 4.213 15.520 1.00 30.00 19 ASP B C 1
ATOM 2635 O O . ASP B 2 19 ? -43.780 4.531 15.443 1.00 29.85 19 ASP B O 1
ATOM 2640 N N . GLY B 2 20 ? -45.943 5.095 15.613 1.00 27.09 20 GLY B N 1
ATOM 2641 C CA . GLY B 2 20 ? -45.660 6.503 15.881 1.00 25.33 20 GLY B CA 1
ATOM 2642 C C . GLY B 2 20 ? -46.921 7.255 16.206 1.00 23.47 20 GLY B C 1
ATOM 2643 O O . GLY B 2 20 ? -48.017 6.701 16.215 1.00 24.15 20 GLY B O 1
ATOM 2644 N N . TRP B 2 21 ? -46.755 8.527 16.545 1.00 21.79 21 TRP B N 1
ATOM 2645 C CA . TRP B 2 21 ? -47.868 9.382 16.906 1.00 20.96 21 TRP B CA 1
ATOM 2646 C C . TRP B 2 21 ? -48.378 10.201 15.722 1.00 19.97 21 TRP B C 1
ATOM 2647 O O . TRP B 2 21 ? -49.517 10.642 15.723 1.00 19.71 21 TRP B O 1
ATOM 2658 N N . TYR B 2 22 ? -47.487 10.501 14.782 1.00 19.77 22 TYR B N 1
ATOM 2659 C CA . TYR B 2 22 ? -47.800 11.284 13.576 1.00 19.02 22 TYR B CA 1
ATOM 2660 C C . TYR B 2 22 ? -47.247 10.524 12.383 1.00 19.48 22 TYR B C 1
ATOM 2661 O O . TYR B 2 22 ? -46.277 9.773 12.520 1.00 19.73 22 TYR B O 1
ATOM 2670 N N . GLY B 2 23 ? -47.834 10.721 11.227 1.00 19.31 23 GLY B N 1
ATOM 2671 C CA . GLY B 2 23 ? -47.286 10.086 10.035 1.00 20.45 23 GLY B CA 1
ATOM 2672 C C . GLY B 2 23 ? -48.046 10.393 8.774 1.00 20.37 23 GLY B C 1
ATOM 2673 O O . GLY B 2 23 ? -48.810 11.367 8.714 1.00 20.42 23 GLY B O 1
ATOM 2674 N N . PHE B 2 24 ? -47.807 9.538 7.775 1.00 20.86 24 PHE B N 1
ATOM 2675 C CA . PHE B 2 24 ? -48.249 9.746 6.413 1.00 21.44 24 PHE B CA 1
ATOM 2676 C C . PHE B 2 24 ? -49.007 8.509 5.922 1.00 21.37 24 PHE B C 1
ATOM 2677 O O . PHE B 2 24 ? -48.540 7.375 6.113 1.00 21.65 24 PHE B O 1
ATOM 2685 N N . ARG B 2 25 ? -50.133 8.738 5.263 1.00 20.89 25 ARG B N 1
ATOM 2686 C CA . ARG B 2 25 ? -50.741 7.707 4.410 1.00 21.42 25 ARG B CA 1
ATOM 2687 C C . ARG B 2 25 ? -50.708 8.187 2.966 1.00 21.81 25 ARG B C 1
ATOM 2688 O O . ARG B 2 25 ? -50.858 9.378 2.705 1.00 23.37 25 ARG B O 1
ATOM 2696 N N . HIS B 2 26 ? -50.530 7.286 2.017 1.00 21.93 26 HIS B N 1
ATOM 2697 C CA . HIS B 2 26 ? -50.510 7.716 0.614 1.00 22.58 26 HIS B CA 1
ATOM 2698 C C . HIS B 2 26 ? -51.260 6.733 -0.255 1.00 23.09 26 HIS B C 1
ATOM 2699 O O . HIS B 2 26 ? -51.456 5.562 0.128 1.00 22.61 26 HIS B O 1
ATOM 2706 N N . GLN B 2 27 ? -51.660 7.220 -1.432 1.00 23.49 27 GLN B N 1
ATOM 2707 C CA . GLN B 2 27 ? -52.108 6.357 -2.510 1.00 24.33 27 GLN B CA 1
ATOM 2708 C C . GLN B 2 27 ? -51.392 6.788 -3.771 1.00 24.16 27 GLN B C 1
ATOM 2709 O O . GLN B 2 27 ? -51.363 7.993 -4.092 1.00 24.22 27 GLN B O 1
ATOM 2715 N N . ASN B 2 28 ? -50.817 5.816 -4.471 1.00 24.30 28 ASN B N 1
ATOM 2716 C CA . ASN B 2 28 ? -50.154 6.055 -5.748 1.00 25.34 28 ASN B CA 1
ATOM 2717 C C . ASN B 2 28 ? -50.368 4.839 -6.661 1.00 26.54 28 ASN B C 1
ATOM 2718 O O . ASN B 2 28 ? -51.195 3.978 -6.346 1.00 25.65 28 ASN B O 1
ATOM 2723 N N . SER B 2 29 ? -49.603 4.779 -7.752 1.00 28.73 29 SER B N 1
ATOM 2724 C CA . SER B 2 29 ? -49.674 3.711 -8.725 1.00 31.12 29 SER B CA 1
ATOM 2725 C C . SER B 2 29 ? -49.354 2.328 -8.169 1.00 31.29 29 SER B C 1
ATOM 2726 O O . SER B 2 29 ? -49.694 1.320 -8.811 1.00 32.33 29 SER B O 1
ATOM 2729 N N . GLU B 2 30 ? -48.650 2.258 -7.051 1.00 29.42 30 GLU B N 1
ATOM 2730 C CA . GLU B 2 30 ? -48.194 0.983 -6.484 1.00 30.12 30 GLU B CA 1
ATOM 2731 C C . GLU B 2 30 ? -49.005 0.540 -5.262 1.00 28.68 30 GLU B C 1
ATOM 2732 O O . GLU B 2 30 ? -48.708 -0.517 -4.703 1.00 28.04 30 GLU B O 1
ATOM 2738 N N . GLY B 2 31 ? -49.971 1.355 -4.833 1.00 26.47 31 GLY B N 1
ATOM 2739 C CA . GLY B 2 31 ? -50.832 0.991 -3.715 1.00 26.27 31 GLY B CA 1
ATOM 2740 C C . GLY B 2 31 ? -51.124 2.074 -2.716 1.00 25.14 31 GLY B C 1
ATOM 2741 O O . GLY B 2 31 ? -51.061 3.256 -3.048 1.00 24.21 31 GLY B O 1
ATOM 2742 N N . ILE B 2 32 ? -51.532 1.651 -1.521 1.00 25.68 32 ILE B N 1
ATOM 2743 C CA . ILE B 2 32 ? -51.909 2.577 -0.402 1.00 26.40 32 ILE B CA 1
ATOM 2744 C C . ILE B 2 32 ? -51.016 2.197 0.765 1.00 26.70 32 ILE B C 1
ATOM 2745 O O . ILE B 2 32 ? -50.893 1.023 1.094 1.00 29.09 32 ILE B O 1
ATOM 2750 N N . GLY B 2 33 ? -50.358 3.148 1.395 1.00 24.83 33 GLY B N 1
ATOM 2751 C CA . GLY B 2 33 ? -49.387 2.790 2.430 1.00 24.72 33 GLY B CA 1
ATOM 2752 C C . GLY B 2 33 ? -49.468 3.772 3.581 1.00 23.89 33 GLY B C 1
ATOM 2753 O O . GLY B 2 33 ? -50.076 4.822 3.459 1.00 23.06 33 GLY B O 1
ATOM 2754 N N . GLN B 2 34 ? -48.862 3.356 4.679 1.00 23.99 34 GLN B N 1
ATOM 2755 C CA . GLN B 2 34 ? -48.758 4.172 5.897 1.00 23.33 34 GLN B CA 1
ATOM 2756 C C . GLN B 2 34 ? -47.323 4.119 6.417 1.00 23.68 34 GLN B C 1
ATOM 2757 O O . GLN B 2 34 ? -46.689 3.043 6.388 1.00 24.38 34 GLN B O 1
ATOM 2763 N N . ALA B 2 35 ? -46.813 5.257 6.920 1.00 22.88 35 ALA B N 1
ATOM 2764 C CA . ALA B 2 35 ? -45.501 5.278 7.592 1.00 23.61 35 ALA B CA 1
ATOM 2765 C C . ALA B 2 35 ? -45.520 6.298 8.710 1.00 23.16 35 ALA B C 1
ATOM 2766 O O . ALA B 2 35 ? -45.985 7.415 8.505 1.00 21.74 35 ALA B O 1
ATOM 2768 N N . ALA B 2 36 ? -44.954 5.921 9.857 1.00 23.42 36 ALA B N 1
ATOM 2769 C CA . ALA B 2 36 ? -44.812 6.886 10.961 1.00 23.77 36 ALA B CA 1
ATOM 2770 C C . ALA B 2 36 ? -43.717 7.909 10.684 1.00 24.41 36 ALA B C 1
ATOM 2771 O O . ALA B 2 36 ? -42.715 7.581 10.041 1.00 25.63 36 ALA B O 1
ATOM 2773 N N . ASP B 2 37 ? -43.891 9.132 11.201 1.00 24.07 37 ASP B N 1
ATOM 2774 C CA . ASP B 2 37 ? -42.844 10.156 11.191 1.00 24.66 37 ASP B CA 1
ATOM 2775 C C . ASP B 2 37 ? -42.191 10.213 12.570 1.00 25.31 37 ASP B C 1
ATOM 2776 O O . ASP B 2 37 ? -42.818 10.619 13.564 1.00 24.22 37 ASP B O 1
ATOM 2781 N N . LEU B 2 38 ? -40.931 9.805 12.619 1.00 27.04 38 LEU B N 1
ATOM 2782 C CA . LEU B 2 38 ? -40.229 9.657 13.920 1.00 29.22 38 LEU B CA 1
ATOM 2783 C C . LEU B 2 38 ? -39.878 10.990 14.570 1.00 27.93 38 LEU B C 1
ATOM 2784 O O . LEU B 2 38 ? -39.980 11.095 15.770 1.00 27.28 38 LEU B O 1
ATOM 2789 N N . LYS B 2 39 ? -39.485 11.990 13.786 1.00 28.52 39 LYS B N 1
ATOM 2790 C CA . LYS B 2 39 ? -39.041 13.268 14.366 1.00 29.81 39 LYS B CA 1
ATOM 2791 C C . LYS B 2 39 ? -40.149 14.018 15.059 1.00 26.15 39 LYS B C 1
ATOM 2792 O O . LYS B 2 39 ? -39.937 14.521 16.169 1.00 25.13 39 LYS B O 1
ATOM 2798 N N . SER B 2 40 ? -41.322 14.098 14.441 1.00 23.96 40 SER B N 1
ATOM 2799 C CA A SER B 2 40 ? -42.463 14.769 15.092 0.50 22.73 40 SER B CA 1
ATOM 2800 C CA B SER B 2 40 ? -42.473 14.754 15.089 0.50 23.21 40 SER B CA 1
ATOM 2801 C C . SER B 2 40 ? -42.926 13.988 16.315 1.00 21.98 40 SER B C 1
ATOM 2802 O O . SER B 2 40 ? -43.262 14.566 17.343 1.00 20.82 40 SER B O 1
ATOM 2807 N N . THR B 2 41 ? -42.954 12.666 16.179 1.00 21.34 41 THR B N 1
ATOM 2808 C CA . THR B 2 41 ? -43.341 11.816 17.277 1.00 21.44 41 THR B CA 1
ATOM 2809 C C . THR B 2 41 ? -42.406 12.067 18.496 1.00 21.92 41 THR B C 1
ATOM 2810 O O . THR B 2 41 ? -42.885 12.265 19.627 1.00 21.10 41 THR B O 1
ATOM 2814 N N . GLN B 2 42 ? -41.095 12.078 18.242 1.00 23.06 42 GLN B N 1
ATOM 2815 C CA . GLN B 2 42 ? -40.140 12.223 19.318 1.00 24.49 42 GLN B CA 1
ATOM 2816 C C . GLN B 2 42 ? -40.215 13.628 19.920 1.00 23.81 42 GLN B C 1
ATOM 2817 O O . GLN B 2 42 ? -40.057 13.775 21.119 1.00 23.79 42 GLN B O 1
ATOM 2823 N N . ALA B 2 43 ? -40.498 14.639 19.092 1.00 23.17 43 ALA B N 1
ATOM 2824 C CA . ALA B 2 43 ? -40.647 16.015 19.588 1.00 23.66 43 ALA B CA 1
ATOM 2825 C C . ALA B 2 43 ? -41.771 16.135 20.612 1.00 22.73 43 ALA B C 1
ATOM 2826 O O . ALA B 2 43 ? -41.573 16.773 21.672 1.00 22.87 43 ALA B O 1
ATOM 2828 N N . ALA B 2 44 ? -42.920 15.531 20.315 1.00 21.45 44 ALA B N 1
ATOM 2829 C CA . ALA B 2 44 ? -44.032 15.536 21.272 1.00 21.08 44 ALA B CA 1
ATOM 2830 C C . ALA B 2 44 ? -43.706 14.743 22.532 1.00 20.99 44 ALA B C 1
ATOM 2831 O O . ALA B 2 44 ? -43.926 15.227 23.662 1.00 20.86 44 ALA B O 1
ATOM 2833 N N . ILE B 2 45 ? -43.175 13.535 22.352 1.00 20.98 45 ILE B N 1
ATOM 2834 C CA . ILE B 2 45 ? -42.776 12.689 23.460 1.00 21.91 45 ILE B CA 1
ATOM 2835 C C . ILE B 2 45 ? -41.760 13.365 24.385 1.00 22.07 45 ILE B C 1
ATOM 2836 O O . ILE B 2 45 ? -41.926 13.326 25.602 1.00 22.29 45 ILE B O 1
ATOM 2841 N N . ASP B 2 46 ? -40.746 14.001 23.816 1.00 22.39 46 ASP B N 1
ATOM 2842 C CA . ASP B 2 46 ? -39.735 14.693 24.608 1.00 23.70 46 ASP B CA 1
ATOM 2843 C C . ASP B 2 46 ? -40.339 15.792 25.485 1.00 22.81 46 ASP B C 1
ATOM 2844 O O . ASP B 2 46 ? -39.935 15.960 26.623 1.00 22.51 46 ASP B O 1
ATOM 2849 N N . GLN B 2 47 ? -41.314 16.528 24.954 1.00 21.70 47 GLN B N 1
ATOM 2850 C CA . GLN B 2 47 ? -41.956 17.599 25.736 1.00 21.62 47 GLN B CA 1
ATOM 2851 C C . GLN B 2 47 ? -42.777 17.054 26.883 1.00 20.91 47 GLN B C 1
ATOM 2852 O O . GLN B 2 47 ? -42.767 17.596 27.982 1.00 21.31 47 GLN B O 1
ATOM 2858 N N . ILE B 2 48 ? -43.483 15.958 26.640 1.00 20.63 48 ILE B N 1
ATOM 2859 C CA . ILE B 2 48 ? -44.308 15.345 27.669 1.00 20.83 48 ILE B CA 1
ATOM 2860 C C . ILE B 2 48 ? -43.411 14.726 28.721 1.00 21.51 48 ILE B C 1
ATOM 2861 O O . ILE B 2 48 ? -43.660 14.866 29.916 1.00 21.45 48 ILE B O 1
ATOM 2866 N N . ASN B 2 49 ? -42.326 14.107 28.288 1.00 21.90 49 ASN B N 1
ATOM 2867 C CA . ASN B 2 49 ? -41.350 13.555 29.255 1.00 23.43 49 ASN B CA 1
ATOM 2868 C C . ASN B 2 49 ? -40.697 14.655 30.095 1.00 23.30 49 ASN B C 1
ATOM 2869 O O . ASN B 2 49 ? -40.391 14.451 31.259 1.00 23.14 49 ASN B O 1
ATOM 2874 N N . GLY B 2 50 ? -40.551 15.841 29.517 1.00 22.94 50 GLY B N 1
ATOM 2875 C CA . GLY B 2 50 ? -40.093 17.022 30.253 1.00 23.38 50 GLY B CA 1
ATOM 2876 C C . GLY B 2 50 ? -41.021 17.405 31.399 1.00 23.36 50 GLY B C 1
ATOM 2877 O O . GLY B 2 50 ? -40.563 17.753 32.480 1.00 23.68 50 GLY B O 1
ATOM 2878 N N . LYS B 2 51 ? -42.324 17.367 31.160 1.00 22.88 51 LYS B N 1
ATOM 2879 C CA . LYS B 2 51 ? -43.314 17.611 32.200 1.00 23.42 51 LYS B CA 1
ATOM 2880 C C . LYS B 2 51 ? -43.264 16.545 33.267 1.00 23.89 51 LYS B C 1
ATOM 2881 O O . LYS B 2 51 ? -43.273 16.858 34.470 1.00 23.81 51 LYS B O 1
ATOM 2887 N N . LEU B 2 52 ? -43.198 15.276 32.843 1.00 23.69 52 LEU B N 1
ATOM 2888 C CA . LEU B 2 52 ? -43.108 14.167 33.793 1.00 25.44 52 LEU B CA 1
ATOM 2889 C C . LEU B 2 52 ? -41.856 14.256 34.688 1.00 26.62 52 LEU B C 1
ATOM 2890 O O . LEU B 2 52 ? -41.929 13.957 35.887 1.00 27.64 52 LEU B O 1
ATOM 2895 N N . ASN B 2 53 ? -40.741 14.685 34.100 1.00 26.86 53 ASN B N 1
ATOM 2896 C CA A ASN B 2 53 ? -39.490 14.777 34.843 0.51 28.94 53 ASN B CA 1
ATOM 2897 C CA B ASN B 2 53 ? -39.472 14.840 34.813 0.49 27.83 53 ASN B CA 1
ATOM 2898 C C . ASN B 2 53 ? -39.611 15.835 35.952 1.00 28.22 53 ASN B C 1
ATOM 2899 O O . ASN B 2 53 ? -38.945 15.716 36.989 1.00 28.78 53 ASN B O 1
ATOM 2908 N N . ARG B 2 54 ? -40.511 16.799 35.776 1.00 33.03 54 ARG B N 1
ATOM 2909 C CA . ARG B 2 54 ? -40.721 17.853 36.770 1.00 35.00 54 ARG B CA 1
ATOM 2910 C C . ARG B 2 54 ? -41.825 17.553 37.783 1.00 33.92 54 ARG B C 1
ATOM 2911 O O . ARG B 2 54 ? -42.069 18.346 38.693 1.00 35.00 54 ARG B O 1
ATOM 2919 N N . LEU B 2 55 ? -42.491 16.415 37.627 1.00 32.36 55 LEU B N 1
ATOM 2920 C CA . LEU B 2 55 ? -43.583 16.038 38.539 1.00 32.68 55 LEU B CA 1
ATOM 2921 C C . LEU B 2 55 ? -43.448 14.716 39.253 1.00 33.03 55 LEU B C 1
ATOM 2922 O O . LEU B 2 55 ? -44.029 14.544 40.334 1.00 33.17 55 LEU B O 1
ATOM 2927 N N . ILE B 2 56 ? -42.748 13.760 38.638 1.00 33.05 56 ILE B N 1
ATOM 2928 C CA . ILE B 2 56 ? -42.650 12.399 39.149 1.00 33.64 56 ILE B CA 1
ATOM 2929 C C . ILE B 2 56 ? -41.314 12.185 39.840 1.00 34.73 56 ILE B C 1
ATOM 2930 O O . ILE B 2 56 ? -40.253 12.545 39.299 1.00 35.80 56 ILE B O 1
ATOM 2935 N N . GLY B 2 57 ? -41.364 11.571 41.020 1.00 35.34 57 GLY B N 1
ATOM 2936 C CA . GLY B 2 57 ? -40.152 11.235 41.780 1.00 37.34 57 GLY B CA 1
ATOM 2937 C C . GLY B 2 57 ? -39.434 12.423 42.405 1.00 38.21 57 GLY B C 1
ATOM 2938 O O . GLY B 2 57 ? -38.214 12.384 42.577 1.00 39.59 57 GLY B O 1
ATOM 2939 N N . LYS B 2 58 ? -40.186 13.455 42.777 1.00 38.14 58 LYS B N 1
ATOM 2940 C CA . LYS B 2 58 ? -39.615 14.738 43.215 1.00 41.09 58 LYS B CA 1
ATOM 2941 C C . LYS B 2 58 ? -40.079 15.179 44.612 1.00 41.41 58 LYS B C 1
ATOM 2942 O O . LYS B 2 58 ? -40.079 16.385 44.898 1.00 43.65 58 LYS B O 1
ATOM 2948 N N . THR B 2 59 ? -40.452 14.243 45.489 1.00 39.95 59 THR B N 1
ATOM 2949 C CA . THR B 2 59 ? -41.081 14.634 46.773 1.00 40.32 59 THR B CA 1
ATOM 2950 C C . THR B 2 59 ? -40.106 15.308 47.772 1.00 42.15 59 THR B C 1
ATOM 2951 O O . THR B 2 59 ? -38.876 15.165 47.669 1.00 44.41 59 THR B O 1
ATOM 2955 N N . ASN B 2 60 ? -40.706 16.040 48.711 1.00 42.35 60 ASN B N 1
ATOM 2956 C CA . ASN B 2 60 ? -40.060 16.794 49.789 1.00 45.01 60 ASN B CA 1
ATOM 2957 C C . ASN B 2 60 ? -40.057 15.956 51.073 1.00 43.37 60 ASN B C 1
ATOM 2958 O O . ASN B 2 60 ? -41.089 15.411 51.421 1.00 41.78 60 ASN B O 1
ATOM 2963 N N . GLU B 2 61 ? -38.940 15.915 51.797 1.00 35.97 61 GLU B N 1
ATOM 2964 C CA . GLU B 2 61 ? -38.908 15.284 53.117 1.00 34.24 61 GLU B CA 1
ATOM 2965 C C . GLU B 2 61 ? -39.377 16.203 54.227 1.00 30.85 61 GLU B C 1
ATOM 2966 O O . GLU B 2 61 ? -38.848 17.297 54.340 1.00 30.07 61 GLU B O 1
ATOM 2972 N N . LYS B 2 62 ? -40.341 15.757 55.045 1.00 28.47 62 LYS B N 1
ATOM 2973 C CA . LYS B 2 62 ? -40.722 16.433 56.291 1.00 27.18 62 LYS B CA 1
ATOM 2974 C C . LYS B 2 62 ? -40.679 15.447 57.457 1.00 26.86 62 LYS B C 1
ATOM 2975 O O . LYS B 2 62 ? -40.920 14.224 57.289 1.00 26.90 62 LYS B O 1
ATOM 2981 N N . PHE B 2 63 ? -40.355 15.968 58.630 1.00 25.36 63 PHE B N 1
ATOM 2982 C CA . PHE B 2 63 ? -40.126 15.117 59.776 1.00 26.00 63 PHE B CA 1
ATOM 2983 C C . PHE B 2 63 ? -41.105 15.499 60.871 1.00 25.10 63 PHE B C 1
ATOM 2984 O O . PHE B 2 63 ? -42.294 15.338 60.657 1.00 24.54 63 PHE B O 1
ATOM 2992 N N . HIS B 2 64 ? -40.642 16.035 61.992 1.00 25.20 64 HIS B N 1
ATOM 2993 C CA . HIS B 2 64 ? -41.556 16.438 63.055 1.00 25.34 64 HIS B CA 1
ATOM 2994 C C . HIS B 2 64 ? -42.334 17.694 62.635 1.00 24.82 64 HIS B C 1
ATOM 2995 O O . HIS B 2 64 ? -41.745 18.646 62.117 1.00 25.47 64 HIS B O 1
ATOM 3002 N N . GLN B 2 65 ? -43.644 17.674 62.827 1.00 23.89 65 GLN B N 1
ATOM 3003 C CA . GLN B 2 65 ? -44.498 18.746 62.340 1.00 24.39 65 GLN B CA 1
ATOM 3004 C C . GLN B 2 65 ? -45.359 19.238 63.512 1.00 25.25 65 GLN B C 1
ATOM 3005 O O . GLN B 2 65 ? -44.803 19.532 64.578 1.00 29.88 65 GLN B O 1
ATOM 3011 N N . ILE B 2 66 ? -46.653 19.392 63.314 1.00 23.48 66 ILE B N 1
ATOM 3012 C CA . ILE B 2 66 ? -47.633 19.695 64.362 1.00 22.54 66 ILE B CA 1
ATOM 3013 C C . ILE B 2 66 ? -48.596 18.503 64.390 1.00 22.37 66 ILE B C 1
ATOM 3014 O O . ILE B 2 66 ? -48.685 17.715 63.407 1.00 22.83 66 ILE B O 1
ATOM 3019 N N . GLU B 2 67 ? -49.322 18.371 65.488 1.00 22.34 67 GLU B N 1
ATOM 3020 C CA . GLU B 2 67 ? -50.396 17.381 65.561 1.00 22.88 67 GLU B CA 1
ATOM 3021 C C . GLU B 2 67 ? -51.576 17.822 64.723 1.00 22.30 67 GLU B C 1
ATOM 3022 O O . GLU B 2 67 ? -51.816 19.026 64.515 1.00 22.01 67 GLU B O 1
ATOM 3028 N N . LYS B 2 68 ? -52.279 16.832 64.182 1.00 22.75 68 LYS B N 1
ATOM 3029 C CA . LYS B 2 68 ? -53.369 17.087 63.219 1.00 23.60 68 LYS B CA 1
ATOM 3030 C C . LYS B 2 68 ? -54.671 16.360 63.548 1.00 24.96 68 LYS B C 1
ATOM 3031 O O . LYS B 2 68 ? -55.672 16.522 62.853 1.00 25.95 68 LYS B O 1
ATOM 3037 N N . GLU B 2 69 ? -54.666 15.559 64.612 1.00 25.65 69 GLU B N 1
ATOM 3038 C CA . GLU B 2 69 ? -55.855 14.931 65.152 1.00 27.82 69 GLU B CA 1
ATOM 3039 C C . GLU B 2 69 ? -55.766 15.109 66.666 1.00 27.38 69 GLU B C 1
ATOM 3040 O O . GLU B 2 69 ? -54.670 15.126 67.211 1.00 26.46 69 GLU B O 1
ATOM 3046 N N . PHE B 2 70 ? -56.913 15.244 67.339 1.00 28.12 70 PHE B N 1
ATOM 3047 C CA . PHE B 2 70 ? -56.963 15.599 68.766 1.00 28.86 70 PHE B CA 1
ATOM 3048 C C . PHE B 2 70 ? -58.038 14.808 69.500 1.00 31.45 70 PHE B C 1
ATOM 3049 O O . PHE B 2 70 ? -59.157 14.748 69.037 1.00 32.19 70 PHE B O 1
ATOM 3057 N N . SER B 2 71 ? -57.682 14.236 70.646 1.00 33.42 71 SER B N 1
ATOM 3058 C CA . SER B 2 71 ? -58.630 13.427 71.440 1.00 37.11 71 SER B CA 1
ATOM 3059 C C . SER B 2 71 ? -59.493 14.243 72.403 1.00 38.68 71 SER B C 1
ATOM 3060 O O . SER B 2 71 ? -60.540 13.739 72.866 1.00 40.87 71 SER B O 1
ATOM 3063 N N . GLU B 2 72 ? -59.067 15.471 72.713 1.00 39.76 72 GLU B N 1
ATOM 3064 C CA . GLU B 2 72 ? -59.737 16.332 73.709 1.00 41.39 72 GLU B CA 1
ATOM 3065 C C . GLU B 2 72 ? -60.068 17.698 73.113 1.00 38.02 72 GLU B C 1
ATOM 3066 O O . GLU B 2 72 ? -59.355 18.198 72.257 1.00 35.24 72 GLU B O 1
ATOM 3072 N N . VAL B 2 73 ? -61.115 18.311 73.642 1.00 37.99 73 VAL B N 1
ATOM 3073 C CA . VAL B 2 73 ? -61.466 19.701 73.337 1.00 36.80 73 VAL B CA 1
ATOM 3074 C C . VAL B 2 73 ? -60.522 20.618 74.111 1.00 34.78 73 VAL B C 1
ATOM 3075 O O . VAL B 2 73 ? -60.341 20.443 75.307 1.00 35.85 73 VAL B O 1
ATOM 3079 N N . GLU B 2 74 ? -59.935 21.598 73.434 1.00 32.19 74 GLU B N 1
ATOM 3080 C CA . GLU B 2 74 ? -58.991 22.544 74.060 1.00 31.84 74 GLU B CA 1
ATOM 3081 C C . GLU B 2 74 ? -59.219 24.036 73.774 1.00 30.81 74 GLU B C 1
ATOM 3082 O O . GLU B 2 74 ? -58.778 24.872 74.552 1.00 33.15 74 GLU B O 1
ATOM 3088 N N . GLY B 2 75 ? -59.851 24.398 72.677 1.00 29.10 75 GLY B N 1
ATOM 3089 C CA . GLY B 2 75 ? -60.113 25.821 72.415 1.00 27.83 75 GLY B CA 1
ATOM 3090 C C . GLY B 2 75 ? -59.003 26.454 71.582 1.00 26.59 75 GLY B C 1
ATOM 3091 O O . GLY B 2 75 ? -58.568 25.882 70.595 1.00 25.17 75 GLY B O 1
ATOM 3092 N N . ARG B 2 76 ? -58.553 27.637 71.994 1.00 25.48 76 ARG B N 1
ATOM 3093 C CA . ARG B 2 76 ? -57.758 28.524 71.141 1.00 24.83 76 ARG B CA 1
ATOM 3094 C C . ARG B 2 76 ? -56.558 27.916 70.411 1.00 23.99 76 ARG B C 1
ATOM 3095 O O . ARG B 2 76 ? -56.437 28.086 69.200 1.00 23.36 76 ARG B O 1
ATOM 3103 N N . ILE B 2 77 ? -55.665 27.228 71.135 1.00 24.42 77 ILE B N 1
ATOM 3104 C CA . ILE B 2 77 ? -54.482 26.678 70.495 1.00 25.01 77 ILE B CA 1
ATOM 3105 C C . ILE B 2 77 ? -54.825 25.608 69.440 1.00 23.71 77 ILE B C 1
ATOM 3106 O O . ILE B 2 77 ? -54.251 25.593 68.347 1.00 22.49 77 ILE B O 1
ATOM 3111 N N . GLN B 2 78 ? -55.772 24.740 69.775 1.00 23.45 78 GLN B N 1
ATOM 3112 C CA . GLN B 2 78 ? -56.199 23.690 68.867 1.00 23.22 78 GLN B CA 1
ATOM 3113 C C . GLN B 2 78 ? -56.933 24.276 67.648 1.00 22.40 78 GLN B C 1
ATOM 3114 O O . GLN B 2 78 ? -56.757 23.786 66.524 1.00 21.68 78 GLN B O 1
ATOM 3120 N N . ASP B 2 79 ? -57.700 25.344 67.855 1.00 22.52 79 ASP B N 1
ATOM 3121 C CA . ASP B 2 79 ? -58.377 26.009 66.738 1.00 22.53 79 ASP B CA 1
ATOM 3122 C C . ASP B 2 79 ? -57.312 26.500 65.744 1.00 21.34 79 ASP B C 1
ATOM 3123 O O . ASP B 2 79 ? -57.479 26.398 64.513 1.00 20.78 79 ASP B O 1
ATOM 3128 N N . LEU B 2 80 ? -56.211 27.015 66.282 1.00 20.63 80 LEU B N 1
ATOM 3129 C CA . LEU B 2 80 ? -55.141 27.546 65.413 1.00 20.38 80 LEU B CA 1
ATOM 3130 C C . LEU B 2 80 ? -54.397 26.442 64.700 1.00 20.08 80 LEU B C 1
ATOM 3131 O O . LEU B 2 80 ? -54.115 26.554 63.489 1.00 19.47 80 LEU B O 1
ATOM 3136 N N . GLU B 2 81 ? -54.064 25.355 65.413 1.00 20.24 81 GLU B N 1
ATOM 3137 C CA . GLU B 2 81 ? -53.436 24.192 64.767 1.00 20.92 81 GLU B CA 1
ATOM 3138 C C . GLU B 2 81 ? -54.284 23.654 63.624 1.00 20.69 81 GLU B C 1
ATOM 3139 O O . GLU B 2 81 ? -53.751 23.336 62.532 1.00 20.31 81 GLU B O 1
ATOM 3145 N N . LYS B 2 82 ? -55.603 23.552 63.848 1.00 20.82 82 LYS B N 1
ATOM 3146 C CA . LYS B 2 82 ? -56.499 23.010 62.809 1.00 21.04 82 LYS B CA 1
ATOM 3147 C C . LYS B 2 82 ? -56.596 23.952 61.613 1.00 20.22 82 LYS B C 1
ATOM 3148 O O . LYS B 2 82 ? -56.590 23.508 60.460 1.00 19.79 82 LYS B O 1
ATOM 3154 N N . TYR B 2 83 ? -56.688 25.246 61.897 1.00 19.36 83 TYR B N 1
ATOM 3155 C CA . TYR B 2 83 ? -56.800 26.271 60.827 1.00 18.97 83 TYR B CA 1
ATOM 3156 C C . TYR B 2 83 ? -55.543 26.335 59.970 1.00 18.53 83 TYR B C 1
ATOM 3157 O O . TYR B 2 83 ? -55.638 26.478 58.752 1.00 18.93 83 TYR B O 1
ATOM 3166 N N . VAL B 2 84 ? -54.373 26.207 60.575 1.00 18.46 84 VAL B N 1
ATOM 3167 C CA . VAL B 2 84 ? -53.115 26.230 59.832 1.00 18.48 84 VAL B CA 1
ATOM 3168 C C . VAL B 2 84 ? -53.123 25.057 58.855 1.00 18.48 84 VAL B C 1
ATOM 3169 O O . VAL B 2 84 ? -52.795 25.227 57.657 1.00 17.65 84 VAL B O 1
ATOM 3173 N N . GLU B 2 85 ? -53.524 23.891 59.341 1.00 18.85 85 GLU B N 1
ATOM 3174 C CA . GLU B 2 85 ? -53.492 22.687 58.475 1.00 19.80 85 GLU B CA 1
ATOM 3175 C C . GLU B 2 85 ? -54.530 22.765 57.374 1.00 19.50 85 GLU B C 1
ATOM 3176 O O . GLU B 2 85 ? -54.220 22.455 56.211 1.00 18.99 85 GLU B O 1
ATOM 3182 N N . ASP B 2 86 ? -55.742 23.200 57.713 1.00 20.20 86 ASP B N 1
ATOM 3183 C CA . ASP B 2 86 ? -56.818 23.315 56.723 1.00 21.33 86 ASP B CA 1
ATOM 3184 C C . ASP B 2 86 ? -56.430 24.336 55.632 1.00 20.31 86 ASP B C 1
ATOM 3185 O O . ASP B 2 86 ? -56.665 24.105 54.440 1.00 20.18 86 ASP B O 1
ATOM 3190 N N . THR B 2 87 ? -55.835 25.440 56.061 1.00 19.19 87 THR B N 1
ATOM 3191 C CA . THR B 2 87 ? -55.299 26.456 55.173 1.00 18.92 87 THR B CA 1
ATOM 3192 C C . THR B 2 87 ? -54.282 25.893 54.154 1.00 18.20 87 THR B C 1
ATOM 3193 O O . THR B 2 87 ? -54.391 26.138 52.934 1.00 17.55 87 THR B O 1
ATOM 3197 N N . LYS B 2 88 ? -53.315 25.161 54.674 1.00 17.40 88 LYS B N 1
ATOM 3198 C CA . LYS B 2 88 ? -52.284 24.524 53.889 1.00 17.43 88 LYS B CA 1
ATOM 3199 C C . LYS B 2 88 ? -52.871 23.553 52.867 1.00 17.26 88 LYS B C 1
ATOM 3200 O O . LYS B 2 88 ? -52.498 23.578 51.689 1.00 16.87 88 LYS B O 1
ATOM 3206 N N . ILE B 2 89 ? -53.759 22.698 53.314 1.00 17.25 89 ILE B N 1
ATOM 3207 C CA . ILE B 2 89 ? -54.313 21.659 52.456 1.00 17.94 89 ILE B CA 1
ATOM 3208 C C . ILE B 2 89 ? -55.109 22.314 51.312 1.00 17.69 89 ILE B C 1
ATOM 3209 O O . ILE B 2 89 ? -55.049 21.857 50.189 1.00 17.36 89 ILE B O 1
ATO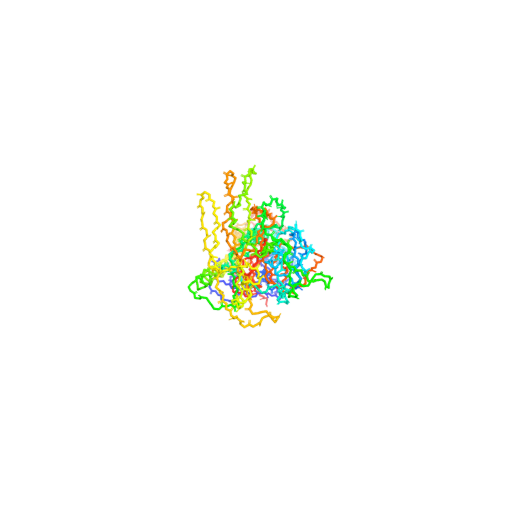M 3214 N N . ASP B 2 90 ? -55.856 23.359 51.623 1.00 17.64 90 ASP B N 1
ATOM 3215 C CA . ASP B 2 90 ? -56.666 24.010 50.573 1.00 18.03 90 ASP B CA 1
ATOM 3216 C C . ASP B 2 90 ? -55.752 24.666 49.536 1.00 17.10 90 ASP B C 1
ATOM 3217 O O . ASP B 2 90 ? -56.048 24.617 48.331 1.00 17.13 90 ASP B O 1
ATOM 3222 N N . LEU B 2 91 ? -54.648 25.260 49.983 1.00 16.47 91 LEU B N 1
ATOM 3223 C CA . LEU B 2 91 ? -53.707 25.894 49.039 1.00 16.50 91 LEU B CA 1
ATOM 3224 C C . LEU B 2 91 ? -53.028 24.867 48.145 1.00 16.44 91 LEU B C 1
ATOM 3225 O O . LEU B 2 91 ? -52.912 25.081 46.928 1.00 16.92 91 LEU B O 1
ATOM 3230 N N . TRP B 2 92 ? -52.587 23.751 48.718 1.00 16.19 92 TRP B N 1
ATOM 3231 C CA . TRP B 2 92 ? -51.985 22.707 47.919 1.00 16.70 92 TRP B CA 1
ATOM 3232 C C . TRP B 2 92 ? -52.992 22.063 46.973 1.00 16.90 92 TRP B C 1
ATOM 3233 O O . TRP B 2 92 ? -52.645 21.734 45.837 1.00 17.31 92 TRP B O 1
ATOM 3244 N N . SER B 2 93 ? -54.234 21.885 47.423 1.00 16.69 93 SER B N 1
ATOM 3245 C CA . SER B 2 93 ? -55.288 21.306 46.580 1.00 17.22 93 SER B CA 1
ATOM 3246 C C . SER B 2 93 ? -55.574 22.193 45.369 1.00 17.23 93 SER B C 1
ATOM 3247 O O . SER B 2 93 ? -55.761 21.694 44.254 1.00 16.99 93 SER B O 1
ATOM 3250 N N . TYR B 2 94 ? -55.574 23.507 45.601 1.00 17.05 94 TYR B N 1
ATOM 3251 C CA . TYR B 2 94 ? -55.716 24.477 44.534 1.00 17.56 94 TYR B CA 1
ATOM 3252 C C . TYR B 2 94 ? -54.550 24.370 43.565 1.00 17.35 94 TYR B C 1
ATOM 3253 O O . TYR B 2 94 ? -54.750 24.336 42.347 1.00 17.54 94 TYR B O 1
ATOM 3262 N N . ASN B 2 95 ? -53.330 24.326 44.091 1.00 16.88 95 ASN B N 1
ATOM 3263 C CA . ASN B 2 95 ? -52.158 24.237 43.235 1.00 17.10 95 ASN B CA 1
ATOM 3264 C C . ASN B 2 95 ? -52.237 22.990 42.340 1.00 17.11 95 ASN B C 1
ATOM 3265 O O . ASN B 2 95 ? -51.929 23.066 41.143 1.00 17.29 95 ASN B O 1
ATOM 3270 N N . ALA B 2 96 ? -52.626 21.872 42.925 1.00 16.77 96 ALA B N 1
ATOM 3271 C CA . ALA B 2 96 ? -52.711 20.598 42.181 1.00 17.49 96 ALA B CA 1
ATOM 3272 C C . ALA B 2 96 ? -53.751 20.678 41.071 1.00 17.94 96 ALA B C 1
ATOM 3273 O O . ALA B 2 96 ? -53.512 20.220 39.939 1.00 18.36 96 ALA B O 1
ATOM 3275 N N . GLU B 2 97 ? -54.918 21.217 41.394 1.00 18.35 97 GLU B N 1
ATOM 3276 C CA . GLU B 2 97 ? -55.999 21.353 40.412 1.00 19.56 97 GLU B CA 1
ATOM 3277 C C . GLU B 2 97 ? -55.558 22.212 39.222 1.00 19.67 97 GLU B C 1
ATOM 3278 O O . GLU B 2 97 ? -55.786 21.844 38.065 1.00 19.79 97 GLU B O 1
ATOM 3284 N N . LEU B 2 98 ? -55.003 23.385 39.515 1.00 19.12 98 LEU B N 1
ATOM 3285 C CA . LEU B 2 98 ? -54.582 24.295 38.473 1.00 20.22 98 LEU B CA 1
ATOM 3286 C C . LEU B 2 98 ? -53.455 23.721 37.622 1.00 19.80 98 LEU B C 1
ATOM 3287 O O . LEU B 2 98 ? -53.448 23.855 36.403 1.00 19.40 98 LEU B O 1
ATOM 3292 N N . LEU B 2 99 ? -52.502 23.061 38.294 1.00 21.11 99 LEU B N 1
ATOM 3293 C CA . LEU B 2 99 ? -51.371 22.460 37.619 1.00 21.77 99 LEU B CA 1
ATOM 3294 C C . LEU B 2 99 ? -51.840 21.480 36.561 1.00 20.79 99 LEU B C 1
ATOM 3295 O O . LEU B 2 99 ? -51.413 21.577 35.413 1.00 21.02 99 LEU B O 1
ATOM 3300 N N . VAL B 2 100 ? -52.750 20.588 36.917 1.00 20.27 100 VAL B N 1
ATOM 3301 C CA A VAL B 2 100 ? -53.200 19.573 35.994 0.65 20.15 100 VAL B CA 1
ATOM 3302 C CA B VAL B 2 100 ? -53.174 19.561 35.975 0.35 19.97 100 VAL B CA 1
ATOM 3303 C C . VAL B 2 100 ? -54.008 20.199 34.841 1.00 19.69 100 VAL B C 1
ATOM 3304 O O . VAL B 2 100 ? -53.803 19.851 33.673 1.00 20.05 100 VAL B O 1
ATOM 3311 N N . ALA B 2 101 ? -54.885 21.129 35.163 1.00 19.74 101 ALA B N 1
ATOM 3312 C CA . ALA B 2 101 ? -55.701 21.798 34.134 1.00 20.72 101 ALA B CA 1
ATOM 3313 C C . ALA B 2 101 ? -54.809 22.528 33.112 1.00 21.23 101 ALA B C 1
ATOM 3314 O O . ALA B 2 101 ? -55.017 22.394 31.898 1.00 21.33 101 ALA B O 1
ATOM 3316 N N . LEU B 2 102 ? -53.833 23.292 33.603 1.00 21.86 102 LEU B N 1
ATOM 3317 C CA . LEU B 2 102 ? -52.930 24.039 32.713 1.00 23.16 102 LEU B CA 1
ATOM 3318 C C . LEU B 2 102 ? -52.036 23.113 31.922 1.00 21.57 102 LEU B C 1
ATOM 3319 O O . LEU B 2 102 ? -51.858 23.282 30.702 1.00 21.15 102 LEU B O 1
ATOM 3324 N N . GLU B 2 103 ? -51.432 22.150 32.599 1.00 20.60 103 GLU B N 1
ATOM 3325 C CA . GLU B 2 103 ? -50.558 21.229 31.896 1.00 20.95 103 GLU B CA 1
ATOM 3326 C C . GLU B 2 103 ? -51.309 20.461 30.824 1.00 19.06 103 GLU B C 1
ATOM 3327 O O . GLU B 2 103 ? -50.765 20.263 29.747 1.00 18.44 103 GLU B O 1
ATOM 3333 N N . ASN B 2 104 ? -52.541 20.053 31.112 1.00 17.93 104 ASN B N 1
ATOM 3334 C CA . ASN B 2 104 ? -53.327 19.292 30.123 1.00 18.00 104 ASN B CA 1
ATOM 3335 C C . ASN B 2 104 ? -53.736 20.138 28.925 1.00 18.10 104 ASN B C 1
ATOM 3336 O O . ASN B 2 104 ? -53.620 19.669 27.777 1.00 18.09 104 ASN B O 1
ATOM 3341 N N . GLN B 2 105 ? -54.102 21.397 29.166 1.00 18.89 105 GLN B N 1
ATOM 3342 C CA . GLN B 2 105 ? -54.418 22.322 28.066 1.00 19.98 105 GLN B CA 1
ATOM 3343 C C . GLN B 2 105 ? -53.185 22.443 27.166 1.00 19.82 105 GLN B C 1
ATOM 3344 O O . GLN B 2 105 ? -53.285 22.370 25.929 1.00 18.85 105 GLN B O 1
ATOM 3350 N N . HIS B 2 106 ? -52.027 22.579 27.805 1.00 19.58 106 HIS B N 1
ATOM 3351 C CA . HIS B 2 106 ? -50.795 22.768 27.082 1.00 20.21 106 HIS B CA 1
ATOM 3352 C C . HIS B 2 106 ? -50.381 21.505 26.299 1.00 18.96 106 HIS B C 1
ATOM 3353 O O . HIS B 2 106 ? -49.856 21.610 25.183 1.00 18.68 106 HIS B O 1
ATOM 3360 N N . THR B 2 107 ? -50.525 20.329 26.903 1.00 18.14 107 THR B N 1
ATOM 3361 C CA . THR B 2 107 ? -50.225 19.056 26.201 1.00 18.26 107 THR B CA 1
ATOM 3362 C C . THR B 2 107 ? -51.091 18.887 24.945 1.00 18.35 107 THR B C 1
ATOM 3363 O O . THR B 2 107 ? -50.601 18.473 23.892 1.00 18.69 107 THR B O 1
ATOM 3367 N N . ILE B 2 108 ? -52.374 19.158 25.054 1.00 18.46 108 ILE B N 1
ATOM 3368 C CA . ILE B 2 108 ? -53.270 19.060 23.900 1.00 19.13 108 ILE B CA 1
ATOM 3369 C C . ILE B 2 108 ? -52.825 20.053 22.825 1.00 19.23 108 ILE B C 1
ATOM 3370 O O . ILE B 2 108 ? -52.757 19.701 21.650 1.00 19.12 108 ILE B O 1
ATOM 3375 N N . ASP B 2 109 ? -52.473 21.278 23.239 1.00 18.94 109 ASP B N 1
ATOM 3376 C CA . ASP B 2 109 ? -51.993 22.270 22.290 1.00 20.03 109 ASP B CA 1
ATOM 3377 C C . ASP B 2 109 ? -50.631 21.937 21.661 1.00 19.02 109 ASP B C 1
ATOM 3378 O O . ASP B 2 109 ? -50.435 22.168 20.446 1.00 19.30 109 ASP B O 1
ATOM 3383 N N . LEU B 2 110 ? -49.678 21.427 22.430 1.00 18.11 110 LEU B N 1
ATOM 3384 C CA . LEU B 2 110 ? -48.368 21.171 21.868 1.00 18.44 110 LEU B CA 1
ATOM 3385 C C . LEU B 2 110 ? -48.422 19.981 20.909 1.00 18.06 110 LEU B C 1
ATOM 3386 O O . LEU B 2 110 ? -47.692 19.954 19.901 1.00 17.44 110 LEU B O 1
ATOM 3391 N N . THR B 2 111 ? -49.293 19.020 21.202 1.00 17.45 111 THR B N 1
ATOM 3392 C CA . THR B 2 111 ? -49.423 17.876 20.288 1.00 17.98 111 THR B CA 1
ATOM 3393 C C . THR B 2 111 ? -50.108 18.277 18.972 1.00 18.28 111 THR B C 1
ATOM 3394 O O . THR B 2 111 ? -49.731 17.782 17.878 1.00 18.75 111 THR B O 1
ATOM 3398 N N . ASP B 2 112 ? -51.092 19.157 19.079 1.00 18.04 112 ASP B N 1
ATOM 3399 C CA . ASP B 2 112 ? -51.759 19.758 17.912 1.00 19.02 112 ASP B CA 1
ATOM 3400 C C . ASP B 2 112 ? -50.690 20.532 17.103 1.00 18.53 112 ASP B C 1
ATOM 3401 O O . ASP B 2 112 ? -50.571 20.398 15.882 1.00 18.97 112 ASP B O 1
ATOM 3406 N N . SER B 2 113 ? -49.877 21.316 17.802 1.00 18.67 113 SER B N 1
ATOM 3407 C CA . SER B 2 113 ? -48.776 22.050 17.163 1.00 19.59 113 SER B CA 1
ATOM 3408 C C . SER B 2 113 ? -47.845 21.137 16.348 1.00 20.01 113 SER B C 1
ATOM 3409 O O . SER B 2 113 ? -47.512 21.468 15.199 1.00 19.33 113 SER B O 1
ATOM 3412 N N . GLU B 2 114 ? -47.444 19.985 16.919 1.00 19.68 114 GLU B N 1
ATOM 3413 C CA . GLU B 2 114 ? -46.515 19.121 16.203 1.00 20.54 114 GLU B CA 1
ATOM 3414 C C . GLU B 2 114 ? -47.149 18.565 14.913 1.00 20.27 114 GLU B C 1
ATOM 3415 O O . GLU B 2 114 ? -46.464 18.450 13.895 1.00 20.70 114 GLU B O 1
ATOM 3421 N N . MET B 2 115 ? -48.440 18.274 14.947 1.00 19.34 115 MET B N 1
ATOM 3422 C CA . MET B 2 115 ? -49.169 17.847 13.754 1.00 19.90 115 MET B CA 1
ATOM 3423 C C . MET B 2 115 ? -49.168 18.966 12.713 1.00 19.95 115 MET B C 1
ATOM 3424 O O . MET B 2 115 ? -48.862 18.740 11.542 1.00 20.40 115 MET B O 1
ATOM 3429 N N . ASN B 2 116 ? -49.505 20.181 13.138 1.00 19.82 116 ASN B N 1
ATOM 3430 C CA . ASN B 2 116 ? -49.539 21.307 12.221 1.00 21.25 116 ASN B CA 1
ATOM 3431 C C . ASN B 2 116 ? -48.162 21.578 11.607 1.00 20.69 116 ASN B C 1
ATOM 3432 O O . ASN B 2 116 ? -48.042 21.823 10.405 1.00 21.40 116 ASN B O 1
ATOM 3437 N N . LYS B 2 117 ? -47.102 21.481 12.407 1.00 20.32 117 LYS B N 1
ATOM 3438 C CA . LYS B 2 117 ? -45.756 21.739 11.914 1.00 21.25 117 LYS B CA 1
ATOM 3439 C C . LYS B 2 117 ? -45.331 20.739 10.800 1.00 20.95 117 LYS B C 1
ATOM 3440 O O . LYS B 2 117 ? -44.711 21.132 9.822 1.00 20.60 117 LYS B O 1
ATOM 3446 N N . LEU B 2 118 ? -45.667 19.478 10.998 1.00 20.46 118 LEU B N 1
ATOM 3447 C CA . LEU B 2 118 ? -45.387 18.430 10.009 1.00 20.98 118 LEU B CA 1
ATOM 3448 C C . LEU B 2 118 ? -46.168 18.698 8.705 1.00 21.21 118 LEU B C 1
ATOM 3449 O O . LEU B 2 118 ? -45.631 18.561 7.596 1.00 21.21 118 LEU B O 1
ATOM 3454 N N . PHE B 2 119 ? -47.430 19.076 8.843 1.00 20.88 119 PHE B N 1
ATOM 3455 C CA . PHE B 2 119 ? -48.253 19.422 7.695 1.00 21.99 119 PHE B CA 1
ATOM 3456 C C . PHE B 2 119 ? -47.652 20.600 6.919 1.00 22.26 119 PHE B C 1
ATOM 3457 O O . PHE B 2 119 ? -47.464 20.529 5.695 1.00 22.19 119 PHE B O 1
ATOM 3465 N N . GLU B 2 120 ? -47.316 21.672 7.633 1.00 22.54 120 GLU B N 1
ATOM 3466 C CA . GLU B 2 120 ? -46.709 22.863 7.005 1.00 24.36 120 GLU B CA 1
ATOM 3467 C C . GLU B 2 120 ? -45.389 22.546 6.316 1.00 23.95 120 GLU B C 1
ATOM 3468 O O . GLU B 2 120 ? -45.124 23.056 5.235 1.00 24.03 120 GLU B O 1
ATOM 3474 N N . LYS B 2 121 ? -44.536 21.762 6.967 1.00 23.41 121 LYS B N 1
ATOM 3475 C CA . LYS B 2 121 ? -43.252 21.367 6.380 1.00 24.93 121 LYS B CA 1
ATOM 3476 C C . LYS B 2 121 ? -43.471 20.644 5.039 1.00 23.81 121 LYS B C 1
ATOM 3477 O O . LYS B 2 121 ? -42.807 20.921 4.016 1.00 23.71 121 LYS B O 1
ATOM 3483 N N . THR B 2 122 ? -44.397 19.701 5.066 1.00 22.85 122 THR B N 1
ATOM 3484 C CA . THR B 2 122 ? -44.710 18.898 3.866 1.00 23.00 122 THR B CA 1
ATOM 3485 C C . THR B 2 122 ? -45.284 19.794 2.738 1.00 23.47 122 THR B C 1
ATOM 3486 O O . THR B 2 122 ? -44.878 19.673 1.582 1.00 23.74 122 THR B O 1
ATOM 3490 N N . LYS B 2 123 ? -46.189 20.710 3.088 1.00 23.85 123 LYS B N 1
ATOM 3491 C CA . LYS B 2 123 ? -46.775 21.644 2.120 1.00 25.17 123 LYS B CA 1
ATOM 3492 C C . LYS B 2 123 ? -45.672 22.435 1.404 1.00 25.52 123 LYS B C 1
ATOM 3493 O O . LYS B 2 123 ? -45.663 22.569 0.190 1.00 25.39 123 LYS B O 1
ATOM 3499 N N . LYS B 2 124 ? -44.728 22.955 2.184 1.00 25.76 124 LYS B N 1
ATOM 3500 C CA . LYS B 2 124 ? -43.657 23.782 1.596 1.00 27.51 124 LYS B CA 1
ATOM 3501 C C . LYS B 2 124 ? -42.755 22.952 0.692 1.00 27.73 124 LYS B C 1
ATOM 3502 O O . LYS B 2 124 ? -42.344 23.388 -0.393 1.00 27.81 124 LYS B O 1
ATOM 3508 N N . GLN B 2 125 ? -42.455 21.744 1.135 1.00 27.12 125 GLN B N 1
ATOM 3509 C CA . GLN B 2 125 ? -41.587 20.854 0.406 1.00 28.29 125 GLN B CA 1
ATOM 3510 C C . GLN B 2 125 ? -42.115 20.560 -1.020 1.00 27.64 125 GLN B C 1
ATOM 3511 O O . GLN B 2 125 ? -41.369 20.484 -1.994 1.00 27.00 125 GLN B O 1
ATOM 3517 N N . LEU B 2 126 ? -43.433 20.447 -1.120 1.00 21.73 126 LEU B N 1
ATOM 3518 C CA . LEU B 2 126 ? -44.092 20.075 -2.386 1.00 21.60 126 LEU B CA 1
ATOM 3519 C C . LEU B 2 126 ? -44.181 21.244 -3.382 1.00 22.02 126 LEU B C 1
ATOM 3520 O O . LEU B 2 126 ? -44.392 21.009 -4.566 1.00 22.38 126 LEU B O 1
ATOM 3525 N N . ARG B 2 127 ? -43.984 22.482 -2.926 1.00 22.19 127 ARG B N 1
ATOM 3526 C CA . ARG B 2 127 ? -43.854 23.664 -3.802 1.00 22.97 127 ARG B CA 1
ATOM 3527 C C . ARG B 2 127 ? -45.075 23.777 -4.702 1.00 22.96 127 ARG B C 1
ATOM 3528 O O . ARG B 2 127 ? -46.192 23.757 -4.167 1.00 23.57 127 ARG B O 1
ATOM 3536 N N . GLU B 2 128 ? -44.903 23.822 -6.024 1.00 23.03 128 GLU B N 1
ATOM 3537 C CA . GLU B 2 128 ? -46.014 23.996 -6.941 1.00 23.67 128 GLU B CA 1
ATOM 3538 C C . GLU B 2 128 ? -46.502 22.668 -7.478 1.00 22.76 128 GLU B C 1
ATOM 3539 O O . GLU B 2 128 ? -47.255 22.651 -8.446 1.00 23.77 128 GLU B O 1
ATOM 3545 N N . ASN B 2 129 ? -46.078 21.549 -6.872 1.00 21.83 129 ASN B N 1
ATOM 3546 C CA . ASN B 2 129 ? -46.349 20.209 -7.427 1.00 21.66 129 ASN B CA 1
ATOM 3547 C C . ASN B 2 129 ? -47.588 19.553 -6.816 1.00 21.47 129 ASN B C 1
ATOM 3548 O O . ASN B 2 129 ? -47.989 18.458 -7.256 1.00 21.36 129 ASN B O 1
ATOM 3553 N N . ALA B 2 130 ? -48.198 20.211 -5.828 1.00 21.04 130 ALA B N 1
ATOM 3554 C CA . ALA B 2 130 ? -49.332 19.634 -5.111 1.00 21.23 130 ALA B CA 1
ATOM 3555 C C . ALA B 2 130 ? -50.277 20.712 -4.638 1.00 22.09 130 ALA B C 1
ATOM 3556 O O . ALA B 2 130 ? -49.878 21.887 -4.523 1.00 23.12 130 ALA B O 1
ATOM 3558 N N . GLU B 2 131 ? -51.513 20.328 -4.310 1.00 22.22 131 GLU B N 1
ATOM 3559 C CA . GLU B 2 131 ? -52.451 21.249 -3.698 1.00 22.72 131 GLU B CA 1
ATOM 3560 C C . GLU B 2 131 ? -53.032 20.634 -2.439 1.00 23.21 131 GLU B C 1
ATOM 3561 O O . GLU B 2 131 ? -53.275 19.434 -2.377 1.00 22.49 131 GLU B O 1
ATOM 3567 N N . ASP B 2 132 ? -53.283 21.508 -1.473 1.00 23.66 132 ASP B N 1
ATOM 3568 C CA . ASP B 2 132 ? -53.877 21.149 -0.183 1.00 24.62 132 ASP B CA 1
ATOM 3569 C C . ASP B 2 132 ? -55.383 20.956 -0.349 1.00 26.05 132 ASP B C 1
ATOM 3570 O O . ASP B 2 132 ? -56.097 21.899 -0.742 1.00 25.79 132 ASP B O 1
ATOM 3575 N N . MET B 2 133 ? -55.874 19.762 -0.036 1.00 25.81 133 MET B N 1
ATOM 3576 C CA . MET B 2 133 ? -57.281 19.426 -0.194 1.00 28.23 133 MET B CA 1
ATOM 3577 C C . MET B 2 133 ? -58.135 19.874 0.993 1.00 28.67 133 MET B C 1
ATOM 3578 O O . MET B 2 133 ? -59.349 19.726 0.949 1.00 31.51 133 MET B O 1
ATOM 3583 N N . GLY B 2 134 ? -57.530 20.406 2.049 1.00 26.49 134 GLY B N 1
ATOM 3584 C CA . GLY B 2 134 ? -58.281 20.942 3.173 1.00 26.72 134 GLY B CA 1
ATOM 3585 C C . GLY B 2 134 ? -58.483 20.030 4.373 1.00 26.32 134 GLY B C 1
ATOM 3586 O O . GLY B 2 134 ? -58.994 20.469 5.394 1.00 26.35 134 GLY B O 1
ATOM 3587 N N . ASN B 2 135 ? -58.106 18.763 4.226 1.00 25.76 135 ASN B N 1
ATOM 3588 C CA . ASN B 2 135 ? -58.365 17.722 5.207 1.00 26.61 135 ASN B CA 1
ATOM 3589 C C . ASN B 2 135 ? -57.070 17.044 5.645 1.00 25.27 135 ASN B C 1
ATOM 3590 O O . ASN B 2 135 ? -57.089 15.901 6.114 1.00 25.40 135 ASN B O 1
ATOM 3595 N N . GLY B 2 136 ? -55.966 17.756 5.498 1.00 24.11 136 GLY B N 1
ATOM 3596 C CA . GLY B 2 136 ? -54.651 17.205 5.783 1.00 24.35 136 GLY B CA 1
ATOM 3597 C C . GLY B 2 136 ? -54.025 16.416 4.641 1.00 24.23 136 GLY B C 1
ATOM 3598 O O . GLY B 2 136 ? -52.921 15.886 4.799 1.00 23.86 136 GLY B O 1
ATOM 3599 N N . CYS B 2 137 ? -54.706 16.344 3.500 1.00 24.08 137 CYS B N 1
ATOM 3600 C CA . CYS B 2 137 ? -54.231 15.583 2.336 1.00 24.58 137 CYS B CA 1
ATOM 3601 C C . CYS B 2 137 ? -53.814 16.528 1.236 1.00 23.78 137 CYS B C 1
ATOM 3602 O O . CYS B 2 137 ? -54.387 17.634 1.092 1.00 24.15 137 CYS B O 1
ATOM 3605 N N . PHE B 2 138 ? -52.791 16.112 0.501 1.00 21.77 138 PHE B N 1
ATOM 3606 C CA . PHE B 2 138 ? -52.330 16.797 -0.681 1.00 22.08 138 PHE B CA 1
ATOM 3607 C C . PHE B 2 138 ? -52.615 15.953 -1.907 1.00 22.03 138 PHE B C 1
ATOM 3608 O O . PHE B 2 138 ? -52.342 14.748 -1.921 1.00 21.56 138 PHE B O 1
ATOM 3616 N N . LYS B 2 139 ? -53.117 16.599 -2.947 1.00 21.80 139 LYS B N 1
ATOM 3617 C CA . LYS B 2 139 ? -53.209 15.999 -4.257 1.00 22.97 139 LYS B CA 1
ATOM 3618 C C . LYS B 2 139 ? -51.896 16.348 -4.944 1.00 22.29 139 LYS B C 1
ATOM 3619 O O . LYS B 2 139 ? -51.584 17.514 -5.113 1.00 21.57 139 LYS B O 1
ATOM 3625 N N . ILE B 2 140 ? -51.130 15.329 -5.302 1.00 22.02 140 ILE B N 1
ATOM 3626 C CA . ILE B 2 140 ? -49.841 15.476 -5.960 1.00 22.47 140 ILE B CA 1
ATOM 3627 C C . ILE B 2 140 ? -50.083 15.251 -7.472 1.00 23.10 140 ILE B C 1
ATOM 3628 O O . ILE B 2 140 ? -50.605 14.183 -7.898 1.00 23.14 140 ILE B O 1
ATOM 3633 N N . TYR B 2 141 ? -49.688 16.244 -8.277 1.00 23.40 141 TYR B N 1
ATOM 3634 C CA . TYR B 2 141 ? -50.071 16.309 -9.694 1.00 25.19 141 TYR B CA 1
ATOM 3635 C C . TYR B 2 141 ? -49.013 15.709 -10.634 1.00 26.01 141 TYR B C 1
ATOM 3636 O O . TYR B 2 141 ? -48.806 16.182 -11.758 1.00 27.45 141 TYR B O 1
ATOM 3645 N N . HIS B 2 142 ? -48.317 14.674 -10.166 1.00 25.67 142 HIS B N 1
ATOM 3646 C CA . HIS B 2 142 ? -47.363 13.952 -11.014 1.00 26.61 142 HIS B CA 1
ATOM 3647 C C . HIS B 2 142 ? -47.304 12.513 -10.560 1.00 27.14 142 HIS B C 1
ATOM 3648 O O . HIS B 2 142 ? -47.717 12.221 -9.450 1.00 26.10 142 HIS B O 1
ATOM 3655 N N . LYS B 2 143 ? -46.760 11.646 -11.404 1.00 29.66 143 LYS B N 1
ATOM 3656 C CA . LYS B 2 143 ? -46.560 10.259 -11.022 1.00 31.69 143 LYS B CA 1
ATOM 3657 C C . LYS B 2 143 ? -45.589 10.239 -9.852 1.00 30.24 143 LYS B C 1
ATOM 3658 O O . LYS B 2 143 ? -44.519 10.839 -9.927 1.00 30.13 143 LYS B O 1
ATOM 3664 N N . CYS B 2 144 ? -45.965 9.570 -8.774 1.00 29.51 144 CYS B N 1
ATOM 3665 C CA . CYS B 2 144 ? -45.168 9.614 -7.545 1.00 29.89 144 CYS B CA 1
ATOM 3666 C C . CYS B 2 144 ? -45.180 8.219 -6.931 1.00 30.20 144 CYS B C 1
ATOM 3667 O O . CYS B 2 144 ? -46.002 7.910 -6.048 1.00 30.62 144 CYS B O 1
ATOM 3670 N N . ASP B 2 145 ? -44.241 7.403 -7.411 1.00 30.03 145 ASP B N 1
ATOM 3671 C CA . ASP B 2 145 ? -44.097 6.012 -6.994 1.00 30.49 145 ASP B CA 1
ATOM 3672 C C . ASP B 2 145 ? -43.580 5.888 -5.557 1.00 28.85 145 ASP B C 1
ATOM 3673 O O . ASP B 2 145 ? -43.448 6.896 -4.848 1.00 26.45 145 ASP B O 1
ATOM 3678 N N . ASN B 2 146 ? -43.336 4.659 -5.100 1.00 29.19 146 ASN B N 1
ATOM 3679 C CA . ASN B 2 146 ? -42.966 4.447 -3.703 1.00 29.40 146 ASN B CA 1
ATOM 3680 C C . ASN B 2 146 ? -41.685 5.144 -3.287 1.00 28.84 146 ASN B C 1
ATOM 3681 O O . ASN B 2 146 ? -41.649 5.723 -2.197 1.00 28.74 146 ASN B O 1
ATOM 3686 N N . ALA B 2 147 ? -40.687 5.152 -4.170 1.00 29.18 147 ALA B N 1
ATOM 3687 C CA . ALA B 2 147 ? -39.435 5.854 -3.896 1.00 29.17 147 ALA B CA 1
ATOM 3688 C C . ALA B 2 147 ? -39.665 7.360 -3.815 1.00 27.97 147 ALA B C 1
ATOM 3689 O O . ALA B 2 147 ? -39.071 8.018 -2.978 1.00 27.84 147 ALA B O 1
ATOM 3691 N N . CYS B 2 148 ? -40.508 7.888 -4.694 1.00 27.83 148 CYS B N 1
ATOM 3692 C CA . CYS B 2 148 ? -40.894 9.303 -4.670 1.00 27.40 148 CYS B CA 1
ATOM 3693 C C . CYS B 2 148 ? -41.593 9.691 -3.333 1.00 26.05 148 CYS B C 1
ATOM 3694 O O . CYS B 2 148 ? -41.218 10.659 -2.668 1.00 25.49 148 CYS B O 1
ATOM 3697 N N . ILE B 2 149 ? -42.587 8.903 -2.921 1.00 25.46 149 ILE B N 1
ATOM 3698 C CA . ILE B 2 149 ? -43.273 9.133 -1.655 1.00 25.34 149 ILE B CA 1
ATOM 3699 C C . ILE B 2 149 ? -42.252 9.062 -0.520 1.00 24.70 149 ILE B C 1
ATOM 3700 O O . ILE B 2 149 ? -42.255 9.937 0.339 1.00 24.53 149 ILE B O 1
ATOM 3705 N N . GLY B 2 150 ? -41.397 8.055 -0.542 1.00 25.68 150 GLY B N 1
ATOM 3706 C CA . GLY B 2 150 ? -40.299 7.920 0.412 1.00 26.68 150 GLY B CA 1
ATOM 3707 C C . GLY B 2 150 ? -39.407 9.164 0.491 1.00 26.31 150 GLY B C 1
ATOM 3708 O O . GLY B 2 150 ? -39.003 9.580 1.601 1.00 26.49 150 GLY B O 1
ATOM 3709 N N . SER B 2 151 ? -39.107 9.761 -0.670 1.00 25.70 151 SER B N 1
ATOM 3710 C CA . SER B 2 151 ? -38.281 10.963 -0.743 1.00 25.76 151 SER B CA 1
ATOM 3711 C C . SER B 2 151 ? -38.954 12.152 -0.045 1.00 25.60 151 SER B C 1
ATOM 3712 O O . SER B 2 151 ? -38.282 12.919 0.628 1.00 26.17 151 SER B O 1
ATOM 3715 N N . ILE B 2 152 ? -40.275 12.252 -0.157 1.00 24.93 152 ILE B N 1
ATOM 3716 C CA . ILE B 2 152 ? -41.026 13.278 0.555 1.00 25.54 152 ILE B CA 1
ATOM 3717 C C . ILE B 2 152 ? -40.938 13.040 2.082 1.00 25.99 152 ILE B C 1
ATOM 3718 O O . ILE B 2 152 ? -40.618 13.976 2.851 1.00 26.11 152 ILE B O 1
ATOM 3723 N N . ARG B 2 153 ? -41.165 11.805 2.514 1.00 26.65 153 ARG B N 1
ATOM 3724 C CA . ARG B 2 153 ? -41.105 11.471 3.937 1.00 28.53 153 ARG B CA 1
ATOM 3725 C C . ARG B 2 153 ? -39.707 11.644 4.540 1.00 30.73 153 ARG B C 1
ATOM 3726 O O . ARG B 2 153 ? -39.567 11.915 5.732 1.00 31.04 153 ARG B O 1
ATOM 3734 N N . ASN B 2 154 ? -38.678 11.485 3.712 1.00 32.77 154 ASN B N 1
ATOM 3735 C CA . ASN B 2 154 ? -37.276 11.610 4.159 1.00 36.65 154 ASN B CA 1
ATOM 3736 C C . ASN B 2 154 ? -36.642 12.979 3.937 1.00 35.41 154 ASN B C 1
ATOM 3737 O O . ASN B 2 154 ? -35.468 13.165 4.246 1.00 35.56 154 ASN B O 1
ATOM 3742 N N . GLY B 2 155 ? -37.374 13.909 3.353 1.00 34.02 155 GLY B N 1
ATOM 3743 C CA . GLY B 2 155 ? -36.845 15.239 3.097 1.00 34.72 155 GLY B CA 1
ATOM 3744 C C . GLY B 2 155 ? -35.857 15.317 1.963 1.00 35.51 155 GLY B C 1
ATOM 3745 O O . GLY B 2 155 ? -35.041 16.220 1.949 1.00 37.90 155 GLY B O 1
ATOM 3746 N N . THR B 2 156 ? -35.906 14.386 1.013 1.00 34.68 156 THR B N 1
ATOM 3747 C CA . THR B 2 156 ? -34.974 14.389 -0.130 1.00 35.35 156 THR B CA 1
ATOM 3748 C C . THR B 2 156 ? -35.687 14.598 -1.484 1.00 32.90 156 THR B C 1
ATOM 3749 O O . THR B 2 156 ? -35.094 14.430 -2.529 1.00 36.61 156 THR B O 1
ATOM 3753 N N . TYR B 2 157 ? -36.956 14.950 -1.443 1.00 29.65 157 TYR B N 1
ATOM 3754 C CA . TYR B 2 157 ? -37.768 15.175 -2.652 1.00 27.42 157 TYR B CA 1
ATOM 3755 C C . TYR B 2 157 ? -37.276 16.424 -3.336 1.00 27.86 157 TYR B C 1
ATOM 3756 O O . TYR B 2 157 ? -37.154 17.460 -2.694 1.00 26.84 157 TYR B O 1
ATOM 3765 N N . ASP B 2 158 ? -36.955 16.306 -4.627 1.00 28.61 158 ASP B N 1
ATOM 3766 C CA . ASP B 2 158 ? -36.499 17.450 -5.430 1.00 29.78 158 ASP B CA 1
ATOM 3767 C C . ASP B 2 158 ? -37.666 17.894 -6.296 1.00 28.01 158 ASP B C 1
ATOM 3768 O O . ASP B 2 158 ? -37.982 17.257 -7.310 1.00 28.19 158 ASP B O 1
ATOM 3773 N N . HIS B 2 159 ? -38.299 18.994 -5.899 1.00 25.83 159 HIS B N 1
ATOM 3774 C CA . HIS B 2 159 ? -39.507 19.454 -6.592 1.00 25.18 159 HIS B CA 1
ATOM 3775 C C . HIS B 2 159 ? -39.216 19.817 -8.051 1.00 26.45 159 HIS B C 1
ATOM 3776 O O . HIS B 2 159 ? -40.114 19.722 -8.891 1.00 26.15 159 HIS B O 1
ATOM 3783 N N . ASP B 2 160 ? -37.980 20.224 -8.356 1.00 27.41 160 ASP B N 1
ATOM 3784 C CA . ASP B 2 160 ? -37.673 20.629 -9.718 1.00 30.59 160 ASP B CA 1
ATOM 3785 C C . ASP B 2 160 ? -37.776 19.491 -10.722 1.00 30.68 160 ASP B C 1
ATOM 3786 O O . ASP B 2 160 ? -38.062 19.748 -11.888 1.00 31.83 160 ASP B O 1
ATOM 3791 N N . VAL B 2 161 ? -37.551 18.267 -10.257 1.00 29.91 161 VAL B N 1
ATOM 3792 C CA . VAL B 2 161 ? -37.589 17.059 -11.099 1.00 31.30 161 VAL B CA 1
ATOM 3793 C C . VAL B 2 161 ? -38.969 16.875 -11.733 1.00 30.66 161 VAL B C 1
ATOM 3794 O O . VAL B 2 161 ? -39.081 16.430 -12.896 1.00 31.89 161 VAL B O 1
ATOM 3798 N N . TYR B 2 162 ? -40.009 17.218 -10.974 1.00 28.66 162 TYR B N 1
ATOM 3799 C CA . TYR B 2 162 ? -41.385 16.924 -11.324 1.00 28.14 162 TYR B CA 1
ATOM 3800 C C . TYR B 2 162 ? -42.202 18.171 -11.714 1.00 27.17 162 TYR B C 1
ATOM 3801 O O . TYR B 2 162 ? -43.340 18.038 -12.126 1.00 26.83 162 TYR B O 1
ATOM 3810 N N . ARG B 2 163 ? -41.620 19.361 -11.613 1.00 26.42 163 ARG B N 1
ATOM 3811 C CA . ARG B 2 163 ? -42.383 20.595 -11.719 1.00 26.15 163 ARG B CA 1
ATOM 3812 C C . ARG B 2 163 ? -43.078 20.783 -13.074 1.00 27.45 163 ARG B C 1
ATOM 3813 O O . ARG B 2 163 ? -44.236 21.143 -13.108 1.00 27.15 163 ARG B O 1
ATOM 3821 N N . ASP B 2 164 ? -42.382 20.528 -14.179 1.00 29.14 164 ASP B N 1
ATOM 3822 C CA . ASP B 2 164 ? -42.988 20.669 -15.516 1.00 31.55 164 ASP B CA 1
ATOM 3823 C C . ASP B 2 164 ? -44.238 19.774 -15.664 1.00 30.58 164 ASP B C 1
ATOM 3824 O O . ASP B 2 164 ? -45.294 20.228 -16.135 1.00 30.40 164 ASP B O 1
ATOM 3829 N N . GLU B 2 165 ? -44.095 18.512 -15.266 1.00 29.64 165 GLU B N 1
ATOM 3830 C CA . GLU B 2 165 ? -45.197 17.550 -15.286 1.00 29.93 165 GLU B CA 1
ATOM 3831 C C . GLU B 2 165 ? -46.372 18.054 -14.431 1.00 28.63 165 GLU B C 1
ATOM 3832 O O . GLU B 2 165 ? -47.531 18.050 -14.870 1.00 28.33 165 GLU B O 1
ATOM 3838 N N . ALA B 2 166 ? -46.053 18.492 -13.220 1.00 27.36 166 ALA B N 1
ATOM 3839 C CA . ALA B 2 166 ? -47.093 18.927 -12.266 1.00 26.58 166 ALA B CA 1
ATOM 3840 C C . ALA B 2 166 ? -47.840 20.187 -12.720 1.00 27.15 166 ALA B C 1
ATOM 3841 O O . ALA B 2 166 ? -49.083 20.246 -12.678 1.00 27.31 166 ALA B O 1
ATOM 3843 N N . LEU B 2 167 ? -47.101 21.183 -13.178 1.00 27.48 167 LEU B N 1
ATOM 3844 C CA . LEU B 2 167 ? -47.731 22.418 -13.673 1.00 28.97 167 LEU B CA 1
ATOM 3845 C C . LEU B 2 167 ? -48.656 22.155 -14.854 1.00 30.05 167 LEU B C 1
ATOM 3846 O O . LEU B 2 167 ? -49.746 22.719 -14.933 1.00 30.41 167 LEU B O 1
ATOM 3851 N N . ASN B 2 168 ? -48.211 21.297 -15.782 1.00 30.44 168 ASN B N 1
ATOM 3852 C CA . ASN B 2 168 ? -49.038 20.916 -16.903 1.00 31.69 168 ASN B CA 1
ATOM 3853 C C . ASN B 2 168 ? -50.355 20.272 -16.415 1.00 30.09 168 ASN B C 1
ATOM 3854 O O . ASN B 2 168 ? -51.417 20.598 -16.966 1.00 32.15 168 ASN B O 1
ATOM 3859 N N . ASN B 2 169 ? -50.287 19.378 -15.428 1.00 57.84 169 ASN B N 1
ATOM 3860 C CA . ASN B 2 169 ? -51.491 18.747 -14.895 1.00 56.86 169 ASN B CA 1
ATOM 3861 C C . ASN B 2 169 ? -52.387 19.687 -14.093 1.00 54.81 169 ASN B C 1
ATOM 3862 O O . ASN B 2 169 ? -53.607 19.601 -14.180 1.00 57.00 169 ASN B O 1
ATOM 3867 N N . ARG B 2 170 ? -51.784 20.578 -13.313 1.00 51.31 170 ARG B N 1
ATOM 3868 C CA . ARG B 2 170 ? -52.547 21.526 -12.504 1.00 50.64 170 ARG B CA 1
ATOM 3869 C C . ARG B 2 170 ? -53.295 22.553 -13.320 1.00 52.47 170 ARG B C 1
ATOM 3870 O O . ARG B 2 170 ? -54.449 22.831 -13.045 1.00 53.22 170 ARG B O 1
ATOM 3878 N N . PHE B 2 171 ? -52.618 23.128 -14.306 1.00 54.31 171 PHE B N 1
ATOM 3879 C CA . PHE B 2 171 ? -53.133 24.305 -15.007 1.00 57.73 171 PHE B CA 1
ATOM 3880 C C . PHE B 2 171 ? -53.704 24.016 -16.393 1.00 62.70 171 PHE B C 1
ATOM 3881 O O . PHE B 2 171 ? -53.926 24.935 -17.176 1.00 66.66 171 PHE B O 1
ATOM 3889 N N . GLN B 2 172 ? -54.018 22.748 -16.661 1.00 64.24 172 GLN B N 1
ATOM 3890 C CA . GLN B 2 172 ? -54.806 22.367 -17.843 1.00 70.94 172 GLN B CA 1
ATOM 3891 C C . GLN B 2 172 ? -56.269 22.821 -17.754 1.00 73.62 172 GLN B C 1
ATOM 3892 O O . GLN B 2 172 ? -56.720 23.303 -16.716 1.00 70.21 172 GLN B O 1
ATOM 3898 N N . ILE B 2 173 ? -56.993 22.632 -18.854 1.00 81.13 173 ILE B N 1
ATOM 3899 C CA . ILE B 2 173 ? -58.425 22.893 -18.950 1.00 85.51 173 ILE B CA 1
ATOM 3900 C C . ILE B 2 173 ? -59.131 21.558 -19.180 1.00 91.40 173 ILE B C 1
ATOM 3901 O O . ILE B 2 173 ? -60.160 21.270 -18.569 1.00 93.14 173 ILE B O 1
#

Radius of gyration: 37.67 Å; Cα contacts (8 Å, |Δi|>4): 1130; chains: 2; bounding box: 44×40×130 Å

Secondary structure (DSSP, 8-state):
--EEEEEEEB--SS-EEE--SS-S-EEES-EEE-EE----S-EEEESS-EEE-TT--HHHHHHT-GGGGGGTT-B-SEEEE-TT----SS-EE-TTHHHHHHHHHHHTB--EEE-----TTEE----EEEEEETTEEE--TTEEE-EEBTTB-PPEEEEEE--SSS-EEEEEEEEE-SSHHHHHHHHSS----EEEE-SS-EEEE---------BTTB--EEEEEEEEE-TT-EEEEEESS-EEEESEEEE---SS-EEEE--PPEEEEE-SEEETTEEE--SSSEE-S-S--EEEEPEE-S-S--EEE-SPBP---/--SSTBTTTB---BTT--S-SEEEEEEETTEEEEEE-HHHHHHHHHHHHHHHHTTSS-PEEE-S------SS---HHHHHHHHHHHHHHHHHHHHHHHHHHHHHHHHHHHHHHHHHHHHHHHHHHHGGGEEE-SSSEEEE-S---HHHHHHHHTT---HHHHHHHHHHHHS--

Foldseek 3Di:
DDDDDDDDDDFDPDWDFACDPVGRTFTFRDWDWQAFEDFPQAAECPDWNEAEQVQHDPVCLLQAQQVNVVQAWDFGQEYEDEPNHDGQFFAAAEVVVVVVSWQCQQQGTSHWDFDDKDQPFWDKFDFDPSRDHPNDTHHRPFWIATFGDPLAQDKDKIKAAAQDQAKWKWKWKFKAEADPVVQCVGQVDDWDKKWKDKPVDIDIDGHHHHADPDDSHGRIYIYMDMDMAHNGMMIIITGSDRITGGRGTGGGHHDNGHYDYAPGHYDNDYAFKADNSYGTHAPRQEYCHDCDMGGNHHHYDPDSTHIGDPGGGRDDD/DVLQQDVHLQVHDDPPPDPFDDWDWDQAPVGIDIDHQDVLRVVLVVVVVVVCVVPPPDDDDDDDDDDADDDDDDPDVVVVVNVVVVVVVVVVVVVVVVVVVVVVVVSVVVNSVSNVVLLVVLVVLLPLQWDDPRRSDIDGQFHQDPVNVVCSSVVNHDNVVCVVSRCCRVPDD

Solvent-accessible surface area: 23846 Å² total; per-residue (Å²): 184,18,8,44,0,25,3,0,0,20,4,32,114,117,28,42,82,2,88,14,90,107,70,95,124,21,54,0,14,82,22,45,44,0,2,12,67,70,35,128,28,70,0,10,49,39,67,18,84,30,9,40,0,102,55,1,30,0,0,1,8,1,1,3,0,22,64,2,53,69,17,74,70,88,103,4,46,1,0,0,12,25,98,129,23,116,33,73,1,10,6,40,73,11,65,91,77,68,48,0,8,40,42,3,0,34,11,4,3,3,34,20,57,112,35,110,20,97,12,105,28,12,59,82,89,16,75,12,77,14,0,82,31,205,112,105,79,18,12,3,31,28,0,4,14,0,22,37,78,170,163,149,14,61,75,6,104,12,77,24,56,0,111,68,189,74,40,4,4,0,6,1,0,0,3,12,0,5,58,102,119,63,3,96,156,31,0,30,59,80,41,25,145,0,22,0,23,19,146,152,49,143,50,77,16,95,5,83,61,25,88,63,114,156,53,99,106,28,30,10,35,0,8,0,45,49,6,62,0,96,55,41,1,68,2,58,0,62,2,48,0,0,0,0,0,1,66,2,14,5,44,45,116,116,49,127,11,7,13,6,121,9,95,10,80,55,7,190,45,109,21,74,0,0,0,22,70,0,7,2,68,41,61,39,23,11,0,38,26,23,81,37,20,3,0,14,8,3,59,53,0,123,36,96,67,7,72,1,1,16,0,0,85,7,23,67,124,44,138,102,28,0,5,46,42,62,7,143,43,0,21,57,49,2,137,104,8,42,0,0,5,76,20,98,14,79,106,32,135,20,70,25,21,16,127,168,10,14,94,34,0,48,81,73,7,66,33,12,37,104,143,14,59,52,138,39,74,90,88,40,58,56,79,53,24,108,60,107,119,153,100,34,219,100,13,93,101,46,108,155,77,8,74,58,77,5,59,110,77,6,136,68,0,65,69,50,4,14,94,18,0,49,98,0,14,23,10,0,0,16,12,0,35,115,6,8,65,111,2,88,141,41,2,137,71,0,11,66,55,105,52,65,0,13,3,88,1,34,1,120,1,56,73,81,6,0,12,21,4,79,115,58,102,19,76,26,94,102,47,76,127,80,0,50,109,50,51,132,126,217

B-factor: mean 37.18, std 14.87, range [16.19, 143.17]

Nearest PDB structures (foldseek):
  6nsb-assembly1_B  TM=1.005E+00  e=6.089E-30  Influenza A virus (A/Victoria/361/2011(H3N2))
  6ns9-assembly1_B  TM=1.004E+00  e=7.810E-30  Influenza A virus (A/Victoria/361/2011(H3N2))
  4o5i-assembly1_B  TM=1.004E+00  e=8.312E-30  Influenza A virus (A/Singapore/H2011.447/2011(H3N2))
  6bkn-assembly2_B  TM=1.005E+00  e=1.367E-29  Influenza A virus (A/Nymc X-149C6(Puerto Rico/8/1934-Wyoming/03/2003)(H3N2))
  8tja-assembly1_B  TM=1.005E+00  e=4.190E-29  H3N2 subtype

Organism: NCBI:txid476294

InterPro domains:
  IPR000149 Haemagglutinin, influenzavirus A [PR00330] (14-37)
  IPR000149 Haemagglutinin, influenzavirus A [PR00330] (59-77)
  IPR000149 Haemagglutinin, influenzavirus A [PR00330] (97-112)
  IPR000149 Haemagglutinin, influenzavirus A [PR00330] (177-195)
  IPR000149 Haemagglutinin, influenzavirus A [PR00330] (215-232)
  IPR000149 Haemagglutinin, influenzavirus A [PR00330] (234-254)
  IPR000149 Haemagglutinin, influenzavirus A [PR00330] (293-309)
  IPR000149 Haemagglutinin, influenzavirus A [PR00330] (313-327)
  IPR001364 Haemagglutinin, influenzavirus A/B [PF00509] (13-333)
  IPR001364 Haemagglutinin, influenzavirus A/B [PR00329] (14-37)
  IPR001364 Haemagglutinin, influenzavirus A/B [PR00329] (293-309)
  IPR001364 Haemagglutinin, influenzavirus A/B [PR00329] (313-327)
  IPR008980 Viral capsid/haemagglutinin protein [SSF49818] (13-325)
  IPR013828 Haemagglutinin, HA1 chain, alpha/beta domain superfamily [G3DSA:3.90.209.20] (52-275)